Protein 4CVH (pdb70)

Radius of gyration: 26.11 Å; Cα contacts (8 Å, |Δi|>4): 757; chains: 1; bounding box: 47×79×54 Å

Foldseek 3Di:
DPDDAQEAEEAEAEVVDQQQPDQLHAGLLLLQLVQVVVQPRHQAYEYEYAPVCPVVVVVNCVLLVRPRYDYDHADPFDLRRRLRSLVQQVPPDPPHDHDHGQKYKYAYSQQNPDHPVVVRVQRVQQVVFFKAFEWAQDPDWDFDADPVGHTPDTDDRVVDIHTFDTMMGRSVLLNQLSVPDDVVCSHPPDDSQVSSCPRPVGNYHYDYDDPSRDGQDDPVSSVVVSLVVLVVLLQEEEEEFEPPPVGVVVSVVLQVLLPVLPDNHHYYYDYPPSHQHYEYEDEPDLACPRVVVVLVVPLPDSSLSPHQGEYEYEYAEADDPDDDPVSVVRNLCQQVVQVVCVVSRYAYEYEYEHPDDPPVNNSVQSSVVSVVSSVCSSVVDNPHGSYYHYD

Structure (mmCIF, N/CA/C/O backbone):
data_4CVH
#
_entry.id   4CVH
#
_cell.length_a   79.360
_cell.length_b   116.800
_cell.length_c   111.800
_cell.angle_alpha   90.00
_cell.angle_beta   90.00
_cell.angle_gamma   90.00
#
_symmetry.space_group_name_H-M   'C 2 2 21'
#
loop_
_entity.id
_entity.type
_entity.pdbx_description
1 polymer 'ISOPRENOID SYNTHASE DOMAIN-CONTAINING PROTEIN'
2 non-polymer 'MAGNESIUM ION'
3 non-polymer 1,2-ETHANEDIOL
4 non-polymer 'CHLORIDE ION'
5 water water
#
loop_
_atom_site.group_PDB
_atom_site.id
_atom_site.type_symbol
_atom_site.label_atom_id
_atom_site.label_alt_id
_atom_site.label_comp_id
_atom_site.label_asym_id
_atom_site.label_entity_id
_atom_site.label_seq_id
_atom_site.pdbx_PDB_ins_code
_atom_site.Cartn_x
_atom_site.Cartn_y
_atom_site.Cartn_z
_atom_site.occupancy
_atom_site.B_iso_or_equiv
_atom_site.auth_seq_id
_atom_site.auth_comp_id
_atom_site.auth_asym_id
_atom_site.auth_atom_id
_atom_site.pdbx_PDB_model_num
ATOM 1 N N . SER A 1 1 ? 53.745 34.020 -4.540 1.00 73.99 41 SER A N 1
ATOM 2 C CA . SER A 1 1 ? 53.048 33.538 -5.779 1.00 76.79 41 SER A CA 1
ATOM 3 C C . SER A 1 1 ? 52.922 32.007 -5.833 1.00 70.11 41 SER A C 1
ATOM 4 O O . SER A 1 1 ? 52.875 31.409 -6.908 1.00 63.62 41 SER A O 1
ATOM 7 N N . MET A 1 2 ? 52.836 31.380 -4.665 1.00 81.57 42 MET A N 1
ATOM 8 C CA . MET A 1 2 ? 52.822 29.929 -4.570 1.00 79.99 42 MET A CA 1
ATOM 9 C C . MET A 1 2 ? 51.637 29.498 -3.728 1.00 78.85 42 MET A C 1
ATOM 10 O O . MET A 1 2 ? 51.681 28.474 -3.029 1.00 62.71 42 MET A O 1
ATOM 15 N N . HIS A 1 3 ? 50.571 30.288 -3.819 1.00 65.95 43 HIS A N 1
ATOM 16 C CA . HIS A 1 3 ? 49.417 30.128 -2.952 1.00 61.01 43 HIS A CA 1
ATOM 17 C C . HIS A 1 3 ? 48.708 28.808 -3.248 1.00 59.54 43 HIS A C 1
ATOM 18 O O . HIS A 1 3 ? 48.663 28.363 -4.402 1.00 49.10 43 HIS A O 1
ATOM 25 N N . PRO A 1 4 ? 48.162 28.160 -2.207 1.00 55.77 44 PRO A N 1
ATOM 26 C CA . PRO A 1 4 ? 47.315 27.009 -2.477 1.00 52.03 44 PRO A CA 1
ATOM 27 C C . PRO A 1 4 ? 46.234 27.324 -3.519 1.00 48.58 44 PRO A C 1
ATOM 28 O O . PRO A 1 4 ? 45.708 28.446 -3.566 1.00 48.42 44 PRO A O 1
ATOM 32 N N . GLN A 1 5 ? 45.944 26.338 -4.362 1.00 55.01 45 GLN A N 1
ATOM 33 C CA . GLN A 1 5 ? 44.950 26.461 -5.424 1.00 57.94 45 GLN A CA 1
ATOM 34 C C . GLN A 1 5 ? 43.691 25.719 -4.980 1.00 51.17 45 GLN A C 1
ATOM 35 O O . GLN A 1 5 ? 43.765 24.772 -4.188 1.00 55.63 45 GLN A O 1
ATOM 41 N N . ALA A 1 6 ? 42.547 26.155 -5.498 1.00 45.52 46 ALA A N 1
ATOM 42 C CA . ALA A 1 6 ? 41.267 25.482 -5.286 1.00 44.88 46 ALA A CA 1
ATOM 43 C C . ALA A 1 6 ? 40.961 25.286 -3.792 1.00 43.99 46 ALA A C 1
ATOM 44 O O . ALA A 1 6 ? 40.773 24.153 -3.309 1.00 40.66 46 ALA A O 1
ATOM 46 N N . VAL A 1 7 ? 40.941 26.403 -3.066 1.00 40.98 47 VAL A N 1
ATOM 47 C CA . VAL A 1 7 ? 40.574 26.404 -1.658 1.00 37.57 47 VAL A CA 1
ATOM 48 C C . VAL A 1 7 ? 39.322 27.241 -1.446 1.00 37.84 47 VAL A C 1
ATOM 49 O O . VAL A 1 7 ? 39.170 28.318 -2.036 1.00 35.95 47 VAL A O 1
ATOM 53 N N . ALA A 1 8 ? 38.431 26.715 -0.606 1.00 34.25 48 ALA A N 1
ATOM 54 C CA . ALA A 1 8 ? 37.260 27.430 -0.118 1.00 34.62 48 ALA A CA 1
ATOM 55 C C . ALA A 1 8 ? 37.119 27.215 1.399 1.00 37.55 48 ALA A C 1
ATOM 56 O O . ALA A 1 8 ? 37.818 26.377 1.978 1.00 34.75 48 ALA A O 1
ATOM 58 N N . ALA A 1 9 ? 36.231 27.979 2.038 1.00 32.98 49 ALA A N 1
ATOM 59 C CA . ALA A 1 9 ? 36.006 27.856 3.487 1.00 30.91 49 ALA A CA 1
ATOM 60 C C . ALA A 1 9 ? 34.532 27.672 3.823 1.00 31.61 49 ALA A C 1
ATOM 61 O O . ALA A 1 9 ? 33.655 28.166 3.111 1.00 33.44 49 ALA A O 1
ATOM 63 N N . VAL A 1 10 ? 34.272 26.956 4.916 1.00 31.36 50 VAL A N 1
ATOM 64 C CA . VAL A 1 10 ? 32.914 26.795 5.427 1.00 31.55 50 VAL A CA 1
ATOM 65 C C . VAL A 1 10 ? 32.868 27.209 6.898 1.00 31.99 50 VAL A C 1
ATOM 66 O O . VAL A 1 10 ? 33.651 26.710 7.708 1.00 28.97 50 VAL A O 1
ATOM 70 N N . LEU A 1 11 ? 31.959 28.134 7.220 1.00 32.97 51 LEU A N 1
ATOM 71 C CA . LEU A 1 11 ? 31.709 28.570 8.596 1.00 40.31 51 LEU A CA 1
ATOM 72 C C . LEU A 1 11 ? 30.288 28.231 9.040 1.00 39.98 51 LEU A C 1
ATOM 73 O O . LEU A 1 11 ? 29.349 28.829 8.545 1.00 40.93 51 LEU A O 1
ATOM 78 N N . PRO A 1 12 ? 30.125 27.306 9.991 1.00 35.45 52 PRO A N 1
ATOM 79 C CA . PRO A 1 12 ? 28.819 27.178 10.626 1.00 39.57 52 PRO A CA 1
ATOM 80 C C . PRO A 1 12 ? 28.596 28.334 11.602 1.00 43.39 52 PRO A C 1
ATOM 81 O O . PRO A 1 12 ? 29.349 28.478 12.572 1.00 45.19 52 PRO A O 1
ATOM 85 N N . ALA A 1 13 ? 27.609 29.175 11.315 1.00 45.52 53 ALA A N 1
ATOM 86 C CA . ALA A 1 13 ? 27.268 30.310 12.175 1.00 53.66 53 ALA A CA 1
ATOM 87 C C . ALA A 1 13 ? 25.825 30.202 12.706 1.00 60.52 53 ALA A C 1
ATOM 88 O O . ALA A 1 13 ? 25.082 31.188 12.694 1.00 57.35 53 ALA A O 1
ATOM 90 N N . GLY A 1 14 ? 25.447 29.013 13.183 1.00 68.19 54 GLY A N 1
ATOM 91 C CA . GLY A 1 14 ? 24.067 28.733 13.627 1.00 72.96 54 GLY A CA 1
ATOM 92 C C . GLY A 1 14 ? 23.875 28.692 15.135 1.00 68.87 54 GLY A C 1
ATOM 93 O O . GLY A 1 14 ? 24.355 29.567 15.862 1.00 62.11 54 GLY A O 1
ATOM 94 N N . PRO A 1 23 ? 26.508 29.807 27.416 1.00 45.66 63 PRO A N 1
ATOM 95 C CA . PRO A 1 23 ? 25.555 30.849 27.008 1.00 53.96 63 PRO A CA 1
ATOM 96 C C . PRO A 1 23 ? 25.284 30.850 25.514 1.00 55.89 63 PRO A C 1
ATOM 97 O O . PRO A 1 23 ? 25.845 30.032 24.788 1.00 51.81 63 PRO A O 1
ATOM 101 N N . THR A 1 24 ? 24.425 31.760 25.061 1.00 64.80 64 THR A N 1
ATOM 102 C CA . THR A 1 24 ? 24.045 31.797 23.641 1.00 68.95 64 THR A CA 1
ATOM 103 C C . THR A 1 24 ? 25.221 32.207 22.737 1.00 63.24 64 THR A C 1
ATOM 104 O O . THR A 1 24 ? 26.009 33.075 23.099 1.00 53.82 64 THR A O 1
ATOM 108 N N . PRO A 1 25 ? 25.344 31.576 21.559 1.00 72.25 65 PRO A N 1
ATOM 109 C CA . PRO A 1 25 ? 26.434 31.950 20.662 1.00 65.54 65 PRO A CA 1
ATOM 110 C C . PRO A 1 25 ? 26.566 33.467 20.448 1.00 55.93 65 PRO A C 1
ATOM 111 O O . PRO A 1 25 ? 25.568 34.207 20.427 1.00 42.08 65 PRO A O 1
ATOM 115 N N . LYS A 1 26 ? 27.804 33.915 20.281 1.00 37.79 66 LYS A N 1
ATOM 116 C CA . LYS A 1 26 ? 28.094 35.336 20.291 1.00 39.07 66 LYS A CA 1
ATOM 117 C C . LYS A 1 26 ? 28.410 35.916 18.914 1.00 32.44 66 LYS A C 1
ATOM 118 O O . LYS A 1 26 ? 28.940 37.010 18.825 1.00 37.70 66 LYS A O 1
ATOM 124 N N . GLN A 1 27 ? 28.052 35.222 17.839 1.00 33.69 67 GLN A N 1
ATOM 125 C CA . GLN A 1 27 ? 28.499 35.658 16.526 1.00 36.41 67 GLN A CA 1
ATOM 126 C C . GLN A 1 27 ? 27.898 36.991 16.100 1.00 30.36 67 GLN A C 1
ATOM 127 O O . GLN A 1 27 ? 28.445 37.654 15.231 1.00 31.54 67 GLN A O 1
ATOM 133 N N . PHE A 1 28 ? 26.775 37.380 16.691 1.00 35.03 68 PHE A N 1
ATOM 134 C CA . PHE A 1 28 ? 26.148 38.663 16.355 1.00 34.99 68 PHE A CA 1
ATOM 135 C C . PHE A 1 28 ? 26.305 39.686 17.471 1.00 33.17 68 PHE A C 1
ATOM 136 O O . PHE A 1 28 ? 25.749 40.773 17.387 1.00 39.93 68 PHE A O 1
ATOM 144 N N . CYS A 1 29 ? 27.081 39.362 18.500 1.00 33.95 69 CYS A N 1
ATOM 145 C CA . CYS A 1 29 ? 27.329 40.316 19.563 1.00 39.19 69 CYS A CA 1
ATOM 146 C C . CYS A 1 29 ? 28.262 41.392 19.039 1.00 39.28 69 CYS A C 1
ATOM 147 O O . CYS A 1 29 ? 29.244 41.090 18.363 1.00 36.83 69 CYS A O 1
ATOM 150 N N . PRO A 1 30 ? 27.958 42.651 19.354 1.00 36.37 70 PRO A N 1
ATOM 151 C CA . PRO A 1 30 ? 28.740 43.743 18.843 1.00 33.41 70 PRO A CA 1
ATOM 152 C C . PRO A 1 30 ? 30.020 43.952 19.638 1.00 33.41 70 PRO A C 1
ATOM 153 O O . PRO A 1 30 ? 30.044 43.742 20.842 1.00 32.71 70 PRO A O 1
ATOM 157 N N . ILE A 1 31 ? 31.074 44.324 18.927 1.00 28.58 71 ILE A N 1
ATOM 158 C CA . ILE A 1 31 ? 32.282 44.877 19.502 1.00 32.25 71 ILE A CA 1
ATOM 159 C C . ILE A 1 31 ? 32.518 46.150 18.697 1.00 32.23 71 ILE A C 1
ATOM 160 O O . ILE A 1 31 ? 32.631 46.089 17.458 1.00 29.48 71 ILE A O 1
ATOM 165 N N . LEU A 1 32 ? 32.545 47.291 19.385 1.00 31.25 72 LEU A N 1
ATOM 166 C CA . LEU A 1 32 ? 32.589 48.603 18.738 1.00 32.24 72 LEU A CA 1
ATOM 167 C C . LEU A 1 32 ? 31.425 48.721 17.768 1.00 31.06 72 LEU A C 1
ATOM 168 O O . LEU A 1 32 ? 31.578 49.162 16.639 1.00 33.59 72 LEU A O 1
ATOM 173 N N . GLU A 1 33 ? 30.267 48.254 18.224 1.00 36.27 73 GLU A N 1
ATOM 174 C CA . GLU A 1 33 ? 29.024 48.247 17.450 1.00 43.16 73 GLU A CA 1
ATOM 175 C C . GLU A 1 33 ? 29.057 47.392 16.175 1.00 41.05 73 GLU A C 1
ATOM 176 O O . GLU A 1 33 ? 28.144 47.461 15.377 1.00 46.10 73 GLU A O 1
ATOM 182 N N . ARG A 1 34 ? 30.083 46.569 16.000 1.00 39.13 74 ARG A N 1
ATOM 183 C CA . ARG A 1 34 ? 30.188 45.734 14.816 1.00 34.98 74 ARG A CA 1
ATOM 184 C C . ARG A 1 34 ? 30.117 44.288 15.268 1.00 31.73 74 ARG A C 1
ATOM 185 O O . ARG A 1 34 ? 30.778 43.911 16.229 1.00 36.03 74 ARG A O 1
ATOM 193 N N . PRO A 1 35 ? 29.291 43.480 14.595 1.00 32.57 75 PRO A N 1
ATOM 194 C CA . PRO A 1 35 ? 29.115 42.118 15.041 1.00 27.85 75 PRO A CA 1
ATOM 195 C C . PRO A 1 35 ? 30.364 41.300 14.838 1.00 30.15 75 PRO A C 1
ATOM 196 O O . PRO A 1 35 ? 31.107 41.506 13.885 1.00 29.94 75 PRO A O 1
ATOM 200 N N . LEU A 1 36 ? 30.568 40.369 15.754 1.00 27.07 76 LEU A N 1
ATOM 201 C CA . LEU A 1 36 ? 31.774 39.576 15.830 1.00 29.50 76 LEU A CA 1
ATOM 202 C C . LEU A 1 36 ? 32.029 38.805 14.537 1.00 33.31 76 LEU A C 1
ATOM 203 O O . LEU A 1 36 ? 33.169 38.698 14.093 1.00 31.60 76 LEU A O 1
ATOM 208 N N . ILE A 1 37 ? 30.970 38.258 13.941 1.00 31.49 77 ILE A N 1
ATOM 209 C CA . ILE A 1 37 ? 31.127 37.480 12.720 1.00 31.13 77 ILE A CA 1
ATOM 210 C C . ILE A 1 37 ? 31.773 38.283 11.593 1.00 28.74 77 ILE A C 1
ATOM 211 O O . ILE A 1 37 ? 32.497 37.730 10.774 1.00 31.24 77 ILE A O 1
ATOM 216 N N . SER A 1 38 ? 31.520 39.586 11.557 1.00 26.72 78 SER A N 1
ATOM 217 C CA . SER A 1 38 ? 32.081 40.428 10.528 1.00 25.12 78 SER A CA 1
ATOM 218 C C . SER A 1 38 ? 33.591 40.498 10.629 1.00 26.03 78 SER A C 1
ATOM 219 O O . SER A 1 38 ? 34.259 40.615 9.619 1.00 29.30 78 SER A O 1
ATOM 222 N N . TYR A 1 39 ? 34.133 40.441 11.840 1.00 25.50 79 TYR A N 1
ATOM 223 C CA . TYR A 1 39 ? 35.580 40.493 12.009 1.00 28.78 79 TYR A CA 1
ATOM 224 C C . TYR A 1 39 ? 36.208 39.204 11.525 1.00 28.91 79 TYR A C 1
ATOM 225 O O . TYR A 1 39 ? 37.308 39.208 10.984 1.00 36.54 79 TYR A O 1
ATOM 234 N N . THR A 1 40 ? 35.518 38.094 11.736 1.00 30.06 80 THR A N 1
ATOM 235 C CA . THR A 1 40 ? 36.015 36.810 11.267 1.00 31.93 80 THR A CA 1
ATOM 236 C C . THR A 1 40 ? 36.012 36.751 9.743 1.00 32.28 80 THR A C 1
ATOM 237 O O . THR A 1 40 ? 36.973 36.292 9.133 1.00 31.45 80 THR A O 1
ATOM 241 N N . LEU A 1 41 ? 34.932 37.219 9.132 1.00 30.66 81 LEU A N 1
ATOM 242 C CA . LEU A 1 41 ? 34.842 37.227 7.688 1.00 30.87 81 LEU A CA 1
ATOM 243 C C . LEU A 1 41 ? 35.930 38.095 7.095 1.00 31.02 81 LEU A C 1
ATOM 244 O O . LEU A 1 41 ? 36.576 37.690 6.135 1.00 30.42 81 LEU A O 1
ATOM 249 N N . GLN A 1 42 ? 36.146 39.274 7.669 1.00 30.36 82 GLN A N 1
ATOM 250 C CA . GLN A 1 42 ? 37.257 40.123 7.243 1.00 32.66 82 GLN A CA 1
ATOM 251 C C . GLN A 1 42 ? 38.582 39.362 7.284 1.00 29.25 82 GLN A C 1
ATOM 252 O O . GLN A 1 42 ? 39.328 39.357 6.315 1.00 33.33 82 GLN A O 1
ATOM 258 N N . ALA A 1 43 ? 38.876 38.707 8.399 1.00 28.55 83 ALA A N 1
ATOM 259 C CA . ALA A 1 43 ? 40.145 37.988 8.516 1.00 27.47 83 ALA A CA 1
ATOM 260 C C . ALA A 1 43 ? 40.271 36.911 7.443 1.00 32.80 83 ALA A C 1
ATOM 261 O O . ALA A 1 43 ? 41.351 36.710 6.909 1.00 38.78 83 ALA A O 1
ATOM 263 N N . LEU A 1 44 ? 39.174 36.236 7.101 1.00 35.11 84 LEU A N 1
ATOM 264 C CA . LEU A 1 44 ? 39.236 35.211 6.050 1.00 33.76 84 LEU A CA 1
ATOM 265 C C . LEU A 1 44 ? 39.335 35.804 4.638 1.00 31.66 84 LEU A C 1
ATOM 266 O O . LEU A 1 44 ? 40.071 35.289 3.820 1.00 37.55 84 LEU A O 1
ATOM 271 N N . GLU A 1 45 ? 38.610 36.880 4.364 1.00 29.77 85 GLU A N 1
ATOM 272 C CA . GLU A 1 45 ? 38.675 37.553 3.069 1.00 38.50 85 GLU A CA 1
ATOM 273 C C . GLU A 1 45 ? 40.044 38.126 2.718 1.00 41.26 85 GLU A C 1
ATOM 274 O O . GLU A 1 45 ? 40.382 38.212 1.538 1.00 49.03 85 GLU A O 1
ATOM 280 N N . ARG A 1 46 ? 40.805 38.543 3.728 1.00 38.49 86 ARG A N 1
ATOM 281 C CA . ARG A 1 46 ? 42.181 39.009 3.532 1.00 43.00 86 ARG A CA 1
ATOM 282 C C . ARG A 1 46 ? 43.109 37.931 2.978 1.00 39.58 86 ARG A C 1
ATOM 283 O O . ARG A 1 46 ? 44.181 38.239 2.453 1.00 34.00 86 ARG A O 1
ATOM 291 N N . VAL A 1 47 ? 42.740 36.667 3.137 1.00 36.78 87 VAL A N 1
ATOM 292 C CA . VAL A 1 47 ? 43.555 35.590 2.592 1.00 36.51 87 VAL A CA 1
ATOM 293 C C . VAL A 1 47 ? 43.081 35.417 1.164 1.00 41.85 87 VAL A C 1
ATOM 294 O O . VAL A 1 47 ? 41.980 34.915 0.939 1.00 41.21 87 VAL A O 1
ATOM 298 N N . CYS A 1 48 ? 43.897 35.877 0.209 1.00 39.49 88 CYS A N 1
ATOM 299 C CA . CYS A 1 48 ? 43.465 35.994 -1.191 1.00 43.58 88 CYS A CA 1
ATOM 300 C C . CYS A 1 48 ? 43.102 34.643 -1.815 1.00 38.75 88 CYS A C 1
ATOM 301 O O . CYS A 1 48 ? 42.153 34.537 -2.585 1.00 44.65 88 CYS A O 1
ATOM 304 N N . TRP A 1 49 ? 43.846 33.608 -1.448 1.00 37.36 89 TRP A N 1
ATOM 305 C CA . TRP A 1 49 ? 43.645 32.281 -2.026 1.00 39.52 89 TRP A CA 1
ATOM 306 C C . TRP A 1 49 ? 42.427 31.506 -1.507 1.00 41.39 89 TRP A C 1
ATOM 307 O O . TRP A 1 49 ? 42.171 30.405 -1.969 1.00 46.28 89 TRP A O 1
ATOM 318 N N . ILE A 1 50 ? 41.664 32.049 -0.568 1.00 39.19 90 ILE A N 1
ATOM 319 C CA . ILE A 1 50 ? 40.408 31.390 -0.201 1.00 36.81 90 ILE A CA 1
ATOM 320 C C . ILE A 1 50 ? 39.347 31.925 -1.141 1.00 34.82 90 ILE A C 1
ATOM 321 O O . ILE A 1 50 ? 38.901 33.072 -1.008 1.00 36.80 90 ILE A O 1
ATOM 326 N N . LYS A 1 51 ? 38.979 31.100 -2.116 1.00 38.47 91 LYS A N 1
ATOM 327 C CA . LYS A 1 51 ? 38.201 31.563 -3.267 1.00 40.50 91 LYS A CA 1
ATOM 328 C C . LYS A 1 51 ? 36.766 31.898 -2.885 1.00 42.25 91 LYS A C 1
ATOM 329 O O . LYS A 1 51 ? 36.235 32.920 -3.307 1.00 46.07 91 LYS A O 1
ATOM 335 N N . ASP A 1 52 ? 36.156 31.024 -2.085 1.00 41.98 92 ASP A N 1
ATOM 336 C CA . ASP A 1 52 ? 34.774 31.166 -1.624 1.00 42.50 92 ASP A CA 1
ATOM 337 C C . ASP A 1 52 ? 34.676 30.893 -0.124 1.00 36.47 92 ASP A C 1
ATOM 338 O O . ASP A 1 52 ? 35.365 30.027 0.429 1.00 33.49 92 ASP A O 1
ATOM 343 N N . ILE A 1 53 ? 33.813 31.648 0.526 1.00 32.64 93 ILE A N 1
ATOM 344 C CA . ILE A 1 53 ? 33.586 31.513 1.947 1.00 43.01 93 ILE A CA 1
ATOM 345 C C . ILE A 1 53 ? 32.094 31.249 2.105 1.00 37.30 93 ILE A C 1
ATOM 346 O O . ILE A 1 53 ? 31.287 32.122 1.820 1.00 33.32 93 ILE A O 1
ATOM 351 N N . VAL A 1 54 ? 31.744 30.034 2.518 1.00 30.72 94 VAL A N 1
ATOM 352 C CA . VAL A 1 54 ? 30.356 29.640 2.636 1.00 35.76 94 VAL A CA 1
ATOM 353 C C . VAL A 1 54 ? 29.962 29.710 4.107 1.00 34.92 94 VAL A C 1
ATOM 354 O O . VAL A 1 54 ? 30.572 29.034 4.949 1.00 31.27 94 VAL A O 1
ATOM 358 N N . VAL A 1 55 ? 28.948 30.520 4.408 1.00 33.10 95 VAL A N 1
ATOM 359 C CA . VAL A 1 55 ? 28.489 30.741 5.783 1.00 31.90 95 VAL A CA 1
ATOM 360 C C . VAL A 1 55 ? 27.071 30.211 6.007 1.00 37.95 95 VAL A C 1
ATOM 361 O O . VAL A 1 55 ? 26.123 30.642 5.333 1.00 36.42 95 VAL A O 1
ATOM 365 N N . ALA A 1 56 ? 26.931 29.316 6.978 1.00 36.38 96 ALA A N 1
ATOM 366 C CA . ALA A 1 56 ? 25.632 28.755 7.347 1.00 43.17 96 ALA A CA 1
ATOM 367 C C . ALA A 1 56 ? 24.962 29.567 8.442 1.00 40.78 96 ALA A C 1
ATOM 368 O O . ALA A 1 56 ? 25.484 29.669 9.538 1.00 43.81 96 ALA A O 1
ATOM 370 N N . VAL A 1 57 ? 23.800 30.134 8.151 1.00 42.71 97 VAL A N 1
ATOM 371 C CA . VAL A 1 57 ? 23.012 30.806 9.181 1.00 43.41 97 VAL A CA 1
ATOM 372 C C . VAL A 1 57 ? 21.603 30.250 9.200 1.00 44.04 97 VAL A C 1
ATOM 373 O O . VAL A 1 57 ? 21.138 29.686 8.208 1.00 40.02 97 VAL A O 1
ATOM 377 N N . THR A 1 58 ? 20.941 30.400 10.343 1.00 41.22 98 THR A N 1
ATOM 378 C CA . THR A 1 58 ? 19.547 29.985 10.495 1.00 44.17 98 THR A CA 1
ATOM 379 C C . THR A 1 58 ? 18.634 30.976 9.805 1.00 50.12 98 THR A C 1
ATOM 380 O O . THR A 1 58 ? 19.015 32.145 9.557 1.00 37.17 98 THR A O 1
ATOM 384 N N . GLY A 1 59 ? 17.418 30.499 9.524 1.00 50.15 99 GLY A N 1
ATOM 385 C CA . GLY A 1 59 ? 16.420 31.270 8.801 1.00 36.67 99 GLY A CA 1
ATOM 386 C C . GLY A 1 59 ? 16.039 32.544 9.478 1.00 37.84 99 GLY A C 1
ATOM 387 O O . GLY A 1 59 ? 15.979 33.591 8.839 1.00 43.76 99 GLY A O 1
ATOM 388 N N . GLU A 1 60 ? 15.805 32.465 10.780 1.00 41.18 100 GLU A N 1
ATOM 389 C CA . GLU A 1 60 ? 15.533 33.655 11.572 1.00 49.84 100 GLU A CA 1
ATOM 390 C C . GLU A 1 60 ? 16.615 34.734 11.401 1.00 52.31 100 GLU A C 1
ATOM 391 O O . GLU A 1 60 ? 16.304 35.919 11.466 1.00 61.15 100 GLU A O 1
ATOM 393 N N . ASN A 1 61 ? 17.875 34.326 11.200 1.00 54.08 101 ASN A N 1
ATOM 394 C CA . ASN A 1 61 ? 19.009 35.267 11.073 1.00 44.37 101 ASN A CA 1
ATOM 395 C C . ASN A 1 61 ? 19.460 35.578 9.651 1.00 41.67 101 ASN A C 1
ATOM 396 O O . ASN A 1 61 ? 20.361 36.386 9.461 1.00 49.75 101 ASN A O 1
ATOM 401 N N . MET A 1 62 ? 18.867 34.941 8.653 1.00 41.89 102 MET A N 1
ATOM 402 C CA . MET A 1 62 ? 19.347 35.084 7.276 1.00 47.81 102 MET A CA 1
ATOM 403 C C . MET A 1 62 ? 19.365 36.546 6.854 1.00 50.21 102 MET A C 1
ATOM 404 O O . MET A 1 62 ? 20.274 36.976 6.150 1.00 53.03 102 MET A O 1
ATOM 409 N N . GLU A 1 63 ? 18.374 37.308 7.308 1.00 50.69 103 GLU A N 1
ATOM 410 C CA . GLU A 1 63 ? 18.254 38.716 6.948 1.00 52.18 103 GLU A CA 1
ATOM 411 C C . GLU A 1 63 ? 19.280 39.579 7.673 1.00 44.68 103 GLU A C 1
ATOM 412 O O . GLU A 1 63 ? 19.836 40.496 7.079 1.00 39.99 103 GLU A O 1
ATOM 418 N N . VAL A 1 64 ? 19.523 39.305 8.952 1.00 44.60 104 VAL A N 1
ATOM 419 C CA . VAL A 1 64 ? 20.594 39.994 9.660 1.00 45.86 104 VAL A CA 1
ATOM 420 C C . VAL A 1 64 ? 21.928 39.774 8.916 1.00 45.60 104 VAL A C 1
ATOM 421 O O . VAL A 1 64 ? 22.645 40.727 8.625 1.00 34.27 104 VAL A O 1
ATOM 425 N N . MET A 1 65 ? 22.224 38.530 8.555 1.00 41.85 105 MET A N 1
ATOM 426 C CA . MET A 1 65 ? 23.478 38.220 7.886 1.00 43.07 105 MET A CA 1
ATOM 427 C C . MET A 1 65 ? 23.627 38.977 6.570 1.00 47.71 105 MET A C 1
ATOM 428 O O . MET A 1 65 ? 24.675 39.596 6.310 1.00 40.24 105 MET A O 1
ATOM 433 N N . LYS A 1 66 ? 22.580 38.944 5.750 1.00 44.04 106 LYS A N 1
ATOM 434 C CA . LYS A 1 66 ? 22.604 39.641 4.463 1.00 45.16 106 LYS A CA 1
ATOM 435 C C . LYS A 1 66 ? 22.862 41.127 4.665 1.00 40.49 106 LYS A C 1
ATOM 436 O O . LYS A 1 66 ? 23.598 41.752 3.900 1.00 41.87 106 LYS A O 1
ATOM 442 N N . SER A 1 67 ? 22.234 41.690 5.688 1.00 39.95 107 SER A N 1
ATOM 443 C CA . SER A 1 67 ? 22.406 43.100 6.017 1.00 45.59 107 SER A CA 1
ATOM 444 C C . SER A 1 67 ? 23.852 43.380 6.436 1.00 40.17 107 SER A C 1
ATOM 445 O O . SER A 1 67 ? 24.433 44.409 6.080 1.00 39.57 107 SER A O 1
ATOM 448 N N . ILE A 1 68 ? 24.418 42.449 7.197 1.00 40.76 108 ILE A N 1
ATOM 449 C CA . ILE A 1 68 ? 25.807 42.522 7.620 1.00 37.26 108 ILE A CA 1
ATOM 450 C C . ILE A 1 68 ? 26.744 42.458 6.424 1.00 31.70 108 ILE A C 1
ATOM 451 O O . ILE A 1 68 ? 27.713 43.206 6.382 1.00 36.17 108 ILE A O 1
ATOM 456 N N . ILE A 1 69 ? 26.462 41.576 5.464 1.00 37.16 109 ILE A N 1
ATOM 457 C CA . ILE A 1 69 ? 27.284 41.463 4.247 1.00 37.03 109 ILE A CA 1
ATOM 458 C C . ILE A 1 69 ? 27.281 42.779 3.492 1.00 37.57 109 ILE A C 1
ATOM 459 O O . ILE A 1 69 ? 28.325 43.245 3.046 1.00 35.45 109 ILE A O 1
ATOM 464 N N . GLN A 1 70 ? 26.100 43.363 3.334 1.00 41.85 110 GLN A N 1
ATOM 465 C CA . GLN A 1 70 ? 25.969 44.646 2.658 1.00 47.77 110 GLN A CA 1
ATOM 466 C C . GLN A 1 70 ? 26.675 45.740 3.448 1.00 43.49 110 GLN A C 1
ATOM 467 O O . GLN A 1 70 ? 27.483 46.461 2.896 1.00 44.27 110 GLN A O 1
ATOM 473 N N . LYS A 1 71 ? 26.368 45.860 4.736 1.00 40.18 111 LYS A N 1
ATOM 474 C CA . LYS A 1 71 ? 26.833 47.004 5.511 1.00 42.70 111 LYS A CA 1
ATOM 475 C C . LYS A 1 71 ? 28.350 47.123 5.471 1.00 43.48 111 LYS A C 1
ATOM 476 O O . LYS A 1 71 ? 28.888 48.193 5.187 1.00 44.21 111 LYS A O 1
ATOM 482 N N . TYR A 1 72 ? 29.026 46.005 5.711 1.00 41.95 112 TYR A N 1
ATOM 483 C CA . TYR A 1 72 ? 30.483 45.975 5.820 1.00 43.83 112 TYR A CA 1
ATOM 484 C C . TYR A 1 72 ? 31.192 45.572 4.520 1.00 43.68 112 TYR A C 1
ATOM 485 O O . TYR A 1 72 ? 32.416 45.462 4.494 1.00 52.33 112 TYR A O 1
ATOM 494 N N . GLN A 1 73 ? 30.423 45.370 3.450 1.00 41.47 113 GLN A N 1
ATOM 495 C CA . GLN A 1 73 ? 30.964 45.161 2.093 1.00 48.35 113 GLN A CA 1
ATOM 496 C C . GLN A 1 73 ? 31.789 43.879 1.960 1.00 39.69 113 GLN A C 1
ATOM 497 O O . GLN A 1 73 ? 32.833 43.868 1.319 1.00 43.56 113 GLN A O 1
ATOM 503 N N . HIS A 1 74 ? 31.305 42.797 2.559 1.00 37.97 114 HIS A N 1
ATOM 504 C CA . HIS A 1 74 ? 32.014 41.518 2.536 1.00 35.93 114 HIS A CA 1
ATOM 505 C C . HIS A 1 74 ? 31.920 40.854 1.166 1.00 37.26 114 HIS A C 1
ATOM 506 O O . HIS A 1 74 ? 30.840 40.784 0.569 1.00 41.26 114 HIS A O 1
ATOM 513 N N . LYS A 1 75 ? 33.055 40.344 0.697 1.00 38.22 115 LYS A N 1
ATOM 514 C CA . LYS A 1 75 ? 33.167 39.727 -0.615 1.00 39.97 115 LYS A CA 1
ATOM 515 C C . LYS A 1 75 ? 33.368 38.224 -0.514 1.00 43.18 115 LYS A C 1
ATOM 516 O O . LYS A 1 75 ? 33.914 37.713 0.475 1.00 42.63 115 LYS A O 1
ATOM 522 N N . ARG A 1 76 ? 32.963 37.531 -1.575 1.00 39.37 116 ARG A N 1
ATOM 523 C CA . ARG A 1 76 ? 33.218 36.100 -1.749 1.00 37.79 116 ARG A CA 1
ATOM 524 C C . ARG A 1 76 ? 32.396 35.240 -0.781 1.00 37.05 116 ARG A C 1
ATOM 525 O O . ARG A 1 76 ? 32.756 34.087 -0.503 1.00 36.64 116 ARG A O 1
ATOM 533 N N . ILE A 1 77 ? 31.296 35.801 -0.279 1.00 31.95 117 ILE A N 1
ATOM 534 C CA . ILE A 1 77 ? 30.473 35.128 0.697 1.00 35.92 117 ILE A CA 1
ATOM 535 C C . ILE A 1 77 ? 29.244 34.576 0.001 1.00 40.34 117 ILE A C 1
ATOM 536 O O . ILE A 1 77 ? 28.552 35.300 -0.711 1.00 42.54 117 ILE A O 1
ATOM 541 N N . SER A 1 78 ? 29.006 33.284 0.202 1.00 38.96 118 SER A N 1
ATOM 542 C CA . SER A 1 78 ? 27.779 32.613 -0.218 1.00 40.19 118 SER A CA 1
ATOM 543 C C . SER A 1 78 ? 27.126 32.088 1.045 1.00 34.94 118 SER A C 1
ATOM 544 O O . SER A 1 78 ? 27.795 31.469 1.857 1.00 35.59 118 SER A O 1
ATOM 547 N N . LEU A 1 79 ? 25.832 32.351 1.210 1.00 34.21 119 LEU A N 1
ATOM 548 C CA . LEU A 1 79 ? 25.094 31.926 2.389 1.00 40.05 119 LEU A CA 1
ATOM 549 C C . LEU A 1 79 ? 24.318 30.652 2.112 1.00 39.98 119 LEU A C 1
ATOM 550 O O . LEU A 1 79 ? 23.827 30.446 1.013 1.00 44.76 119 LEU A O 1
ATOM 555 N N . VAL A 1 80 ? 24.209 29.804 3.122 1.00 37.11 120 VAL A N 1
ATOM 556 C CA . VAL A 1 80 ? 23.351 28.644 3.056 1.00 39.05 120 VAL A CA 1
ATOM 557 C C . VAL A 1 80 ? 22.627 28.491 4.374 1.00 34.41 120 VAL A C 1
ATOM 558 O O . VAL A 1 80 ? 23.019 29.056 5.378 1.00 37.79 120 VAL A O 1
ATOM 562 N N . GLU A 1 81 ? 21.567 27.703 4.369 1.00 41.49 121 GLU A N 1
ATOM 563 C CA . GLU A 1 81 ? 20.802 27.496 5.571 1.00 45.32 121 GLU A CA 1
ATOM 564 C C . GLU A 1 81 ? 21.510 26.524 6.502 1.00 42.82 121 GLU A C 1
ATOM 565 O O . GLU A 1 81 ? 21.936 25.443 6.086 1.00 40.06 121 GLU A O 1
ATOM 571 N N . ALA A 1 82 ? 21.609 26.926 7.764 1.00 38.68 122 ALA A N 1
ATOM 572 C CA . ALA A 1 82 ? 22.175 26.092 8.812 1.00 51.70 122 ALA A CA 1
ATOM 573 C C . ALA A 1 82 ? 21.171 25.016 9.168 1.00 59.43 122 ALA A C 1
ATOM 574 O O . ALA A 1 82 ? 19.968 25.231 9.049 1.00 60.73 122 ALA A O 1
ATOM 576 N N . GLY A 1 83 ? 21.668 23.857 9.590 1.00 71.49 123 GLY A N 1
ATOM 577 C CA . GLY A 1 83 ? 20.824 22.828 10.189 1.00 69.33 123 GLY A CA 1
ATOM 578 C C . GLY A 1 83 ? 20.593 23.177 11.646 1.00 67.77 123 GLY A C 1
ATOM 579 O O . GLY A 1 83 ? 20.944 24.269 12.097 1.00 60.89 123 GLY A O 1
ATOM 580 N N . VAL A 1 84 ? 20.005 22.254 12.394 1.00 79.87 124 VAL A N 1
ATOM 581 C CA . VAL A 1 84 ? 19.810 22.465 13.836 1.00 79.14 124 VAL A CA 1
ATOM 582 C C . VAL A 1 84 ? 21.099 22.135 14.604 1.00 74.97 124 VAL A C 1
ATOM 583 O O . VAL A 1 84 ? 21.357 22.709 15.666 1.00 70.27 124 VAL A O 1
ATOM 587 N N . THR A 1 85 ? 21.914 21.232 14.056 1.00 64.92 125 THR A N 1
ATOM 588 C CA . THR A 1 85 ? 23.226 20.937 14.625 1.00 49.92 125 THR A CA 1
ATOM 589 C C . THR A 1 85 ? 24.378 21.423 13.747 1.00 44.42 125 THR A C 1
ATOM 590 O O . THR A 1 85 ? 24.201 21.733 12.566 1.00 34.13 125 THR A O 1
ATOM 594 N N . ARG A 1 86 ? 25.566 21.453 14.345 1.00 39.08 126 ARG A N 1
ATOM 595 C CA . ARG A 1 86 ? 26.770 21.945 13.701 1.00 37.32 126 ARG A CA 1
ATOM 596 C C . ARG A 1 86 ? 27.212 21.069 12.514 1.00 38.32 126 ARG A C 1
ATOM 597 O O . ARG A 1 86 ? 27.593 21.578 11.457 1.00 36.46 126 ARG A O 1
ATOM 605 N N . HIS A 1 87 ? 27.146 19.756 12.658 1.00 36.28 127 HIS A N 1
ATOM 606 C CA . HIS A 1 87 ? 27.506 18.885 11.538 1.00 34.11 127 HIS A CA 1
ATOM 607 C C . HIS A 1 87 ? 26.562 19.060 10.355 1.00 33.93 127 HIS A C 1
ATOM 608 O O . HIS A 1 87 ? 26.983 18.970 9.214 1.00 33.56 127 HIS A O 1
ATOM 615 N N . ARG A 1 88 ? 25.295 19.347 10.625 1.00 41.57 128 ARG A N 1
ATOM 616 C CA . ARG A 1 88 ? 24.333 19.531 9.554 1.00 46.82 128 ARG A CA 1
ATOM 617 C C . ARG A 1 88 ? 24.612 20.830 8.789 1.00 41.29 128 ARG A C 1
ATOM 618 O O . ARG A 1 88 ? 24.541 20.877 7.557 1.00 40.46 128 ARG A O 1
ATOM 626 N N . SER A 1 89 ? 24.940 21.878 9.526 1.00 38.88 129 SER A N 1
ATOM 627 C CA . SER A 1 89 ? 25.349 23.147 8.926 1.00 37.69 129 SER A CA 1
ATOM 628 C C . SER A 1 89 ? 26.588 23.007 8.048 1.00 30.50 129 SER A C 1
ATOM 629 O O . SER A 1 89 ? 26.658 23.575 6.969 1.00 32.25 129 SER A O 1
A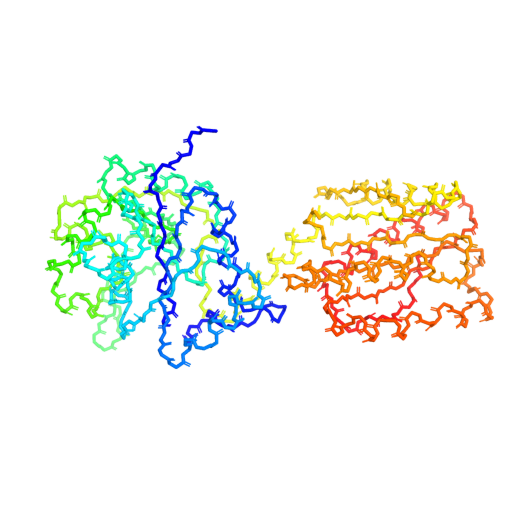TOM 632 N N . ILE A 1 90 ? 27.560 22.235 8.499 1.00 29.70 130 ILE A N 1
ATOM 633 C CA . ILE A 1 90 ? 28.788 22.075 7.737 1.00 33.97 130 ILE A CA 1
ATOM 634 C C . ILE A 1 90 ? 28.507 21.265 6.465 1.00 39.57 130 ILE A C 1
ATOM 635 O O . ILE A 1 90 ? 29.003 21.611 5.392 1.00 39.92 130 ILE A O 1
ATOM 640 N N . PHE A 1 91 ? 27.692 20.211 6.581 1.00 44.13 131 PHE A N 1
ATOM 641 C CA . PHE A 1 91 ? 27.308 19.383 5.424 1.00 41.16 131 PHE A CA 1
ATOM 642 C C . PHE A 1 91 ? 26.672 20.265 4.344 1.00 38.06 131 PHE A C 1
ATOM 643 O O . PHE A 1 91 ? 27.048 20.192 3.172 1.00 37.33 131 PHE A O 1
ATOM 651 N N . ASN A 1 92 ? 25.737 21.124 4.740 1.00 33.63 132 ASN A N 1
ATOM 652 C CA . ASN A 1 92 ? 25.075 22.014 3.772 1.00 40.23 132 ASN A CA 1
ATOM 653 C C . ASN A 1 92 ? 26.079 22.917 3.059 1.00 41.14 132 ASN A C 1
ATOM 654 O O . ASN A 1 92 ? 25.938 23.188 1.874 1.00 51.66 132 ASN A O 1
ATOM 659 N N . GLY A 1 93 ? 27.078 23.393 3.800 1.00 41.22 133 GLY A N 1
ATOM 660 C CA . GLY A 1 93 ? 28.150 24.187 3.231 1.00 36.68 133 GLY A CA 1
ATOM 661 C C . GLY A 1 93 ? 28.937 23.409 2.206 1.00 34.55 133 GLY A C 1
ATOM 662 O O . GLY A 1 93 ? 29.232 23.923 1.132 1.00 37.91 133 GLY A O 1
ATOM 663 N N . LEU A 1 94 ? 29.270 22.162 2.530 1.00 39.85 134 LEU A N 1
ATOM 664 C CA . LEU A 1 94 ? 29.984 21.290 1.596 1.00 41.74 134 LEU A CA 1
ATOM 665 C C . LEU A 1 94 ? 29.123 20.958 0.362 1.00 46.37 134 LEU A C 1
ATOM 666 O O . LEU A 1 94 ? 29.635 20.962 -0.759 1.00 54.36 134 LEU A O 1
ATOM 671 N N . LYS A 1 95 ? 27.831 20.683 0.570 1.00 52.31 135 LYS A N 1
ATOM 672 C CA . LYS A 1 95 ? 26.863 20.495 -0.538 1.00 49.87 135 LYS A CA 1
ATOM 673 C C . LYS A 1 95 ? 26.924 21.640 -1.529 1.00 47.13 135 LYS A C 1
ATOM 674 O O . LYS A 1 95 ? 27.011 21.426 -2.737 1.00 50.66 135 LYS A O 1
ATOM 680 N N . ALA A 1 96 ? 26.886 22.863 -1.011 1.00 42.54 136 ALA A N 1
ATOM 681 C CA . ALA A 1 96 ? 26.903 24.046 -1.853 1.00 39.53 136 ALA A CA 1
ATOM 682 C C . ALA A 1 96 ? 28.188 24.164 -2.677 1.00 40.86 136 ALA A C 1
ATOM 683 O O . ALA A 1 96 ? 28.204 24.869 -3.680 1.00 41.10 136 ALA A O 1
ATOM 685 N N . LEU A 1 97 ? 29.257 23.499 -2.232 1.00 40.27 137 LEU A N 1
ATOM 686 C CA . LEU A 1 97 ? 30.575 23.547 -2.884 1.00 45.22 137 LEU A CA 1
ATOM 687 C C . LEU A 1 97 ? 30.859 22.319 -3.765 1.00 49.52 137 LEU A C 1
ATOM 688 O O . LEU A 1 97 ? 31.857 22.290 -4.482 1.00 51.36 137 LEU A O 1
ATOM 693 N N . ALA A 1 98 ? 29.999 21.310 -3.692 1.00 47.19 138 ALA A N 1
ATOM 694 C CA . ALA A 1 98 ? 30.265 20.006 -4.304 1.00 50.40 138 ALA A CA 1
ATOM 695 C C . ALA A 1 98 ? 30.280 20.009 -5.847 1.00 52.20 138 ALA A C 1
ATOM 696 O O . ALA A 1 98 ? 30.940 19.165 -6.466 1.00 55.56 138 ALA A O 1
ATOM 698 N N . GLU A 1 99 ? 29.569 20.957 -6.450 1.00 49.65 139 GLU A N 1
ATOM 699 C CA . GLU A 1 99 ? 29.476 21.077 -7.909 1.00 67.17 139 GLU A CA 1
ATOM 700 C C . GLU A 1 99 ? 29.084 19.739 -8.540 1.00 71.81 139 GLU A C 1
ATOM 701 O O . GLU A 1 99 ? 29.716 19.275 -9.492 1.00 62.09 139 GLU A O 1
ATOM 707 N N . ASP A 1 100 ? 28.042 19.126 -7.982 1.00 71.65 140 ASP A N 1
ATOM 708 C CA . ASP A 1 100 ? 27.562 17.821 -8.428 1.00 74.67 140 ASP A CA 1
ATOM 709 C C . ASP A 1 100 ? 26.058 17.899 -8.695 1.00 73.99 140 ASP A C 1
ATOM 710 O O . ASP A 1 100 ? 25.329 16.931 -8.482 1.00 65.98 140 ASP A O 1
ATOM 715 N N . GLN A 1 101 ? 25.605 19.062 -9.163 1.00 73.97 141 GLN A N 1
ATOM 716 C CA . GLN A 1 101 ? 24.188 19.298 -9.419 1.00 81.63 141 GLN A CA 1
ATOM 717 C C . GLN A 1 101 ? 23.957 20.399 -10.453 1.00 86.72 141 GLN A C 1
ATOM 718 O O . GLN A 1 101 ? 24.803 21.272 -10.655 1.00 83.64 141 GLN A O 1
ATOM 724 N N . ILE A 1 102 ? 22.792 20.343 -11.097 1.00 107.36 142 ILE A N 1
ATOM 725 C CA . ILE A 1 102 ? 22.301 21.422 -11.975 1.00 114.96 142 ILE A CA 1
ATOM 726 C C . ILE A 1 102 ? 22.251 22.778 -11.258 1.00 104.58 142 ILE A C 1
ATOM 727 O O . ILE A 1 102 ? 22.405 23.833 -11.878 1.00 89.68 142 ILE A O 1
ATOM 732 N N . ASN A 1 103 ? 22.041 22.723 -9.946 1.00 99.22 143 ASN A N 1
ATOM 733 C CA . ASN A 1 103 ? 21.865 23.896 -9.103 1.00 92.01 143 ASN A CA 1
ATOM 734 C C . ASN A 1 103 ? 23.174 24.548 -8.615 1.00 84.57 143 ASN A C 1
ATOM 735 O O . ASN A 1 103 ? 23.161 25.679 -8.122 1.00 71.94 143 ASN A O 1
ATOM 740 N N . SER A 1 104 ? 24.296 23.843 -8.757 1.00 71.53 144 SER A N 1
ATOM 741 C CA . SER A 1 104 ? 25.581 24.291 -8.205 1.00 60.43 144 SER A CA 1
ATOM 742 C C . SER A 1 104 ? 26.124 25.590 -8.817 1.00 68.79 144 SER A C 1
ATOM 743 O O . SER A 1 104 ? 26.192 25.727 -10.041 1.00 70.42 144 SER A O 1
ATOM 746 N N . LYS A 1 105 ? 26.525 26.525 -7.951 1.00 59.22 145 LYS A N 1
ATOM 747 C CA . LYS A 1 105 ? 26.932 27.863 -8.373 1.00 60.27 145 LYS A CA 1
ATOM 748 C C . LYS A 1 105 ? 28.411 28.173 -8.108 1.00 58.58 145 LYS A C 1
ATOM 749 O O . LYS A 1 105 ? 28.823 29.319 -8.266 1.00 57.68 145 LYS A O 1
ATOM 751 N N . LEU A 1 106 ? 29.201 27.161 -7.735 1.00 54.62 146 LEU A N 1
ATOM 752 C CA . LEU A 1 106 ? 30.552 27.368 -7.175 1.00 50.76 146 LEU A CA 1
ATOM 753 C C . LEU A 1 106 ? 31.526 26.266 -7.591 1.00 48.01 146 LEU A C 1
ATOM 754 O O . LEU A 1 106 ? 31.178 25.077 -7.571 1.00 44.89 146 LEU A O 1
ATOM 759 N N . SER A 1 107 ? 32.758 26.656 -7.916 1.00 46.37 147 SER A N 1
ATOM 760 C CA . SER A 1 107 ? 33.820 25.695 -8.260 1.00 45.03 147 SER A CA 1
ATOM 761 C C . SER A 1 107 ? 34.098 24.755 -7.096 1.00 47.90 147 SER A C 1
ATOM 762 O O . SER A 1 107 ? 34.086 25.172 -5.948 1.00 50.08 147 SER A O 1
ATOM 765 N N . LYS A 1 108 ? 34.350 23.488 -7.401 1.00 50.17 148 LYS A N 1
ATOM 766 C CA . LYS A 1 108 ? 34.621 22.502 -6.377 1.00 52.77 148 LYS A CA 1
ATOM 767 C C . LYS A 1 108 ? 36.060 22.671 -5.913 1.00 53.66 148 LYS A C 1
ATOM 768 O O . LYS A 1 108 ? 36.975 22.633 -6.725 1.00 50.70 148 LYS A O 1
ATOM 774 N N . PRO A 1 109 ? 36.265 22.876 -4.605 1.00 48.87 149 PRO A N 1
ATOM 775 C CA . PRO A 1 109 ? 37.626 22.969 -4.123 1.00 48.15 149 PRO A CA 1
ATOM 776 C C . PRO A 1 109 ? 38.312 21.617 -4.047 1.00 45.19 149 PRO A C 1
ATOM 777 O O . PRO A 1 109 ? 37.660 20.575 -4.021 1.00 50.09 149 PRO A O 1
ATOM 781 N N . GLU A 1 110 ? 39.633 21.664 -4.022 1.00 41.18 150 GLU A N 1
ATOM 782 C CA . GLU A 1 110 ? 40.459 20.519 -3.707 1.00 48.13 150 GLU A CA 1
ATOM 783 C C . GLU A 1 110 ? 40.542 20.407 -2.192 1.00 45.23 150 GLU A C 1
ATOM 784 O O . GLU A 1 110 ? 40.456 19.318 -1.632 1.00 46.55 150 GLU A O 1
ATOM 790 N N . VAL A 1 111 ? 40.757 21.545 -1.539 1.00 44.41 151 VAL A N 1
ATOM 791 C CA . VAL A 1 111 ? 40.854 21.599 -0.086 1.00 46.83 151 VAL A CA 1
ATOM 792 C C . VAL A 1 111 ? 39.823 22.559 0.475 1.00 36.90 151 VAL A C 1
ATOM 793 O O . VAL A 1 111 ? 39.694 23.682 0.000 1.00 37.86 151 VAL A O 1
ATOM 797 N N . VAL A 1 112 ? 39.107 22.123 1.504 1.00 35.95 152 VAL A N 1
ATOM 798 C CA . VAL A 1 112 ? 38.165 22.999 2.184 1.00 32.12 152 VAL A CA 1
ATOM 799 C C . VAL A 1 112 ? 38.607 23.231 3.621 1.00 27.75 152 VAL A C 1
ATOM 800 O O . VAL A 1 112 ? 39.089 22.312 4.293 1.00 28.44 152 VAL A O 1
ATOM 804 N N . ILE A 1 113 ? 38.436 24.476 4.068 1.00 29.69 153 ILE A N 1
ATOM 805 C CA . ILE A 1 113 ? 38.693 24.890 5.440 1.00 30.24 153 ILE A CA 1
ATOM 806 C C . ILE A 1 113 ? 37.366 24.972 6.193 1.00 29.52 153 ILE A C 1
ATOM 807 O O . ILE A 1 113 ? 36.364 25.480 5.669 1.00 28.49 153 ILE A O 1
ATOM 812 N N . ILE A 1 114 ? 37.363 24.445 7.410 1.00 31.47 154 ILE A N 1
ATOM 813 C CA . ILE A 1 114 ? 36.291 24.665 8.351 1.00 32.06 154 ILE A CA 1
ATOM 814 C C . ILE A 1 114 ? 36.814 25.645 9.421 1.00 34.56 154 ILE A C 1
ATOM 815 O O . ILE A 1 114 ? 37.903 25.449 9.978 1.00 27.72 154 ILE A O 1
ATOM 820 N N . HIS A 1 115 ? 36.042 26.695 9.686 1.00 29.23 155 HIS A N 1
ATOM 821 C CA . HIS A 1 115 ? 36.351 27.654 10.749 1.00 37.43 155 HIS A CA 1
ATOM 822 C C . HIS A 1 115 ? 35.060 27.964 11.517 1.00 34.89 155 HIS A C 1
ATOM 823 O O . HIS A 1 115 ? 34.013 27.522 11.113 1.00 52.79 155 HIS A O 1
ATOM 830 N N . ASP A 1 116 ? 35.148 28.660 12.647 1.00 38.55 156 ASP A N 1
ATOM 831 C CA . ASP A 1 116 ? 33.979 29.054 13.433 1.00 40.22 156 ASP A CA 1
ATOM 832 C C . ASP A 1 116 ? 33.862 30.563 13.339 1.00 36.23 156 ASP A C 1
ATOM 833 O O . ASP A 1 116 ? 34.860 31.271 13.342 1.00 37.10 156 ASP A O 1
ATOM 838 N N . ALA A 1 117 ? 32.627 31.043 13.306 1.00 36.17 157 ALA A N 1
ATOM 839 C CA . ALA A 1 117 ? 32.324 32.458 13.241 1.00 29.79 157 ALA A CA 1
ATOM 840 C C . ALA A 1 117 ? 32.788 33.224 14.461 1.00 32.63 157 ALA A C 1
ATOM 841 O O . ALA A 1 117 ? 33.035 34.421 14.367 1.00 31.02 157 ALA A O 1
ATOM 843 N N . VAL A 1 118 ? 32.928 32.542 15.599 1.00 34.90 158 VAL A N 1
ATOM 844 C CA . VAL A 1 118 ? 33.356 33.206 16.837 1.00 37.77 158 VAL A CA 1
ATOM 845 C C . VAL A 1 118 ? 34.859 33.073 17.128 1.00 35.03 158 VAL A C 1
ATOM 846 O O . VAL A 1 118 ? 35.279 33.130 18.287 1.00 38.14 158 VAL A O 1
ATOM 850 N N . ARG A 1 119 ? 35.657 32.909 16.074 1.00 35.30 159 ARG A N 1
ATOM 851 C CA . ARG A 1 119 ? 37.118 32.857 16.180 1.00 32.59 159 ARG A CA 1
ATOM 852 C C . ARG A 1 119 ? 37.714 33.851 15.201 1.00 30.87 159 ARG A C 1
ATOM 853 O O . ARG A 1 119 ? 38.168 33.476 14.123 1.00 31.15 159 ARG A O 1
ATOM 861 N N . PRO A 1 120 ? 37.716 35.130 15.574 1.00 31.23 160 PRO A N 1
ATOM 862 C CA . PRO A 1 120 ? 38.032 36.199 14.629 1.00 35.02 160 PRO A CA 1
ATOM 863 C C . PRO A 1 120 ? 39.507 36.432 14.365 1.00 37.41 160 PRO A C 1
ATOM 864 O O . PRO A 1 120 ? 39.828 37.154 13.413 1.00 38.92 160 PRO A O 1
ATOM 868 N N . PHE A 1 121 ? 40.387 35.865 15.191 1.00 33.78 161 PHE A N 1
ATOM 869 C CA . PHE A 1 121 ? 41.827 36.106 15.048 1.00 40.26 161 PHE A CA 1
ATOM 870 C C . PHE A 1 121 ? 42.473 34.869 14.465 1.00 42.72 161 PHE A C 1
ATOM 871 O O . PHE A 1 121 ? 43.220 34.139 15.124 1.00 68.56 161 PHE A O 1
ATOM 879 N N . VAL A 1 122 ? 42.147 34.643 13.211 1.00 39.04 162 VAL A N 1
ATOM 880 C CA . VAL A 1 122 ? 42.797 33.632 12.419 1.00 41.06 162 VAL A CA 1
ATOM 881 C C . VAL A 1 122 ? 43.581 34.392 11.359 1.00 36.08 162 VAL A C 1
ATOM 882 O O . VAL A 1 122 ? 43.134 35.427 10.873 1.00 33.61 162 VAL A O 1
ATOM 886 N N . GLU A 1 123 ? 44.748 33.874 11.013 1.00 43.42 163 GLU A N 1
ATOM 887 C CA . GLU A 1 123 ? 45.642 34.556 10.081 1.00 51.65 163 GLU A CA 1
ATOM 888 C C . GLU A 1 123 ? 46.246 33.572 9.061 1.00 42.46 163 GLU A C 1
ATOM 889 O O . GLU A 1 123 ? 46.179 32.353 9.235 1.00 38.57 163 GLU A O 1
ATOM 895 N N . GLU A 1 124 ? 46.834 34.123 8.005 1.00 43.67 164 GLU A N 1
ATOM 896 C CA . GLU A 1 124 ? 47.270 33.351 6.848 1.00 42.55 164 GLU A CA 1
ATOM 897 C C . GLU A 1 124 ? 48.243 32.233 7.229 1.00 42.01 164 GLU A C 1
ATOM 898 O O . GLU A 1 124 ? 48.241 31.158 6.622 1.00 38.98 164 GLU A O 1
ATOM 904 N N . GLY A 1 125 ? 49.058 32.480 8.243 1.00 34.59 165 GLY A N 1
ATOM 905 C CA . GLY A 1 125 ? 50.021 31.500 8.701 1.00 34.63 165 GLY A CA 1
ATOM 906 C C . GLY A 1 125 ? 49.402 30.173 9.073 1.00 35.10 165 GLY A C 1
ATOM 907 O O . GLY A 1 125 ? 49.672 29.176 8.431 1.00 43.27 165 GLY A O 1
ATOM 908 N N . VAL A 1 126 ? 48.578 30.148 10.119 1.00 40.49 166 VAL A N 1
ATOM 909 C CA . VAL A 1 126 ? 47.990 28.885 10.584 1.00 34.94 166 VAL A CA 1
ATOM 910 C C . VAL A 1 126 ? 47.128 28.254 9.491 1.00 32.75 166 VAL A C 1
ATOM 911 O O . VAL A 1 126 ? 47.097 27.034 9.356 1.00 35.67 166 VAL A O 1
ATOM 915 N N . LEU A 1 127 ? 46.447 29.082 8.707 1.00 29.93 167 LEU A N 1
ATOM 916 C CA . LEU A 1 127 ? 45.661 28.575 7.591 1.00 35.55 167 LEU A CA 1
ATOM 917 C C . LEU A 1 127 ? 46.516 27.833 6.567 1.00 39.35 167 LEU A C 1
ATOM 918 O O . LEU A 1 127 ? 46.140 26.754 6.109 1.00 40.52 167 LEU A O 1
ATOM 923 N N . LEU A 1 128 ? 47.653 28.416 6.199 1.00 41.24 168 LEU A N 1
ATOM 924 C CA . LEU A 1 128 ? 48.546 27.790 5.237 1.00 39.98 168 LEU A CA 1
ATOM 925 C C . LEU A 1 128 ? 49.018 26.436 5.767 1.00 37.01 168 LEU A C 1
ATOM 926 O O . LEU A 1 128 ? 48.992 25.440 5.047 1.00 39.78 168 LEU A O 1
ATOM 931 N N . LYS A 1 129 ? 49.401 26.404 7.037 1.00 36.51 169 LYS A N 1
ATOM 932 C CA . LYS A 1 129 ? 49.857 25.177 7.686 1.00 41.12 169 LYS A CA 1
ATOM 933 C C . LYS A 1 129 ? 48.828 24.060 7.676 1.00 45.18 169 LYS A C 1
ATOM 934 O O . LYS A 1 129 ? 49.203 22.905 7.468 1.00 47.69 169 LYS A O 1
ATOM 940 N N . VAL A 1 130 ? 47.552 24.375 7.948 1.00 40.32 170 VAL A N 1
ATOM 941 C CA . VAL A 1 130 ? 46.531 23.319 7.978 1.00 40.59 170 VAL A CA 1
ATOM 942 C C . VAL A 1 130 ? 46.100 22.897 6.574 1.00 34.27 170 VAL A C 1
ATOM 943 O O . VAL A 1 130 ? 45.780 21.733 6.354 1.00 33.97 170 VAL A O 1
ATOM 947 N N . VAL A 1 131 ? 46.077 23.836 5.639 1.00 33.59 171 VAL A N 1
ATOM 948 C CA . VAL A 1 131 ? 45.811 23.503 4.237 1.00 39.56 171 VAL A CA 1
ATOM 949 C C . VAL A 1 131 ? 46.912 22.571 3.696 1.00 40.54 171 VAL A C 1
ATOM 950 O O . VAL A 1 131 ? 46.628 21.548 3.080 1.00 40.71 171 VAL A O 1
ATOM 954 N N . THR A 1 132 ? 48.161 22.915 3.977 1.00 43.04 172 THR A N 1
ATOM 955 C CA . THR A 1 132 ? 49.303 22.121 3.548 1.00 46.78 172 THR A CA 1
ATOM 956 C C . THR A 1 132 ? 49.319 20.732 4.180 1.00 45.58 172 THR A C 1
ATOM 957 O O . THR A 1 132 ? 49.552 19.739 3.493 1.00 42.06 172 THR A O 1
ATOM 961 N N . ALA A 1 133 ? 49.085 20.650 5.484 1.00 43.78 173 ALA A N 1
ATOM 962 C CA . ALA A 1 133 ? 49.029 19.339 6.148 1.00 42.59 173 ALA A CA 1
ATOM 963 C C . ALA A 1 133 ? 47.866 18.463 5.632 1.00 41.43 173 ALA A C 1
ATOM 964 O O . ALA A 1 133 ? 47.972 17.240 5.626 1.00 38.88 173 ALA A O 1
ATOM 966 N N . ALA A 1 134 ? 46.781 19.099 5.193 1.00 36.36 174 ALA A N 1
ATOM 967 C CA . ALA A 1 134 ? 45.592 18.394 4.735 1.00 38.80 174 ALA A CA 1
ATOM 968 C C . ALA A 1 134 ? 45.778 17.799 3.340 1.00 46.42 174 ALA A C 1
ATOM 969 O O . ALA A 1 134 ? 45.221 16.737 3.055 1.00 36.40 174 ALA A O 1
ATOM 971 N N . LYS A 1 135 ? 46.524 18.486 2.471 1.00 50.02 175 LYS A N 1
ATOM 972 C CA . LYS A 1 135 ? 46.902 17.923 1.168 1.00 52.31 175 LYS A CA 1
ATOM 973 C C . LYS A 1 135 ? 47.669 16.624 1.358 1.00 49.82 175 LYS A C 1
ATOM 974 O O . LYS A 1 135 ? 47.351 15.609 0.753 1.00 58.50 175 LYS A O 1
ATOM 978 N N . GLU A 1 136 ? 48.665 16.666 2.228 1.00 51.21 176 GLU A N 1
ATOM 979 C CA . GLU A 1 136 ? 49.533 15.526 2.469 1.00 51.1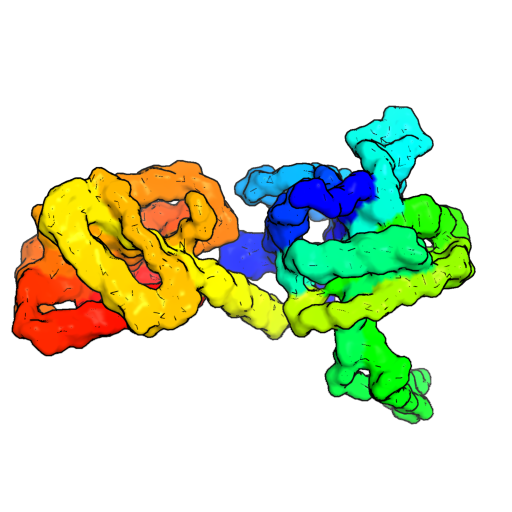4 176 GLU A CA 1
ATOM 980 C C . GLU A 1 136 ? 48.826 14.387 3.219 1.00 58.60 176 GLU A C 1
ATOM 981 O O . GLU A 1 136 ? 49.150 13.222 2.992 1.00 58.32 176 GLU A O 1
ATOM 984 N N . HIS A 1 137 ? 47.869 14.709 4.099 1.00 54.96 177 HIS A N 1
ATOM 985 C CA . HIS A 1 137 ? 47.243 13.695 4.972 1.00 50.90 177 HIS A CA 1
ATOM 986 C C . HIS A 1 137 ? 45.740 13.459 4.764 1.00 46.44 177 HIS A C 1
ATOM 987 O O . HIS A 1 137 ? 45.188 12.503 5.305 1.00 48.07 177 HIS A O 1
ATOM 994 N N . GLY A 1 138 ? 45.066 14.333 4.031 1.00 45.15 178 GLY A N 1
ATOM 995 C CA . GLY A 1 138 ? 43.604 14.251 3.888 1.00 42.17 178 GLY A CA 1
ATOM 996 C C . GLY A 1 138 ? 42.828 15.142 4.851 1.00 38.94 178 GLY A C 1
ATOM 997 O O . GLY A 1 138 ? 41.769 15.663 4.503 1.00 39.66 178 GLY A O 1
ATOM 998 N N . ALA A 1 139 ? 43.348 15.305 6.063 1.00 31.97 179 ALA A N 1
ATOM 999 C CA . ALA A 1 139 ? 42.702 16.095 7.094 1.00 33.62 179 ALA A CA 1
ATOM 1000 C C . ALA A 1 139 ? 43.757 16.695 7.997 1.00 37.45 179 ALA A C 1
ATOM 1001 O O . ALA A 1 139 ? 44.850 16.129 8.151 1.00 37.77 179 ALA A O 1
ATOM 1003 N N . ALA A 1 140 ? 43.430 17.838 8.596 1.00 37.52 180 ALA A N 1
ATOM 1004 C CA . ALA A 1 140 ? 44.345 18.504 9.521 1.00 40.75 180 ALA A CA 1
ATOM 1005 C C . ALA A 1 140 ? 43.590 19.474 10.417 1.00 37.24 180 ALA A C 1
ATOM 1006 O O . ALA A 1 140 ? 42.578 20.053 10.002 1.00 37.10 180 ALA A O 1
ATOM 1008 N N . GLY A 1 141 ? 44.096 19.653 11.636 1.00 34.17 181 GLY A N 1
ATOM 1009 C CA . GLY A 1 141 ? 43.473 20.548 12.611 1.00 36.97 181 GLY A CA 1
ATOM 1010 C C . GLY A 1 141 ? 44.457 21.235 13.534 1.00 35.72 181 GLY A C 1
ATOM 1011 O O . GLY A 1 141 ? 45.472 20.653 13.919 1.00 36.11 181 GLY A O 1
ATOM 1012 N N . ALA A 1 142 ? 44.143 22.475 13.899 1.00 34.11 182 ALA A N 1
ATOM 1013 C CA . ALA A 1 142 ? 44.916 23.201 14.893 1.00 33.19 182 ALA A CA 1
ATOM 1014 C C . ALA A 1 142 ? 44.638 22.666 16.314 1.00 38.75 182 ALA A C 1
ATOM 1015 O O . ALA A 1 142 ? 43.486 22.392 16.663 1.00 38.94 182 ALA A O 1
ATOM 1017 N N . ILE A 1 143 ? 45.695 22.490 17.111 1.00 34.14 183 ILE A N 1
ATOM 1018 C CA . ILE A 1 143 ? 45.564 22.063 18.518 1.00 33.70 183 ILE A CA 1
ATOM 1019 C C . ILE A 1 143 ? 46.272 23.012 19.483 1.00 33.07 183 ILE A C 1
ATOM 1020 O O . ILE A 1 143 ? 47.156 23.775 19.094 1.00 34.97 183 ILE A O 1
ATOM 1025 N N . ARG A 1 144 ? 45.869 22.934 20.748 1.00 33.87 184 ARG A N 1
ATOM 1026 C CA . ARG A 1 144 ? 46.444 23.717 21.833 1.00 35.05 184 ARG A CA 1
ATOM 1027 C C . ARG A 1 144 ? 46.646 22.780 23.017 1.00 35.97 184 ARG A C 1
ATOM 1028 O O . ARG A 1 144 ? 45.986 21.744 23.107 1.00 38.13 184 ARG A O 1
ATOM 1036 N N . PRO A 1 145 ? 47.560 23.134 23.931 1.00 35.32 185 PRO A N 1
ATOM 1037 C CA . PRO A 1 145 ? 47.646 22.359 25.149 1.00 38.98 185 PRO A CA 1
ATOM 1038 C C . PRO A 1 145 ? 46.434 22.628 26.041 1.00 42.35 185 PRO A C 1
ATOM 1039 O O . PRO A 1 145 ? 45.781 23.669 25.915 1.00 41.63 185 PRO A O 1
ATOM 1043 N N . LEU A 1 146 ? 46.143 21.682 26.924 1.00 39.65 186 LEU A N 1
ATOM 1044 C CA . LEU A 1 146 ? 45.112 21.851 27.932 1.00 40.94 186 LEU A CA 1
ATOM 1045 C C . LEU A 1 146 ? 45.657 22.661 29.103 1.00 47.66 186 LEU A C 1
ATOM 1046 O O . LEU A 1 146 ? 46.776 22.406 29.568 1.00 48.46 186 LEU A O 1
ATOM 1051 N N . VAL A 1 147 ? 44.862 23.620 29.575 1.00 41.77 187 VAL A N 1
ATOM 1052 C CA . VAL A 1 147 ? 45.186 24.376 30.776 1.00 49.31 187 VAL A CA 1
ATOM 1053 C C . VAL A 1 147 ? 44.587 23.700 32.014 1.00 45.20 187 VAL A C 1
ATOM 1054 O O . VAL A 1 147 ? 45.221 23.655 33.055 1.00 55.98 187 VAL A O 1
ATOM 1058 N N . SER A 1 148 ? 43.383 23.156 31.881 1.00 42.77 188 SER A N 1
ATOM 1059 C CA . SER A 1 148 ? 42.684 22.497 32.981 1.00 42.09 188 SER A CA 1
ATOM 1060 C C . SER A 1 148 ? 42.722 20.982 32.822 1.00 37.79 188 SER A C 1
ATOM 1061 O O . SER A 1 148 ? 42.744 20.457 31.703 1.00 37.13 188 SER A O 1
ATOM 1064 N N . THR A 1 149 ? 42.705 20.275 33.942 1.00 35.52 189 THR A N 1
ATOM 1065 C CA . THR A 1 149 ? 42.575 18.818 33.908 1.00 38.36 189 THR A CA 1
ATOM 1066 C C . THR A 1 149 ? 41.145 18.467 33.505 1.00 39.07 189 THR A C 1
ATOM 1067 O O . THR A 1 149 ? 40.193 19.166 33.873 1.00 40.75 189 THR A O 1
ATOM 1071 N N . VAL A 1 150 ? 41.011 17.402 32.726 1.00 35.75 190 VAL A N 1
ATOM 1072 C CA . VAL A 1 150 ? 39.711 16.918 32.288 1.00 40.11 190 VAL A CA 1
ATOM 1073 C C . VAL A 1 150 ? 39.303 15.736 33.141 1.00 42.98 190 VAL A C 1
ATOM 1074 O O . VAL A 1 150 ? 40.122 14.864 33.405 1.00 48.18 190 VAL A O 1
ATOM 1078 N N . VAL A 1 151 ? 38.034 15.717 33.550 1.00 41.80 191 VAL A N 1
ATOM 1079 C CA . VAL A 1 151 ? 37.501 14.681 34.427 1.00 39.21 191 VAL A CA 1
ATOM 1080 C C . VAL A 1 151 ? 36.177 14.153 33.910 1.00 38.73 191 VAL A C 1
ATOM 1081 O O . VAL A 1 151 ? 35.505 14.807 33.124 1.00 36.39 191 VAL A O 1
ATOM 1085 N N . SER A 1 152 ? 35.826 12.954 34.363 1.00 46.76 192 SER A N 1
ATOM 1086 C CA . SER A 1 152 ? 34.566 12.307 33.998 1.00 51.29 192 SER A CA 1
ATOM 1087 C C . SER A 1 152 ? 33.729 12.160 35.251 1.00 46.29 192 SER A C 1
ATOM 1088 O O . SER A 1 152 ? 34.185 11.537 36.204 1.00 49.04 192 SER A O 1
ATOM 1091 N N . PRO A 1 153 ? 32.522 12.752 35.272 1.00 48.66 193 PRO A N 1
ATOM 1092 C CA . PRO A 1 153 ? 31.624 12.598 36.419 1.00 50.77 193 PRO A CA 1
ATOM 1093 C C . PRO A 1 153 ? 30.811 11.312 36.368 1.00 51.38 193 PRO A C 1
ATOM 1094 O O . PRO A 1 153 ? 30.583 10.763 35.297 1.00 52.78 193 PRO A O 1
ATOM 1098 N N . SER A 1 154 ? 30.402 10.832 37.534 1.00 57.03 194 SER A N 1
ATOM 1099 C CA . SER A 1 154 ? 29.472 9.718 37.634 1.00 58.72 194 SER A CA 1
ATOM 1100 C C . SER A 1 154 ? 28.059 10.296 37.600 1.00 67.79 194 SER A C 1
ATOM 1101 O O . SER A 1 154 ? 27.888 11.524 37.678 1.00 56.27 194 SER A O 1
ATOM 1104 N N . ALA A 1 155 ? 27.055 9.421 37.506 1.00 61.00 195 ALA A N 1
ATOM 1105 C CA . ALA A 1 155 ? 25.646 9.850 37.453 1.00 61.24 195 ALA A CA 1
ATOM 1106 C C . ALA A 1 155 ? 25.267 10.751 38.629 1.00 55.59 195 ALA A C 1
ATOM 1107 O O . ALA A 1 155 ? 24.560 11.743 38.447 1.00 50.78 195 ALA A O 1
ATOM 1109 N N . ASP A 1 156 ? 25.761 10.422 39.825 1.00 55.92 196 ASP A N 1
ATOM 1110 C CA . ASP A 1 156 ? 25.496 11.239 41.021 1.00 63.09 196 ASP A CA 1
ATOM 1111 C C . ASP A 1 156 ? 26.429 12.464 41.161 1.00 63.98 196 ASP A C 1
ATOM 1112 O O . ASP A 1 156 ? 26.478 13.096 42.222 1.00 61.54 196 ASP A O 1
ATOM 1117 N N . GLY A 1 157 ? 27.148 12.809 40.089 1.00 59.54 197 GLY A N 1
ATOM 1118 C CA . GLY A 1 157 ? 27.986 14.010 40.060 1.00 54.06 197 GLY A CA 1
ATOM 1119 C C . GLY A 1 157 ? 29.231 13.938 40.925 1.00 46.78 197 GLY A C 1
ATOM 1120 O O . GLY A 1 157 ? 29.600 14.920 41.564 1.00 51.72 197 GLY A O 1
ATOM 1121 N N . CYS A 1 158 ? 29.872 12.772 40.950 1.00 45.28 198 CYS A N 1
ATOM 1122 C CA . CYS A 1 158 ? 31.126 12.588 41.666 1.00 46.18 198 CYS A CA 1
ATOM 1123 C C . CYS A 1 158 ? 32.240 12.163 40.718 1.00 46.34 198 CYS A C 1
ATOM 1124 O O . CYS A 1 158 ? 31.988 11.686 39.606 1.00 44.98 198 CYS A O 1
ATOM 1127 N N . LEU A 1 159 ? 33.477 12.365 41.156 1.00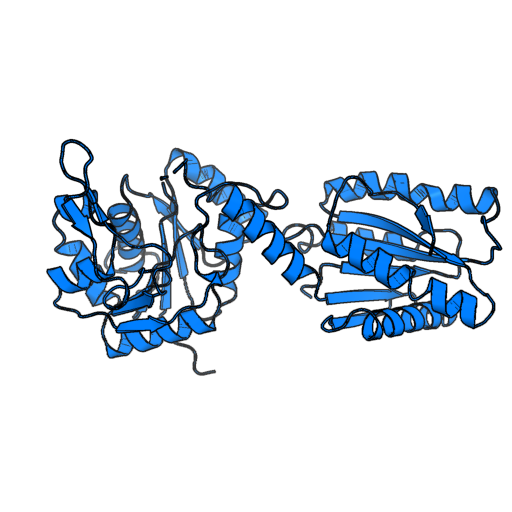 37.45 199 LEU A N 1
ATOM 1128 C CA . LEU A 1 159 ? 34.628 12.086 40.322 1.00 37.18 199 LEU A CA 1
ATOM 1129 C C . LEU A 1 159 ? 34.718 10.609 40.004 1.00 44.16 199 LEU A C 1
ATOM 1130 O O . LEU A 1 159 ? 34.818 9.782 40.906 1.00 47.52 199 LEU A O 1
ATOM 1135 N N . ASP A 1 160 ? 34.719 10.290 38.717 1.00 48.16 200 ASP A N 1
ATOM 1136 C CA . ASP A 1 160 ? 34.825 8.915 38.261 1.00 49.53 200 ASP A CA 1
ATOM 1137 C C . ASP A 1 160 ? 36.285 8.637 37.938 1.00 50.91 200 ASP A C 1
ATOM 1138 O O . ASP A 1 160 ? 36.885 7.710 38.486 1.00 53.54 200 ASP A O 1
ATOM 1143 N N . TYR A 1 161 ? 36.856 9.449 37.049 1.00 50.52 201 TYR A N 1
ATOM 1144 C CA . TYR A 1 161 ? 38.295 9.401 36.762 1.00 50.46 201 TYR A CA 1
ATOM 1145 C C . TYR A 1 161 ? 38.785 10.752 36.215 1.00 51.54 201 TYR A C 1
ATOM 1146 O O . TYR A 1 161 ? 37.973 11.616 35.859 1.00 48.17 201 TYR A O 1
ATOM 1155 N N . SER A 1 162 ? 40.110 10.922 36.202 1.00 47.34 202 SER A N 1
ATOM 1156 C CA . SER A 1 162 ? 40.793 12.077 35.613 1.00 48.71 202 SER A CA 1
ATOM 1157 C C . SER A 1 162 ? 41.644 11.637 34.440 1.00 46.62 202 SER A C 1
ATOM 1158 O O . SER A 1 162 ? 42.194 10.546 34.444 1.00 50.24 202 SER A O 1
ATOM 1161 N N . LEU A 1 163 ? 41.795 12.506 33.454 1.00 46.49 203 LEU A N 1
ATOM 1162 C CA . LEU A 1 163 ? 42.602 12.174 32.297 1.00 53.37 203 LEU A CA 1
ATOM 1163 C C . LEU A 1 163 ? 43.978 12.781 32.431 1.00 47.57 203 LEU A C 1
ATOM 1164 O O . LEU A 1 163 ? 44.145 13.851 33.013 1.00 54.58 203 LEU A O 1
ATOM 1169 N N . GLU A 1 164 ? 44.961 12.077 31.888 1.00 49.86 204 GLU A N 1
ATOM 1170 C CA . GLU A 1 164 ? 46.328 12.534 31.915 1.00 55.13 204 GLU A CA 1
ATOM 1171 C C . GLU A 1 164 ? 46.436 13.733 30.975 1.00 51.07 204 GLU A C 1
ATOM 1172 O O . GLU A 1 164 ? 46.204 13.621 29.772 1.00 46.02 204 GLU A O 1
ATOM 1178 N N . ARG A 1 165 ? 46.759 14.882 31.552 1.00 44.31 205 ARG A N 1
ATOM 1179 C CA . ARG A 1 165 ? 46.811 16.140 30.821 1.00 52.20 205 ARG A CA 1
ATOM 1180 C C . ARG A 1 165 ? 47.830 16.096 29.671 1.00 56.05 205 ARG A C 1
ATOM 1181 O O . ARG A 1 165 ? 47.547 16.567 28.568 1.00 57.67 205 ARG A O 1
ATOM 1189 N N . ALA A 1 166 ? 48.994 15.501 29.918 1.00 50.58 206 ALA A N 1
ATOM 1190 C CA . ALA A 1 166 ? 50.081 15.485 28.928 1.00 50.42 206 ALA A CA 1
ATOM 1191 C C . ALA A 1 166 ? 49.816 14.606 27.692 1.00 49.58 206 ALA A C 1
ATOM 1192 O O . ALA A 1 166 ? 50.491 14.758 26.667 1.00 42.61 206 ALA A O 1
ATOM 1194 N N . ARG A 1 167 ? 48.849 13.693 27.774 1.00 51.85 207 ARG A N 1
ATOM 1195 C CA . ARG A 1 167 ? 48.531 12.828 26.631 1.00 46.97 207 ARG A CA 1
ATOM 1196 C C . ARG A 1 167 ? 47.345 13.364 25.811 1.00 47.88 207 ARG A C 1
ATOM 1197 O O . ARG A 1 167 ? 46.907 12.720 24.861 1.00 47.53 207 ARG A O 1
ATOM 1199 N N . HIS A 1 168 ? 46.827 14.540 26.162 1.00 44.76 208 HIS A N 1
ATOM 1200 C CA . HIS A 1 168 ? 45.683 15.099 25.447 1.00 40.79 208 HIS A CA 1
ATOM 1201 C C . HIS A 1 168 ? 45.900 16.556 25.047 1.00 37.56 208 HIS A C 1
ATOM 1202 O O . HIS A 1 168 ? 46.768 17.246 25.578 1.00 42.26 208 HIS A O 1
ATOM 1209 N N . ARG A 1 169 ? 45.115 16.997 24.074 1.00 37.89 209 ARG A N 1
ATOM 1210 C CA . ARG A 1 169 ? 45.171 18.349 23.561 1.00 36.40 209 ARG A CA 1
ATOM 1211 C C . ARG A 1 169 ? 43.765 18.851 23.342 1.00 38.18 209 ARG A C 1
ATOM 1212 O O . ARG A 1 169 ? 42.827 18.063 23.224 1.00 40.97 209 ARG A O 1
ATOM 1220 N N . ALA A 1 170 ? 43.613 20.164 23.270 1.00 35.84 210 ALA A N 1
ATOM 1221 C CA . ALA A 1 170 ? 42.336 20.733 22.883 1.00 33.65 210 ALA A CA 1
ATOM 1222 C C . ALA A 1 170 ? 42.365 20.959 21.383 1.00 32.34 210 ALA A C 1
ATOM 1223 O O . ALA A 1 170 ? 43.277 21.581 20.868 1.00 31.59 210 ALA A O 1
ATOM 1225 N N . SER A 1 171 ? 41.360 20.427 20.697 1.00 35.79 211 SER A N 1
ATOM 1226 C CA . SER A 1 171 ? 41.168 20.644 19.271 1.00 36.53 211 SER A CA 1
ATOM 1227 C C . SER A 1 171 ? 40.570 22.016 19.073 1.00 34.50 211 SER A C 1
ATOM 1228 O O . SER A 1 171 ? 39.604 22.367 19.754 1.00 34.13 211 SER A O 1
ATOM 1231 N N . GLU A 1 172 ? 41.148 22.774 18.146 1.00 33.47 212 GLU A N 1
ATOM 1232 C CA . GLU A 1 172 ? 40.704 24.140 17.821 1.00 35.59 212 GLU A CA 1
ATOM 1233 C C . GLU A 1 172 ? 40.571 24.293 16.313 1.00 34.34 212 GLU A C 1
ATOM 1234 O O . GLU A 1 172 ? 40.866 23.370 15.560 1.00 40.22 212 GLU A O 1
ATOM 1240 N N . MET A 1 173 ? 40.089 25.445 15.874 1.00 37.12 213 MET A N 1
ATOM 1241 C CA . MET A 1 173 ? 39.980 25.732 14.455 1.00 37.79 213 MET A CA 1
ATOM 1242 C C . MET A 1 173 ? 41.157 26.650 14.138 1.00 34.80 213 MET A C 1
ATOM 1243 O O . MET A 1 173 ? 41.707 27.274 15.043 1.00 39.89 213 MET A O 1
ATOM 1248 N N . PRO A 1 174 ? 41.550 26.747 12.861 1.00 34.03 214 PRO A N 1
ATOM 1249 C CA . PRO A 1 174 ? 40.949 26.159 11.685 1.00 28.93 214 PRO A CA 1
ATOM 1250 C C . PRO A 1 174 ? 41.328 24.703 11.468 1.00 35.03 214 PRO A C 1
ATOM 1251 O O . PRO A 1 174 ? 42.328 24.203 12.004 1.00 36.79 214 PRO A O 1
ATOM 1255 N N . GLN A 1 175 ? 40.476 24.029 10.710 1.00 31.14 215 GLN A N 1
ATOM 1256 C CA . GLN A 1 175 ? 40.723 22.689 10.244 1.00 30.96 215 GLN A CA 1
ATOM 1257 C C . GLN A 1 175 ? 40.643 22.751 8.742 1.00 29.18 215 GLN A C 1
ATOM 1258 O O . GLN A 1 175 ? 40.067 23.685 8.180 1.00 28.50 215 GLN A O 1
ATOM 1264 N N . ALA A 1 176 ? 41.216 21.758 8.085 1.00 28.98 216 ALA A N 1
ATOM 1265 C CA . ALA A 1 176 ? 41.169 21.714 6.634 1.00 30.71 216 ALA A CA 1
ATOM 1266 C C . ALA A 1 176 ? 41.136 20.285 6.173 1.00 29.13 216 ALA A C 1
ATOM 1267 O O . ALA A 1 176 ? 41.688 19.399 6.825 1.00 27.27 216 ALA A O 1
ATOM 1269 N N . PHE A 1 177 ? 40.457 20.063 5.058 1.00 30.13 217 PHE A N 1
ATOM 1270 C CA . PHE A 1 177 ? 40.302 18.719 4.529 1.00 35.56 217 PHE A CA 1
ATOM 1271 C C . PHE A 1 177 ? 40.423 18.727 3.035 1.00 36.43 217 PHE A C 1
ATOM 1272 O O . PHE A 1 177 ? 39.987 19.681 2.383 1.00 37.52 217 PHE A O 1
ATOM 1280 N N . LEU A 1 178 ? 41.002 17.657 2.493 1.00 39.93 218 LEU A N 1
ATOM 1281 C CA . LEU A 1 178 ? 40.762 17.313 1.097 1.00 41.97 218 LEU A CA 1
ATOM 1282 C C . LEU A 1 178 ? 39.254 17.177 0.956 1.00 41.78 218 LEU A C 1
ATOM 1283 O O . LEU A 1 178 ? 38.620 16.436 1.714 1.00 44.64 218 LEU A O 1
ATOM 1288 N N . PHE A 1 179 ? 38.678 17.917 0.014 1.00 38.02 219 PHE A N 1
ATOM 1289 C CA . PHE A 1 179 ? 37.231 18.007 -0.087 1.00 45.17 219 PHE A CA 1
ATOM 1290 C C . PHE A 1 179 ? 36.530 16.647 -0.210 1.00 52.13 219 PHE A C 1
ATOM 1291 O O . PHE A 1 179 ? 35.530 16.403 0.465 1.00 51.25 219 PHE A O 1
ATOM 1299 N N . ASP A 1 180 ? 37.048 15.777 -1.076 1.00 47.30 220 ASP A N 1
ATOM 1300 C CA . ASP A 1 180 ? 36.394 14.494 -1.360 1.00 48.87 220 ASP A CA 1
ATOM 1301 C C . ASP A 1 180 ? 36.343 13.617 -0.123 1.00 42.89 220 ASP A C 1
ATOM 1302 O O . ASP A 1 180 ? 35.359 12.934 0.121 1.00 44.10 220 ASP A O 1
ATOM 1307 N N . VAL A 1 181 ? 37.422 13.627 0.646 1.00 40.47 221 VAL A N 1
ATOM 1308 C CA . VAL A 1 181 ? 37.464 12.904 1.904 1.00 44.11 221 VAL A CA 1
ATOM 1309 C C . VAL A 1 181 ? 36.331 13.353 2.838 1.00 43.67 221 VAL A C 1
ATOM 1310 O O . VAL A 1 181 ? 35.506 12.546 3.240 1.00 52.27 221 VAL A O 1
ATOM 1314 N N . ILE A 1 182 ? 36.283 14.638 3.164 1.00 39.61 222 ILE A N 1
ATOM 1315 C CA . ILE A 1 182 ? 35.344 15.120 4.174 1.00 42.41 222 ILE A CA 1
ATOM 1316 C C . ILE A 1 182 ? 33.905 15.052 3.657 1.00 39.48 222 ILE A C 1
ATOM 1317 O O . ILE A 1 182 ? 32.975 14.777 4.415 1.00 39.52 222 ILE A O 1
ATOM 1322 N N . TYR A 1 183 ? 33.722 15.279 2.366 1.00 39.52 223 TYR A N 1
ATOM 1323 C CA . TYR A 1 183 ? 32.389 15.215 1.781 1.00 42.74 223 TYR A CA 1
ATOM 1324 C C . TYR A 1 183 ? 31.868 13.784 1.844 1.00 49.68 223 TYR A C 1
ATOM 1325 O O . TYR A 1 183 ? 30.699 13.558 2.157 1.00 45.00 223 TYR A O 1
ATOM 1334 N N . GLU A 1 184 ? 32.762 12.834 1.563 1.00 45.27 224 GLU A N 1
ATOM 1335 C CA . GLU A 1 184 ? 32.447 11.424 1.608 1.00 52.60 224 GLU A CA 1
ATOM 1336 C C . GLU A 1 184 ? 32.156 11.007 3.036 1.00 51.27 224 GLU A C 1
ATOM 1337 O O . GLU A 1 184 ? 31.285 10.172 3.273 1.00 40.77 224 GLU A O 1
ATOM 1343 N N . ALA A 1 185 ? 32.891 11.582 3.984 1.00 46.93 225 ALA A N 1
ATOM 1344 C CA . ALA A 1 185 ? 32.659 11.290 5.392 1.00 39.18 225 ALA A CA 1
ATOM 1345 C C . ALA A 1 185 ? 31.248 11.714 5.799 1.00 39.73 225 ALA A C 1
ATOM 1346 O O . ALA A 1 185 ? 30.538 10.948 6.442 1.00 43.27 225 ALA A O 1
ATOM 1348 N N . TYR A 1 186 ? 30.848 12.924 5.415 1.00 37.85 226 TYR A N 1
ATOM 1349 C CA . TYR A 1 186 ? 29.512 13.422 5.729 1.00 48.37 226 TYR A CA 1
ATOM 1350 C C . TYR A 1 186 ? 28.432 12.592 5.047 1.00 48.87 226 TYR A C 1
ATOM 1351 O O . TYR A 1 186 ? 27.344 12.431 5.585 1.00 46.86 226 TYR A O 1
ATOM 1360 N N . GLN A 1 187 ? 28.730 12.053 3.874 1.00 52.48 227 GLN A N 1
ATOM 1361 C CA . GLN A 1 187 ? 27.744 11.242 3.168 1.00 55.29 227 GLN A CA 1
ATOM 1362 C C . GLN A 1 187 ? 27.532 9.869 3.800 1.00 47.51 227 GLN A C 1
ATOM 1363 O O . GLN A 1 187 ? 26.441 9.333 3.722 1.00 45.59 227 GLN A O 1
ATOM 1369 N N . GLN A 1 188 ? 28.564 9.324 4.436 1.00 48.08 228 GLN A N 1
ATOM 1370 C CA . GLN A 1 188 ? 28.458 8.071 5.179 1.00 47.30 228 GLN A CA 1
ATOM 1371 C C . GLN A 1 188 ? 28.038 8.243 6.645 1.00 48.53 228 GLN A C 1
ATOM 1372 O O . GLN A 1 188 ? 27.748 7.251 7.322 1.00 47.97 228 GLN A O 1
ATOM 1378 N N . CYS A 1 189 ? 28.025 9.482 7.142 1.00 43.25 229 CYS A N 1
ATOM 1379 C CA . CYS A 1 189 ? 27.855 9.736 8.583 1.00 42.45 229 CYS A CA 1
ATOM 1380 C C . CYS A 1 189 ? 26.463 9.354 9.091 1.00 41.53 229 CYS A C 1
ATOM 1381 O O . CYS A 1 189 ? 25.447 9.746 8.499 1.00 37.82 229 CYS A O 1
ATOM 1384 N N . SER A 1 190 ? 26.417 8.612 10.194 1.00 37.49 230 SER A N 1
ATOM 1385 C CA . SER A 1 190 ? 25.142 8.257 10.816 1.00 40.75 230 SER A CA 1
ATOM 1386 C C . SER A 1 190 ? 24.465 9.520 11.307 1.00 45.90 230 SER A C 1
ATOM 1387 O O . SER A 1 190 ? 25.133 10.510 11.604 1.00 45.10 230 SER A O 1
ATOM 1390 N N . ASP A 1 191 ? 23.140 9.491 11.378 1.00 48.17 231 ASP A N 1
ATOM 1391 C CA . ASP A 1 191 ? 22.388 10.640 11.868 1.00 47.29 231 ASP A CA 1
ATOM 1392 C C . ASP A 1 191 ? 22.612 10.886 13.359 1.00 46.71 231 ASP A C 1
ATOM 1393 O O . ASP A 1 191 ? 22.460 12.007 13.829 1.00 49.30 231 ASP A O 1
ATOM 1398 N N . TYR A 1 192 ? 22.996 9.847 14.087 1.00 39.73 232 TYR A N 1
ATOM 1399 C CA . TYR A 1 192 ? 23.362 9.989 15.479 1.00 42.27 232 TYR A CA 1
ATOM 1400 C C . TYR A 1 192 ? 24.609 10.867 15.595 1.00 42.90 232 TYR A C 1
ATOM 1401 O O . TYR A 1 192 ? 24.624 11.837 16.343 1.00 41.87 232 TYR A O 1
ATOM 1410 N N . ASP A 1 193 ? 25.643 10.532 14.833 1.00 45.82 233 ASP A N 1
ATOM 1411 C CA . ASP A 1 193 ? 26.861 11.340 14.782 1.00 45.94 233 ASP A CA 1
ATOM 1412 C C . ASP A 1 193 ? 26.639 12.760 14.244 1.00 43.27 233 ASP A C 1
ATOM 1413 O O . ASP A 1 193 ? 27.248 13.698 14.751 1.00 44.57 233 ASP A O 1
ATOM 1418 N N . LEU A 1 194 ? 25.753 12.929 13.267 1.00 33.81 234 LEU A N 1
ATOM 1419 C CA . LEU A 1 194 ? 25.381 14.271 12.813 1.00 36.91 234 LEU A CA 1
ATOM 1420 C C . LEU A 1 194 ? 24.729 15.086 13.916 1.00 41.28 234 LEU A C 1
ATOM 1421 O O . LEU A 1 194 ? 24.858 16.318 13.956 1.00 41.20 234 LEU A O 1
ATOM 1426 N N . GLU A 1 195 ? 24.010 14.404 14.802 1.00 42.69 235 GLU A N 1
ATOM 1427 C CA . GLU A 1 195 ? 23.341 15.081 15.895 1.00 42.31 235 GLU A CA 1
ATOM 1428 C C . GLU A 1 195 ? 24.343 15.388 17.019 1.00 38.93 235 GLU A C 1
ATOM 1429 O O . GLU A 1 195 ? 24.402 16.501 17.484 1.00 33.75 235 GLU A O 1
ATOM 1435 N N . PHE A 1 196 ? 25.138 14.408 17.425 1.00 37.57 236 PHE A N 1
ATOM 1436 C CA . PHE A 1 196 ? 25.923 14.517 18.657 1.00 40.91 236 PHE A CA 1
ATOM 1437 C C . PHE A 1 196 ? 27.425 14.720 18.482 1.00 43.55 236 PHE A C 1
ATOM 1438 O O . PHE A 1 196 ? 28.124 14.976 19.466 1.00 45.85 236 PHE A O 1
ATOM 1446 N N . GLY A 1 197 ? 27.935 14.590 17.260 1.00 43.94 237 GLY A N 1
ATOM 1447 C CA . GLY A 1 197 ? 29.357 14.831 17.008 1.00 44.55 237 GLY A CA 1
ATOM 1448 C C . GLY A 1 197 ? 29.756 16.299 17.156 1.00 42.11 237 GLY A C 1
ATOM 1449 O O . GLY A 1 197 ? 28.975 17.202 16.842 1.00 38.47 237 GLY A O 1
ATOM 1450 N N . THR A 1 198 ? 30.972 16.527 17.647 1.00 43.38 238 THR A N 1
ATOM 1451 C CA . THR A 1 198 ? 31.520 17.883 17.831 1.00 45.66 238 THR A CA 1
ATOM 1452 C C . THR A 1 198 ? 32.773 18.154 16.990 1.00 45.02 238 THR A C 1
ATOM 1453 O O . THR A 1 198 ? 33.239 19.291 16.926 1.00 56.01 238 THR A O 1
ATOM 1457 N N . GLU A 1 199 ? 33.274 17.128 16.304 1.00 41.62 239 GLU A N 1
ATOM 1458 C CA . GLU A 1 199 ? 34.638 17.112 15.788 1.00 36.77 239 GLU A CA 1
ATOM 1459 C C . GLU A 1 199 ? 34.740 16.543 14.375 1.00 34.88 239 GLU A C 1
ATOM 1460 O O . GLU A 1 199 ? 34.739 15.328 14.194 1.00 39.48 239 GLU A O 1
ATOM 1466 N N . CYS A 1 200 ? 34.869 17.409 13.374 1.00 36.57 240 CYS A N 1
ATOM 1467 C CA . CYS A 1 200 ? 34.999 16.955 11.984 1.00 40.41 240 CYS A CA 1
ATOM 1468 C C . CYS A 1 200 ? 36.130 15.959 11.754 1.00 40.08 240 CYS A C 1
ATOM 1469 O O . CYS A 1 200 ? 35.993 15.032 10.963 1.00 41.59 240 CYS A O 1
ATOM 1472 N N . LEU A 1 201 ? 37.244 16.147 12.447 1.00 38.24 241 LEU A N 1
ATOM 1473 C CA . LEU A 1 201 ? 38.391 15.255 12.283 1.00 42.77 241 LEU A CA 1
ATOM 1474 C C . LEU A 1 201 ? 38.059 13.821 12.738 1.00 40.07 241 LEU A C 1
ATOM 1475 O O . LEU A 1 201 ? 38.694 12.870 12.288 1.00 39.54 241 LEU A O 1
ATOM 1480 N N . GLN A 1 202 ? 37.089 13.675 13.643 1.00 41.93 242 GLN A N 1
ATOM 1481 C CA . GLN A 1 202 ? 36.663 12.353 14.106 1.00 40.56 242 GLN A CA 1
ATOM 1482 C C . GLN A 1 202 ? 35.792 11.714 13.045 1.00 38.44 242 GLN A C 1
ATOM 1483 O O . GLN A 1 202 ? 35.831 10.509 12.895 1.00 38.58 242 GLN A O 1
ATOM 1489 N N . LEU A 1 203 ? 35.025 12.523 12.309 1.00 38.62 243 LEU A N 1
ATOM 1490 C CA . LEU A 1 203 ? 34.267 12.019 11.176 1.00 40.79 243 LEU A CA 1
ATOM 1491 C C . LEU A 1 203 ? 35.186 11.413 10.143 1.00 46.34 243 LEU A C 1
ATOM 1492 O O . LEU A 1 203 ? 34.953 10.290 9.684 1.00 51.38 243 LEU A O 1
ATOM 1497 N N . ALA A 1 204 ? 36.227 12.152 9.778 1.00 44.62 244 ALA A N 1
ATOM 1498 C CA . ALA A 1 204 ? 37.157 11.691 8.765 1.00 43.12 244 ALA A CA 1
ATOM 1499 C C . ALA A 1 204 ? 37.835 10.401 9.223 1.00 42.09 244 ALA A C 1
ATOM 1500 O O . ALA A 1 204 ? 37.979 9.459 8.444 1.00 39.37 244 ALA A O 1
ATOM 1502 N N . LEU A 1 205 ? 38.211 10.337 10.493 1.00 40.82 245 LEU A N 1
ATOM 1503 C CA . LEU A 1 205 ? 38.810 9.119 11.033 1.00 43.52 245 LEU A CA 1
ATOM 1504 C C . LEU A 1 205 ? 37.850 7.899 11.023 1.00 45.18 245 LEU A C 1
ATOM 1505 O O . LEU A 1 205 ? 38.235 6.816 10.628 1.00 45.32 245 LEU A O 1
ATOM 1510 N N . LYS A 1 206 ? 36.599 8.086 11.421 1.00 44.84 246 LYS A N 1
ATOM 1511 C CA . LYS A 1 206 ? 35.661 6.967 11.547 1.00 46.80 246 LYS A CA 1
ATOM 1512 C C . LYS A 1 206 ? 35.109 6.458 10.203 1.00 51.55 246 LYS A C 1
ATOM 1513 O O . LYS A 1 206 ? 34.980 5.250 10.007 1.00 54.05 246 LYS A O 1
ATOM 1519 N N . TYR A 1 207 ? 34.777 7.376 9.299 1.00 47.47 247 TYR A N 1
ATOM 1520 C CA . TYR A 1 207 ? 34.110 7.045 8.039 1.00 45.22 247 TYR A CA 1
ATOM 1521 C C . TYR A 1 207 ? 35.018 7.050 6.800 1.00 49.29 247 TYR A C 1
ATOM 1522 O O . TYR A 1 207 ? 34.550 6.738 5.711 1.00 61.59 247 TYR A O 1
ATOM 1531 N N . CYS A 1 208 ? 36.286 7.431 6.943 1.00 49.19 248 CYS A N 1
ATOM 1532 C CA . CYS A 1 208 ? 37.238 7.367 5.823 1.00 51.06 248 CYS A CA 1
ATOM 1533 C C . CYS A 1 208 ? 38.634 6.882 6.203 1.00 49.88 248 CYS A C 1
ATOM 1534 O O . CYS A 1 208 ? 39.546 6.944 5.380 1.00 55.64 248 CYS A O 1
ATOM 1537 N N . CYS A 1 209 ? 38.804 6.393 7.427 1.00 60.84 249 CYS A N 1
ATOM 1538 C CA . CYS A 1 209 ? 40.124 6.005 7.928 1.00 77.68 249 CYS A CA 1
ATOM 1539 C C . CYS A 1 209 ? 41.189 7.022 7.524 1.00 63.97 249 CYS A C 1
ATOM 1540 O O . CYS A 1 209 ? 42.208 6.673 6.932 1.00 69.22 249 CYS A O 1
ATOM 1543 N N . THR A 1 210 ? 40.911 8.285 7.826 1.00 64.83 250 THR A N 1
ATOM 1544 C CA . THR A 1 210 ? 41.842 9.380 7.609 1.00 57.24 250 THR A CA 1
ATOM 1545 C C . THR A 1 210 ? 42.309 9.892 8.963 1.00 52.69 250 THR A C 1
ATOM 1546 O O . THR A 1 210 ? 41.521 10.450 9.715 1.00 68.61 250 THR A O 1
ATOM 1550 N N . LYS A 1 211 ? 43.586 9.690 9.269 1.00 50.01 251 LYS A N 1
ATOM 1551 C CA . LYS A 1 211 ? 44.168 10.168 10.520 1.00 58.60 251 LYS A CA 1
ATOM 1552 C C . LYS A 1 211 ? 44.677 11.598 10.338 1.00 53.71 251 LYS A C 1
ATOM 1553 O O . LYS A 1 211 ? 45.698 11.817 9.683 1.00 57.19 251 LYS A O 1
ATOM 1559 N N . ALA A 1 212 ? 43.971 12.567 10.919 1.00 43.94 252 ALA A N 1
ATOM 1560 C CA . ALA A 1 212 ? 44.298 13.977 10.702 1.00 45.09 252 ALA A CA 1
ATOM 1561 C C . ALA A 1 212 ? 45.650 14.350 11.298 1.00 38.79 252 ALA A C 1
ATOM 1562 O O . ALA A 1 212 ? 46.042 13.826 12.346 1.00 37.03 252 ALA A O 1
ATOM 1564 N N . LYS A 1 213 ? 46.354 15.256 10.625 1.00 33.11 253 LYS A N 1
ATOM 1565 C CA . LYS A 1 213 ? 47.584 15.835 11.171 1.00 37.49 253 LYS A CA 1
ATOM 1566 C C . LYS A 1 213 ? 47.239 16.968 12.144 1.00 41.40 253 LYS A C 1
ATOM 1567 O O . LYS A 1 213 ? 46.489 17.886 11.802 1.00 38.47 253 LYS A O 1
ATOM 1573 N N . LEU A 1 214 ? 47.802 16.901 13.349 1.00 42.63 254 LEU A N 1
ATOM 1574 C CA . LEU A 1 214 ? 47.596 17.923 14.365 1.00 41.16 254 LEU A CA 1
ATOM 1575 C C . LEU A 1 214 ? 48.696 18.982 14.344 1.00 45.43 254 LEU A C 1
ATOM 1576 O O . LEU A 1 214 ? 49.860 18.703 14.620 1.00 50.64 254 LEU A O 1
ATOM 1581 N N . VAL A 1 215 ? 48.308 20.203 14.010 1.00 44.21 255 VAL A N 1
ATOM 1582 C CA . VAL A 1 215 ? 49.232 21.315 13.902 1.00 45.01 255 VAL A CA 1
ATOM 1583 C C . VAL A 1 215 ? 49.139 22.194 15.156 1.00 44.95 255 VAL A C 1
ATOM 1584 O O . VAL A 1 215 ? 48.052 22.426 15.670 1.00 48.41 255 VAL A O 1
ATOM 1588 N N . GLU A 1 216 ? 50.273 22.678 15.649 1.00 43.72 256 GLU A N 1
ATOM 1589 C CA . GLU A 1 216 ? 50.283 23.516 16.853 1.00 46.52 256 GLU A CA 1
ATOM 1590 C C . GLU A 1 216 ? 49.789 24.909 16.500 1.00 48.22 256 GLU A C 1
ATOM 1591 O O . GLU A 1 216 ? 50.241 25.491 15.515 1.00 42.89 256 GLU A O 1
ATOM 1597 N N . GLY A 1 217 ? 48.851 25.431 17.293 1.00 41.29 257 GLY A N 1
ATOM 1598 C CA . GLY A 1 217 ? 48.282 26.758 17.047 1.00 42.29 257 GLY A CA 1
ATOM 1599 C C . GLY A 1 217 ? 48.653 27.791 18.095 1.00 41.98 257 GLY A C 1
ATOM 1600 O O . GLY A 1 217 ? 49.194 27.466 19.153 1.00 41.43 257 GLY A O 1
ATOM 1601 N N . SER A 1 218 ? 48.356 29.048 17.807 1.00 46.83 258 SER A N 1
ATOM 1602 C CA . SER A 1 218 ? 48.670 30.127 18.746 1.00 52.87 258 SER A CA 1
ATOM 1603 C C . SER A 1 218 ? 47.547 30.309 19.785 1.00 47.41 258 SER A C 1
ATOM 1604 O O . SER A 1 218 ? 46.431 29.817 19.603 1.00 47.39 258 SER A O 1
ATOM 1607 N N . PRO A 1 219 ? 47.831 31.035 20.874 1.00 54.84 259 PRO A N 1
ATOM 1608 C CA . PRO A 1 219 ? 46.781 31.339 21.852 1.00 46.76 259 PRO A CA 1
ATOM 1609 C C . PRO A 1 219 ? 45.618 32.174 21.282 1.00 47.58 259 PRO A C 1
ATOM 1610 O O . PRO A 1 219 ? 44.520 32.142 21.841 1.00 50.09 259 PRO A O 1
ATOM 1614 N N . ASP A 1 220 ? 45.863 32.888 20.177 1.00 42.78 260 ASP A N 1
ATOM 1615 C CA . ASP A 1 220 ? 44.839 33.686 19.467 1.00 52.52 260 ASP A CA 1
ATOM 1616 C C . ASP A 1 220 ? 43.657 32.892 18.873 1.00 47.45 260 ASP A C 1
ATOM 1617 O O . ASP A 1 220 ? 42.624 33.479 18.558 1.00 44.02 260 ASP A O 1
ATOM 1622 N N . LEU A 1 221 ? 43.801 31.581 18.706 1.00 41.03 261 LEU A N 1
ATOM 1623 C CA . LEU A 1 221 ? 42.761 30.782 18.041 1.00 53.31 261 LEU A CA 1
ATOM 1624 C C . LEU A 1 221 ? 41.482 30.470 18.861 1.00 51.59 261 LEU A C 1
ATOM 1625 O O . LEU A 1 221 ? 40.523 29.913 18.319 1.00 69.79 261 LEU A O 1
ATOM 1630 N N . TRP A 1 222 ? 41.451 30.851 20.132 1.00 41.15 262 TRP A N 1
ATOM 1631 C CA . TRP A 1 222 ? 40.359 30.476 21.020 1.00 35.45 262 TRP A CA 1
ATOM 1632 C C . TRP A 1 222 ? 38.979 30.982 20.584 1.00 38.12 262 TRP A C 1
ATOM 1633 O O . TRP A 1 222 ? 38.838 31.971 19.843 1.00 37.49 262 TRP A O 1
ATOM 1644 N N . LYS A 1 223 ? 37.949 30.287 21.040 1.00 35.77 263 LYS A N 1
ATOM 1645 C CA . LYS A 1 223 ? 36.623 30.695 20.678 1.00 38.52 263 LYS A CA 1
ATOM 1646 C C . LYS A 1 223 ? 35.975 31.639 21.697 1.00 33.55 263 LYS A C 1
ATOM 1647 O O . LYS A 1 223 ? 36.060 31.450 22.910 1.00 34.02 263 LYS A O 1
ATOM 1653 N N . VAL A 1 224 ? 35.351 32.681 21.168 1.00 26.33 264 VAL A N 1
ATOM 1654 C CA . VAL A 1 224 ? 34.641 33.637 21.989 1.00 29.73 264 VAL A CA 1
ATOM 1655 C C . VAL A 1 224 ? 33.323 33.011 22.438 1.00 27.44 264 VAL A C 1
ATOM 1656 O O . VAL A 1 224 ? 32.403 32.857 21.647 1.00 31.45 264 VAL A O 1
ATOM 1660 N N . THR A 1 225 ? 33.258 32.628 23.704 1.00 31.96 265 THR A N 1
ATOM 1661 C CA . THR A 1 225 ? 32.081 31.959 24.284 1.00 31.69 265 THR A CA 1
ATOM 1662 C C . THR A 1 225 ? 31.393 32.787 25.384 1.00 30.48 265 THR A C 1
ATOM 1663 O O . THR A 1 225 ? 30.179 32.749 25.522 1.00 36.30 265 THR A O 1
ATOM 1667 N N . TYR A 1 226 ? 32.176 33.494 26.193 1.00 31.86 266 TYR A N 1
ATOM 1668 C CA . TYR A 1 226 ? 31.658 34.184 27.368 1.00 30.40 266 TYR A CA 1
ATOM 1669 C C . TYR A 1 226 ? 31.853 35.674 27.248 1.00 32.12 266 TYR A C 1
ATOM 1670 O O . TYR A 1 226 ? 32.565 36.144 26.365 1.00 31.55 266 TYR A O 1
ATOM 1679 N N . LYS A 1 227 ? 31.250 36.408 28.175 1.00 32.84 267 LYS A N 1
ATOM 1680 C CA . LYS A 1 227 ? 31.413 37.853 28.250 1.00 37.09 267 LYS A CA 1
ATOM 1681 C C . LYS A 1 227 ? 32.906 38.203 28.371 1.00 29.83 267 LYS A C 1
ATOM 1682 O O . LYS A 1 227 ? 33.411 39.046 27.659 1.00 33.76 267 LYS A O 1
ATOM 1686 N N . ARG A 1 228 ? 33.621 37.523 29.241 1.00 31.20 268 ARG A N 1
ATOM 1687 C CA . ARG A 1 228 ? 35.036 37.797 29.397 1.00 31.18 268 ARG A CA 1
ATOM 1688 C C . ARG A 1 228 ? 35.860 37.609 28.116 1.00 32.95 268 ARG A C 1
ATOM 1689 O O . ARG A 1 228 ? 36.883 38.279 27.957 1.00 30.24 268 ARG A O 1
ATOM 1697 N N . ASP A 1 229 ? 35.431 36.703 27.226 1.00 27.77 269 ASP A N 1
ATOM 1698 C CA . ASP A 1 229 ? 36.075 36.551 25.910 1.00 29.32 269 ASP A CA 1
ATOM 1699 C C . ASP A 1 229 ? 35.782 37.753 25.010 1.00 30.32 269 ASP A C 1
ATOM 1700 O O . ASP A 1 229 ? 36.654 38.192 24.258 1.00 34.71 269 ASP A O 1
ATOM 1705 N N . LEU A 1 230 ? 34.557 38.275 25.072 1.00 28.34 270 LEU A N 1
ATOM 1706 C CA . LEU A 1 230 ? 34.239 39.519 24.370 1.00 31.50 270 LEU A CA 1
ATOM 1707 C C . LEU A 1 230 ? 35.121 40.666 24.827 1.00 28.72 270 LEU A C 1
ATOM 1708 O O . LEU A 1 230 ? 35.592 41.412 23.990 1.00 31.30 270 LEU A O 1
ATOM 1713 N N . TYR A 1 231 ? 35.359 40.799 26.136 1.00 27.61 271 TYR A N 1
ATOM 1714 C CA . TYR A 1 231 ? 36.287 41.826 26.650 1.00 27.43 271 TYR A CA 1
ATOM 1715 C C . TYR A 1 231 ? 37.674 41.662 26.071 1.00 28.59 271 TYR A C 1
ATOM 1716 O O . TYR A 1 231 ? 38.259 42.613 25.553 1.00 34.01 271 TYR A O 1
ATOM 1725 N N . ALA A 1 232 ? 38.206 40.445 26.161 1.00 28.67 272 ALA A N 1
ATOM 1726 C CA . ALA A 1 232 ? 39.531 40.170 25.636 1.00 26.08 272 ALA A CA 1
ATOM 1727 C C . ALA A 1 232 ? 39.621 40.516 24.148 1.00 26.64 272 ALA A C 1
ATOM 1728 O O . ALA A 1 232 ? 40.538 41.190 23.729 1.00 27.10 272 ALA A O 1
ATOM 1730 N N . ALA A 1 233 ? 38.641 40.084 23.368 1.00 26.59 273 ALA A N 1
ATOM 1731 C CA . ALA A 1 233 ? 38.632 40.321 21.929 1.00 25.69 273 ALA A CA 1
ATOM 1732 C C . ALA A 1 233 ? 38.555 41.809 21.562 1.00 25.78 273 ALA A C 1
ATOM 1733 O O . ALA A 1 233 ? 39.222 42.261 20.634 1.00 23.40 273 ALA A O 1
ATOM 1735 N N . GLU A 1 234 ? 37.717 42.554 22.269 1.00 25.12 274 GLU A N 1
ATOM 1736 C CA . GLU A 1 234 ? 37.668 43.995 22.117 1.00 26.43 274 GLU A CA 1
ATOM 1737 C C . GLU A 1 234 ? 39.057 44.612 22.303 1.00 27.24 274 GLU A C 1
ATOM 1738 O O . GLU A 1 234 ? 39.471 45.449 21.511 1.00 27.01 274 GLU A O 1
ATOM 1744 N N . SER A 1 235 ? 39.758 44.204 23.359 1.00 24.98 275 SER A N 1
ATOM 1745 C CA . SER A 1 235 ? 41.075 44.748 23.665 1.00 24.97 275 SER A CA 1
ATOM 1746 C C . SER A 1 235 ? 42.083 44.445 22.577 1.00 25.85 275 SER A C 1
ATOM 1747 O O . SER A 1 235 ? 42.879 45.305 22.204 1.00 34.62 275 SER A O 1
ATOM 1750 N N . ILE A 1 236 ? 42.053 43.221 22.071 1.00 27.35 276 ILE A N 1
ATOM 1751 C CA . ILE A 1 236 ? 42.988 42.825 21.032 1.00 28.22 276 ILE A CA 1
ATOM 1752 C C . ILE A 1 236 ? 42.699 43.616 19.763 1.00 26.77 276 ILE A C 1
ATOM 1753 O O . ILE A 1 236 ? 43.617 44.077 19.093 1.00 25.47 276 ILE A O 1
ATOM 1758 N N . ILE A 1 237 ? 41.421 43.789 19.452 1.00 27.46 277 ILE A N 1
ATOM 1759 C CA . ILE A 1 237 ? 41.028 44.576 18.294 1.00 30.86 277 ILE A CA 1
ATOM 1760 C C . ILE A 1 237 ? 41.540 46.008 18.414 1.00 31.99 277 ILE A C 1
ATOM 1761 O O . ILE A 1 237 ? 42.176 46.498 17.501 1.00 30.11 277 ILE A O 1
ATOM 1766 N N . LYS A 1 238 ? 41.306 46.642 19.560 1.00 36.00 278 LYS A N 1
ATOM 1767 C CA . LYS A 1 238 ? 41.722 48.026 19.783 1.00 30.61 278 LYS A CA 1
ATOM 1768 C C . LYS A 1 238 ? 43.226 48.191 19.778 1.00 29.36 278 LYS A C 1
ATOM 1769 O O . LYS A 1 238 ? 43.732 49.191 19.318 1.00 33.78 278 LYS A O 1
ATOM 1775 N N . GLU A 1 239 ? 43.940 47.206 20.291 1.00 33.26 279 GLU A N 1
ATOM 1776 C CA . GLU A 1 239 ? 45.376 47.231 20.219 1.00 36.48 279 GLU A CA 1
ATOM 1777 C C . GLU A 1 239 ? 45.869 47.179 18.780 1.00 36.74 279 GLU A C 1
ATOM 1778 O O . GLU A 1 239 ? 46.734 47.960 18.399 1.00 44.19 279 GLU A O 1
ATOM 1784 N N . ARG A 1 240 ? 45.333 46.267 17.982 1.00 38.16 280 ARG A N 1
ATOM 1785 C CA . ARG A 1 240 ? 45.790 46.127 16.598 1.00 36.55 280 ARG A CA 1
ATOM 1786 C C . ARG A 1 240 ? 45.512 47.352 15.749 1.00 36.36 280 ARG A C 1
ATOM 1787 O O . ARG A 1 240 ? 46.320 47.686 14.903 1.00 33.82 280 ARG A O 1
ATOM 1795 N N . ILE A 1 241 ? 44.388 48.035 15.960 1.00 31.20 281 ILE A N 1
ATOM 1796 C CA . ILE A 1 241 ? 44.159 49.269 15.202 1.00 32.48 281 ILE A CA 1
ATOM 1797 C C . ILE A 1 241 ? 44.842 50.513 15.825 1.00 33.85 281 ILE A C 1
ATOM 1798 O O . ILE A 1 241 ? 44.587 51.614 15.399 1.00 30.58 281 ILE A O 1
ATOM 1803 N N . SER A 1 242 ? 45.695 50.325 16.825 1.00 31.85 282 SER A N 1
ATOM 1804 C CA . SER A 1 242 ? 46.418 51.414 17.472 1.00 43.44 282 SER A CA 1
ATOM 1805 C C . SER A 1 242 ? 47.845 51.528 16.955 1.00 43.64 282 SER A C 1
ATOM 1806 O O . SER A 1 242 ? 48.597 52.374 17.408 1.00 47.47 282 SER A O 1
ATOM 1809 N N . GLN A 1 243 ? 48.230 50.675 16.019 1.00 45.01 283 GLN A N 1
ATOM 1810 C CA . GLN A 1 243 ? 49.633 50.571 15.649 1.00 50.16 283 GLN A CA 1
ATOM 1811 C C . GLN A 1 243 ? 50.010 51.444 14.458 1.00 47.69 283 GLN A C 1
ATOM 1812 O O . GLN A 1 243 ? 51.153 51.409 14.015 1.00 50.94 283 GLN A O 1
ATOM 1818 N N . GLU A 1 244 ? 49.070 52.240 13.957 1.00 35.04 284 GLU A N 1
ATOM 1819 C CA . GLU A 1 244 ? 49.353 53.099 12.836 1.00 43.79 284 GLU A CA 1
ATOM 1820 C C . GLU A 1 244 ? 48.647 54.448 12.961 1.00 40.69 284 GLU A C 1
ATOM 1821 O O . GLU A 1 244 ? 47.455 54.515 13.265 1.00 38.51 284 GLU A O 1
ATOM 1827 N N . ILE A 1 245 ? 49.406 55.515 12.720 1.00 34.92 285 ILE A N 1
ATOM 1828 C CA . ILE A 1 245 ? 48.894 56.873 12.791 1.00 37.03 285 ILE A CA 1
ATOM 1829 C C . ILE A 1 245 ? 49.290 57.663 11.542 1.00 29.65 285 ILE A C 1
ATOM 1830 O O . ILE A 1 245 ? 50.430 57.650 11.134 1.00 32.36 285 ILE A O 1
ATOM 1835 N N . CYS A 1 246 ? 48.357 58.387 10.965 1.00 31.55 286 CYS A N 1
ATOM 1836 C CA . CYS A 1 246 ? 48.678 59.288 9.873 1.00 35.92 286 CYS A CA 1
ATOM 1837 C C . CYS A 1 246 ? 48.565 60.748 10.329 1.00 37.92 286 CYS A C 1
ATOM 1838 O O . CYS A 1 246 ? 47.467 61.203 10.681 1.00 34.94 286 CYS A O 1
ATOM 1841 N N . VAL A 1 247 ? 49.696 61.465 10.339 1.00 33.08 287 VAL A N 1
ATOM 1842 C CA . VAL A 1 247 ? 49.694 62.923 10.556 1.00 38.51 287 VAL A CA 1
ATOM 1843 C C . VAL A 1 247 ? 49.429 63.659 9.235 1.00 36.40 287 VAL A C 1
ATOM 1844 O O . VAL A 1 247 ? 50.118 63.448 8.244 1.00 48.52 287 VAL A O 1
ATOM 1848 N N . VAL A 1 248 ? 48.425 64.516 9.235 1.00 35.19 288 VAL A N 1
ATOM 1849 C CA . VAL A 1 248 ? 47.942 65.193 8.026 1.00 40.40 288 VAL A CA 1
ATOM 1850 C C . VAL A 1 248 ? 48.125 66.705 8.127 1.00 35.66 288 VAL A C 1
ATOM 1851 O O . VAL A 1 248 ? 47.789 67.283 9.144 1.00 37.48 288 VAL A O 1
ATOM 1855 N N . MET A 1 249 ? 48.645 67.340 7.076 1.00 46.27 289 MET A N 1
ATOM 1856 C CA . MET A 1 249 ? 48.949 68.789 7.104 1.00 43.65 289 MET A CA 1
ATOM 1857 C C . MET A 1 249 ? 48.806 69.487 5.747 1.00 49.12 289 MET A C 1
ATOM 1858 O O . MET A 1 249 ? 48.811 68.840 4.700 1.00 57.69 289 MET A O 1
ATOM 1863 N N . ASP A 1 250 ? 48.666 70.815 5.802 1.00 57.00 290 ASP A N 1
ATOM 1864 C CA . ASP A 1 250 ? 48.646 71.703 4.625 1.00 59.72 290 ASP A CA 1
ATOM 1865 C C . ASP A 1 250 ? 49.971 71.660 3.889 1.00 58.90 290 ASP A C 1
ATOM 1866 O O . ASP A 1 250 ? 50.929 71.050 4.360 1.00 54.31 290 ASP A O 1
ATOM 1871 N N . THR A 1 251 ? 50.024 72.333 2.741 1.00 63.20 291 THR A N 1
ATOM 1872 C CA . THR A 1 251 ? 51.277 72.506 2.010 1.00 64.26 291 THR A CA 1
ATOM 1873 C C . THR A 1 251 ? 52.062 73.680 2.577 1.00 56.10 291 THR A C 1
ATOM 1874 O O . THR A 1 251 ? 53.277 73.747 2.409 1.00 63.49 291 THR A O 1
ATOM 1878 N N . GLU A 1 252 ? 51.360 74.598 3.241 1.00 50.18 292 GLU A N 1
ATOM 1879 C CA . GLU A 1 252 ? 51.986 75.705 3.967 1.00 46.24 292 GLU A CA 1
ATOM 1880 C C . GLU A 1 252 ? 53.193 75.215 4.751 1.00 55.42 292 GLU A C 1
ATOM 1881 O O . GLU A 1 252 ? 53.088 74.252 5.509 1.00 59.80 292 GLU A O 1
ATOM 1887 N N . GLU A 1 253 ? 54.335 75.879 4.578 1.00 60.09 293 GLU A N 1
ATOM 1888 C CA . GLU A 1 253 ? 55.581 75.465 5.239 1.00 62.73 293 GLU A CA 1
ATOM 1889 C C . GLU A 1 253 ? 55.497 75.479 6.772 1.00 56.66 293 GLU A C 1
ATOM 1890 O O . GLU A 1 253 ? 56.192 74.714 7.433 1.00 57.35 293 GLU A O 1
ATOM 1896 N N . ASP A 1 254 ? 54.667 76.355 7.337 1.00 56.23 294 ASP A N 1
ATOM 1897 C CA . ASP A 1 254 ? 54.516 76.425 8.790 1.00 55.65 294 ASP A CA 1
ATOM 1898 C C . ASP A 1 254 ? 53.861 75.146 9.293 1.00 55.06 294 ASP A C 1
ATOM 1899 O O . ASP A 1 254 ? 54.368 74.495 10.213 1.00 42.24 294 ASP A O 1
ATOM 1904 N N . ASN A 1 255 ? 52.729 74.804 8.676 1.00 50.37 295 ASN A N 1
ATOM 1905 C CA . ASN A 1 255 ? 51.991 73.601 9.021 1.00 50.19 295 ASN A CA 1
ATOM 1906 C C . ASN A 1 255 ? 52.802 72.320 8.800 1.00 50.29 295 ASN A C 1
ATOM 1907 O O . ASN A 1 255 ? 52.739 71.414 9.629 1.00 50.53 295 ASN A O 1
ATOM 1912 N N . LYS A 1 256 ? 53.579 72.252 7.720 1.00 44.81 296 LYS A N 1
ATOM 1913 C CA . LYS A 1 256 ? 54.392 71.062 7.442 1.00 45.27 296 LYS A CA 1
ATOM 1914 C C . LYS A 1 256 ? 55.424 70.834 8.531 1.00 46.10 296 LYS A C 1
ATOM 1915 O O . LYS A 1 256 ? 55.701 69.700 8.912 1.00 51.18 296 LYS A O 1
ATOM 1921 N N . HIS A 1 257 ? 55.999 71.918 9.033 1.00 40.24 297 HIS A N 1
ATOM 1922 C CA . HIS A 1 257 ? 57.032 71.808 10.040 1.00 35.96 297 HIS A CA 1
ATOM 1923 C C . HIS A 1 257 ? 56.508 71.329 11.408 1.00 36.73 297 HIS A C 1
ATOM 1924 O O . HIS A 1 257 ? 57.142 70.483 12.036 1.00 39.86 297 HIS A O 1
ATOM 1931 N N . VAL A 1 258 ? 55.385 71.886 11.875 1.00 33.07 298 VAL A N 1
ATOM 1932 C CA . VAL A 1 258 ? 54.790 71.458 13.150 1.00 36.60 298 VAL A CA 1
ATOM 1933 C C . VAL A 1 258 ? 54.194 70.061 13.021 1.00 35.42 298 VAL A C 1
ATOM 1934 O O . VAL A 1 258 ? 54.295 69.249 13.934 1.00 34.98 298 VAL A O 1
ATOM 1938 N N . GLY A 1 259 ? 53.612 69.778 11.863 1.00 38.79 299 GLY A N 1
ATOM 1939 C CA . GLY A 1 259 ? 53.114 68.444 11.559 1.00 36.88 299 GLY A CA 1
ATOM 1940 C C . GLY A 1 259 ? 54.229 67.423 11.588 1.00 34.90 299 GLY A C 1
ATOM 1941 O O . GLY A 1 259 ? 54.118 66.396 12.264 1.00 46.17 299 GLY A O 1
ATOM 1942 N N . HIS A 1 260 ? 55.313 67.699 10.867 1.00 36.83 300 HIS A N 1
ATOM 1943 C CA . HIS A 1 260 ? 56.464 66.803 10.875 1.00 34.77 300 HIS A CA 1
ATOM 1944 C C . HIS A 1 260 ? 57.093 66.762 12.263 1.00 32.52 300 HIS A C 1
ATOM 1945 O O . HIS A 1 260 ? 57.563 65.722 12.706 1.00 41.62 300 HIS A O 1
ATOM 1952 N N . LEU A 1 261 ? 57.093 67.882 12.9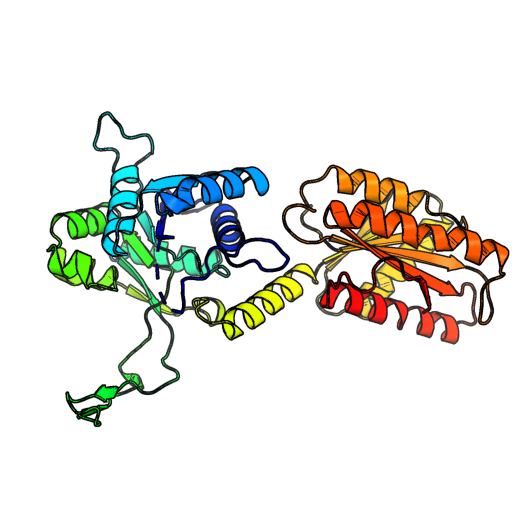68 1.00 35.34 301 LEU A N 1
ATOM 1953 C CA . LEU A 1 261 ? 57.664 67.908 14.320 1.00 38.05 301 LEU A CA 1
ATOM 1954 C C . LEU A 1 261 ? 56.933 66.913 15.216 1.00 38.03 301 LEU A C 1
ATOM 1955 O O . LEU A 1 261 ? 57.549 66.110 15.915 1.00 39.92 301 LEU A O 1
ATOM 1960 N N . LEU A 1 262 ? 55.607 66.969 15.169 1.00 38.65 302 LEU A N 1
ATOM 1961 C CA . LEU A 1 262 ? 54.766 66.070 15.942 1.00 38.92 302 LEU A CA 1
ATOM 1962 C C . LEU A 1 262 ? 54.929 64.618 15.488 1.00 35.64 302 LEU A C 1
ATOM 1963 O O . LEU A 1 262 ? 55.052 63.723 16.310 1.00 36.12 302 LEU A O 1
ATOM 1968 N N . GLU A 1 263 ? 54.951 64.391 14.180 1.00 40.27 303 GLU A N 1
ATOM 1969 C CA . GLU A 1 263 ? 55.229 63.053 13.641 1.00 40.93 303 GLU A CA 1
ATOM 1970 C C . GLU A 1 263 ? 56.448 62.442 14.319 1.00 38.15 303 GLU A C 1
ATOM 1971 O O . GLU A 1 263 ? 56.385 61.316 14.815 1.00 41.92 303 GLU A O 1
ATOM 1977 N N . GLU A 1 264 ? 57.544 63.196 14.356 1.00 37.12 304 GLU A N 1
ATOM 1978 C CA . GLU A 1 264 ? 58.807 62.690 14.893 1.00 44.60 304 GLU A CA 1
ATOM 1979 C C . GLU A 1 264 ? 58.720 62.318 16.370 1.00 40.09 304 GLU A C 1
ATOM 1980 O O . GLU A 1 264 ? 59.327 61.347 16.801 1.00 42.12 304 GLU A O 1
ATOM 1986 N N . VAL A 1 265 ? 57.961 63.085 17.140 1.00 39.35 305 VAL A N 1
ATOM 1987 C CA . VAL A 1 265 ? 57.861 62.842 18.567 1.00 41.58 305 VAL A CA 1
ATOM 1988 C C . VAL A 1 265 ? 56.936 61.664 18.816 1.00 38.16 305 VAL A C 1
ATOM 1989 O O . VAL A 1 265 ? 57.204 60.844 19.692 1.00 37.35 305 VAL A O 1
ATOM 1993 N N . LEU A 1 266 ? 55.867 61.553 18.037 1.00 36.46 306 LEU A N 1
ATOM 1994 C CA . LEU A 1 266 ? 55.040 60.338 18.082 1.00 38.29 306 LEU A CA 1
ATOM 1995 C C . LEU A 1 266 ? 55.860 59.063 17.783 1.00 40.59 306 LEU A C 1
ATOM 1996 O O . LEU A 1 266 ? 55.748 58.074 18.507 1.00 43.72 306 LEU A O 1
ATOM 2001 N N . LYS A 1 267 ? 56.708 59.097 16.757 1.00 41.94 307 LYS A N 1
ATOM 2002 C CA . LYS A 1 267 ? 57.585 57.948 16.444 1.00 45.94 307 LYS A CA 1
ATOM 2003 C C . LYS A 1 267 ? 58.449 57.544 17.621 1.00 47.85 307 LYS A C 1
ATOM 2004 O O . LYS A 1 267 ? 58.484 56.374 17.988 1.00 65.19 307 LYS A O 1
ATOM 2010 N N . SER A 1 268 ? 59.150 58.509 18.208 1.00 41.45 308 SER A N 1
ATOM 2011 C CA . SER A 1 268 ? 60.083 58.206 19.292 1.00 48.98 308 SER A CA 1
ATOM 2012 C C . SER A 1 268 ? 59.386 57.833 20.611 1.00 47.67 308 SER A C 1
ATOM 2013 O O . SER A 1 268 ? 59.867 56.955 21.315 1.00 52.61 308 SER A O 1
ATOM 2016 N N . GLU A 1 269 ? 58.270 58.485 20.948 1.00 41.80 309 GLU A N 1
ATOM 2017 C CA . GLU A 1 269 ? 57.555 58.167 22.196 1.00 44.97 309 GLU A CA 1
ATOM 2018 C C . GLU A 1 269 ? 56.723 56.878 22.119 1.00 48.48 309 GLU A C 1
ATOM 2019 O O . GLU A 1 269 ? 56.618 56.146 23.105 1.00 50.98 309 GLU A O 1
ATOM 2025 N N . LEU A 1 270 ? 56.136 56.604 20.958 1.00 43.16 310 LEU A N 1
ATOM 2026 C CA . LEU A 1 270 ? 55.301 55.417 20.776 1.00 53.40 310 LEU A CA 1
ATOM 2027 C C . LEU A 1 270 ? 56.085 54.371 19.999 1.00 57.42 310 LEU A C 1
ATOM 2028 O O . LEU A 1 270 ? 56.017 54.280 18.768 1.00 51.25 310 LEU A O 1
ATOM 2033 N N . ASN A 1 271 ? 56.846 53.588 20.747 1.00 66.47 311 ASN A N 1
ATOM 2034 C CA . ASN A 1 271 ? 57.626 52.510 20.170 1.00 84.10 311 ASN A CA 1
ATOM 2035 C C . ASN A 1 271 ? 56.670 51.475 19.580 1.00 88.52 311 ASN A C 1
ATOM 2036 O O . ASN A 1 271 ? 55.571 51.251 20.111 1.00 71.45 311 ASN A O 1
ATOM 2041 N N . HIS A 1 272 ? 57.082 50.866 18.472 1.00 87.55 312 HIS A N 1
ATOM 2042 C CA . HIS A 1 272 ? 56.293 49.830 17.802 1.00 100.05 312 HIS A CA 1
ATOM 2043 C C . HIS A 1 272 ? 55.006 50.390 17.171 1.00 82.68 312 HIS A C 1
ATOM 2044 O O . HIS A 1 272 ? 54.046 49.647 16.972 1.00 99.52 312 HIS A O 1
ATOM 2051 N N . VAL A 1 273 ? 54.988 51.690 16.868 1.00 64.23 313 VAL A N 1
ATOM 2052 C CA . VAL A 1 273 ? 53.886 52.307 16.121 1.00 52.37 313 VAL A CA 1
ATOM 2053 C C . VAL A 1 273 ? 54.409 52.852 14.795 1.00 47.70 313 VAL A C 1
ATOM 2054 O O . VAL A 1 273 ? 55.415 53.560 14.755 1.00 56.40 313 VAL A O 1
ATOM 2058 N N . LYS A 1 274 ? 53.718 52.511 13.716 1.00 48.39 314 LYS A N 1
ATOM 2059 C CA . LYS A 1 274 ? 54.053 53.005 12.388 1.00 57.80 314 LYS A CA 1
ATOM 2060 C C . LYS A 1 274 ? 53.400 54.374 12.189 1.00 50.74 314 LYS A C 1
ATOM 2061 O O . LYS A 1 274 ? 52.174 54.491 12.147 1.00 54.00 314 LYS A O 1
ATOM 2067 N N . VAL A 1 275 ? 54.226 55.408 12.084 1.00 49.93 315 VAL A N 1
ATOM 2068 C CA . VAL A 1 275 ? 53.737 56.780 11.920 1.00 51.77 315 VAL A CA 1
ATOM 2069 C C . VAL A 1 275 ? 54.139 57.329 10.554 1.00 55.73 315 VAL A C 1
ATOM 2070 O O . VAL A 1 275 ? 55.295 57.222 10.146 1.00 55.18 315 VAL A O 1
ATOM 2074 N N . THR A 1 276 ? 53.176 57.919 9.853 1.00 71.73 316 THR A N 1
ATOM 2075 C CA . THR A 1 276 ? 53.419 58.533 8.544 1.00 72.25 316 THR A CA 1
ATOM 2076 C C . THR A 1 276 ? 52.757 59.903 8.494 1.00 60.29 316 THR A C 1
ATOM 2077 O O . THR A 1 276 ? 51.897 60.211 9.313 1.00 54.06 316 THR A O 1
ATOM 2081 N N . SER A 1 277 ? 53.166 60.716 7.527 1.00 59.54 317 SER A N 1
ATOM 2082 C CA . SER A 1 277 ? 52.609 62.045 7.344 1.00 64.27 317 SER A CA 1
ATOM 2083 C C . SER A 1 277 ? 52.217 62.260 5.893 1.00 59.73 317 SER A C 1
ATOM 2084 O O . SER A 1 277 ? 52.990 61.968 4.991 1.00 51.96 317 SER A O 1
ATOM 2087 N N . GLU A 1 278 ? 51.016 62.780 5.675 1.00 65.16 318 GLU A N 1
ATOM 2088 C CA . GLU A 1 278 ? 50.524 63.054 4.329 1.00 68.83 318 GLU A CA 1
ATOM 2089 C C . GLU A 1 278 ? 50.131 64.525 4.197 1.00 66.41 318 GLU A C 1
ATOM 2090 O O . GLU A 1 278 ? 49.711 65.148 5.171 1.00 58.58 318 GLU A O 1
ATOM 2092 N N . ALA A 1 279 ? 50.276 65.070 2.988 1.00 73.52 319 ALA A N 1
ATOM 2093 C CA . ALA A 1 279 ? 49.934 66.466 2.704 1.00 76.02 319 ALA A CA 1
ATOM 2094 C C . ALA A 1 279 ? 48.457 66.613 2.320 1.00 83.83 319 ALA A C 1
ATOM 2095 O O . ALA A 1 279 ? 47.788 65.626 1.992 1.00 67.46 319 ALA A O 1
ATOM 2097 N N . LEU A 1 280 ? 47.957 67.850 2.348 1.00 94.14 320 LEU A N 1
ATOM 2098 C CA . LEU A 1 280 ? 46.545 68.118 2.048 1.00 94.92 320 LEU A CA 1
ATOM 2099 C C . LEU A 1 280 ? 46.277 69.601 1.774 1.00 91.73 320 LEU A C 1
ATOM 2100 O O . LEU A 1 280 ? 46.928 70.221 0.932 1.00 89.32 320 LEU A O 1
ATOM 2105 N N . ASP A 1 293 ? 43.891 53.796 3.112 1.00 82.84 333 ASP A N 1
ATOM 2106 C CA . ASP A 1 293 ? 44.964 52.801 3.069 1.00 87.82 333 ASP A CA 1
ATOM 2107 C C . ASP A 1 293 ? 45.140 52.068 4.409 1.00 87.42 333 ASP A C 1
ATOM 2108 O O . ASP A 1 293 ? 46.263 51.903 4.887 1.00 88.91 333 ASP A O 1
ATOM 2110 N N . GLN A 1 294 ? 44.024 51.630 4.998 1.00 85.35 334 GLN A N 1
ATOM 2111 C CA . GLN A 1 294 ? 44.010 50.825 6.242 1.00 82.30 334 GLN A CA 1
ATOM 2112 C C . GLN A 1 294 ? 44.709 51.484 7.452 1.00 77.06 334 GLN A C 1
ATOM 2113 O O . GLN A 1 294 ? 45.481 50.852 8.188 1.00 70.90 334 GLN A O 1
ATOM 2119 N N . CYS A 1 295 ? 44.399 52.764 7.644 1.00 54.93 335 CYS A N 1
ATOM 2120 C CA . CYS A 1 295 ? 44.818 53.527 8.811 1.00 43.89 335 CYS A CA 1
ATOM 2121 C C . CYS A 1 295 ? 43.576 54.096 9.495 1.00 34.39 335 CYS A C 1
ATOM 2122 O O . CYS A 1 295 ? 42.713 54.714 8.850 1.00 34.34 335 CYS A O 1
ATOM 2125 N N . TYR A 1 296 ? 43.442 53.883 10.792 1.00 30.45 336 TYR A N 1
ATOM 2126 C CA . TYR A 1 296 ? 42.227 54.354 11.467 1.00 31.75 336 TYR A CA 1
ATOM 2127 C C . TYR A 1 296 ? 42.468 55.467 12.490 1.00 28.03 336 TYR A C 1
ATOM 2128 O O . TYR A 1 296 ? 41.542 55.862 13.192 1.00 36.86 336 TYR A O 1
ATOM 2137 N N . ASN A 1 297 ? 43.693 55.992 12.540 1.00 26.50 337 ASN A N 1
ATOM 2138 C CA . ASN A 1 297 ? 44.034 57.095 13.437 1.00 28.59 337 ASN A CA 1
ATOM 2139 C C . ASN A 1 297 ? 44.690 58.250 12.700 1.00 30.56 337 ASN A C 1
ATOM 2140 O O . ASN A 1 297 ? 45.748 58.091 12.090 1.00 32.19 337 ASN A O 1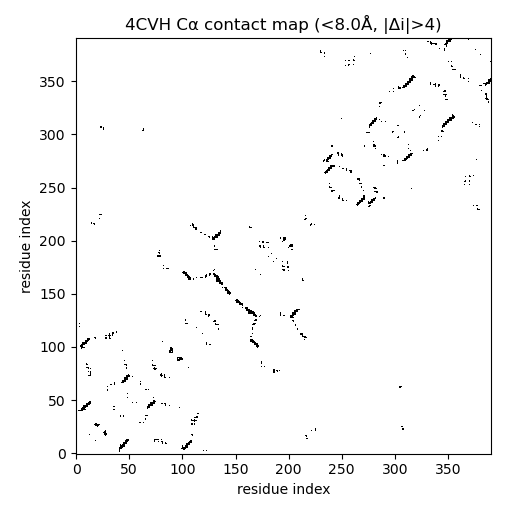
ATOM 2145 N N . PHE A 1 298 ? 44.061 59.416 12.778 1.00 30.20 338 PHE A N 1
ATOM 2146 C CA . PHE A 1 298 ? 44.529 60.597 12.081 1.00 30.08 338 PHE A CA 1
ATOM 2147 C C . PHE A 1 298 ? 44.800 61.731 13.054 1.00 31.62 338 PHE A C 1
ATOM 2148 O O . PHE A 1 298 ? 44.019 61.973 13.977 1.00 36.60 338 PHE A O 1
ATOM 2156 N N . VAL A 1 299 ? 45.933 62.397 12.851 1.00 33.82 339 VAL A N 1
ATOM 2157 C CA . VAL A 1 299 ? 46.305 63.580 13.614 1.00 39.56 339 VAL A CA 1
ATOM 2158 C C . VAL A 1 299 ? 46.402 64.754 12.635 1.00 38.32 339 VAL A C 1
ATOM 2159 O O . VAL A 1 299 ? 47.301 64.823 11.817 1.00 36.06 339 VAL A O 1
ATOM 2163 N N . CYS A 1 300 ? 45.440 65.652 12.704 1.00 38.80 340 CYS A N 1
ATOM 2164 C CA . CYS A 1 300 ? 45.381 66.767 11.787 1.00 44.60 340 CYS A CA 1
ATOM 2165 C C . CYS A 1 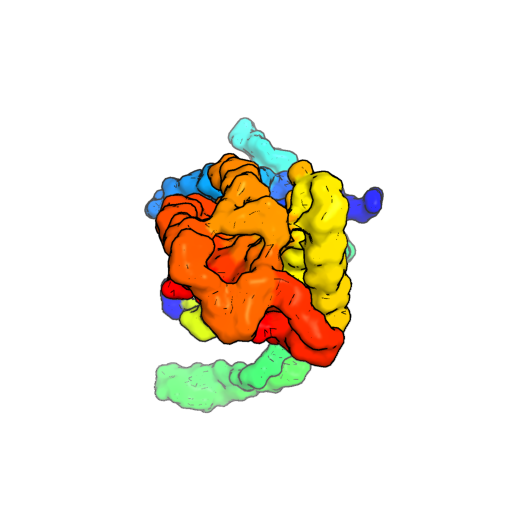300 ? 45.997 67.976 12.475 1.00 40.08 340 CYS A C 1
ATOM 2166 O O . CYS A 1 300 ? 45.562 68.348 13.564 1.00 49.23 340 CYS A O 1
ATOM 2169 N N . VAL A 1 301 ? 47.005 68.578 11.852 1.00 37.42 341 VAL A N 1
ATOM 2170 C CA . VAL A 1 301 ? 47.815 69.620 12.498 1.00 41.90 341 VAL A CA 1
ATOM 2171 C C . VAL A 1 301 ? 47.696 71.002 11.848 1.00 44.21 341 VAL A C 1
ATOM 2172 O O . VAL A 1 301 ? 47.837 71.144 10.636 1.00 53.79 341 VAL A O 1
ATOM 2176 N N . ASN A 1 302 ? 47.512 72.018 12.685 1.00 47.80 342 ASN A N 1
ATOM 2177 C CA . ASN A 1 302 ? 47.292 73.392 12.236 1.00 47.47 342 ASN A CA 1
ATOM 2178 C C . ASN A 1 302 ? 47.944 74.446 13.150 1.00 46.46 342 ASN A C 1
ATOM 2179 O O . ASN A 1 302 ? 47.790 74.396 14.367 1.00 49.24 342 ASN A O 1
ATOM 2184 N N . VAL A 1 303 ? 48.682 75.380 12.549 1.00 49.93 343 VAL A N 1
ATOM 2185 C CA . VAL A 1 303 ? 49.227 76.560 13.244 1.00 59.71 343 VAL A CA 1
ATOM 2186 C C . VAL A 1 303 ? 48.562 77.844 12.771 1.00 56.16 343 VAL A C 1
ATOM 2187 O O . VAL A 1 303 ? 48.271 78.739 13.564 1.00 72.47 343 VAL A O 1
ATOM 2191 N N . THR A 1 304 ? 48.338 77.916 11.465 1.00 56.08 344 THR A N 1
ATOM 2192 C CA . THR A 1 304 ? 48.114 79.173 10.763 1.00 70.48 344 THR A CA 1
ATOM 2193 C C . THR A 1 304 ? 46.681 79.738 10.844 1.00 67.42 344 THR A C 1
ATOM 2194 O O . THR A 1 304 ? 46.395 80.777 10.254 1.00 73.91 344 THR A O 1
ATOM 2198 N N . THR A 1 305 ? 45.786 79.062 11.559 1.00 74.10 345 THR A N 1
ATOM 2199 C CA . THR A 1 305 ? 44.430 79.570 11.788 1.00 79.36 345 THR A CA 1
ATOM 2200 C C . THR A 1 305 ? 43.935 79.172 13.174 1.00 86.36 345 THR A C 1
ATOM 2201 O O . THR A 1 305 ? 44.451 78.233 13.792 1.00 84.93 345 THR A O 1
ATOM 2205 N N . SER A 1 306 ? 42.925 79.897 13.651 1.00 103.14 346 SER A N 1
ATOM 2206 C CA . SER A 1 306 ? 42.218 79.553 14.884 1.00 98.28 346 SER A CA 1
ATOM 2207 C C . SER A 1 306 ? 40.983 78.707 14.532 1.00 102.47 346 SER A C 1
ATOM 2208 O O . SER A 1 306 ? 40.018 78.650 15.300 1.00 109.06 346 SER A O 1
ATOM 2211 N N . ASP A 1 307 ? 41.041 78.038 13.376 1.00 93.52 347 ASP A N 1
ATOM 2212 C CA . ASP A 1 307 ? 39.889 77.375 12.766 1.00 86.22 347 ASP A CA 1
ATOM 2213 C C . ASP A 1 307 ? 40.268 75.961 12.313 1.00 67.45 347 ASP A C 1
ATOM 2214 O O . ASP A 1 307 ? 41.418 75.528 12.487 1.00 46.94 347 ASP A O 1
ATOM 2219 N N . PHE A 1 308 ? 39.294 75.264 11.724 1.00 53.92 348 PHE A N 1
ATOM 2220 C CA . PHE A 1 308 ? 39.403 73.849 11.396 1.00 59.46 348 PHE A CA 1
ATOM 2221 C C . PHE A 1 308 ? 39.312 73.568 9.897 1.00 61.35 348 PHE A C 1
ATOM 2222 O O . PHE A 1 308 ? 38.701 72.573 9.502 1.00 64.12 348 PHE A O 1
ATOM 2230 N N . GLN A 1 309 ? 39.914 74.422 9.066 1.00 59.75 349 GLN A N 1
ATOM 2231 C CA . GLN A 1 309 ? 39.858 74.251 7.598 1.00 64.39 349 GLN A CA 1
ATOM 2232 C C . GLN A 1 309 ? 40.470 72.918 7.167 1.00 61.06 349 GLN A C 1
ATOM 2233 O O . GLN A 1 309 ? 39.888 72.187 6.371 1.00 54.54 349 GLN A O 1
ATOM 2239 N N . GLU A 1 310 ? 41.647 72.612 7.700 1.00 56.17 350 GLU A N 1
ATOM 2240 C CA . GLU A 1 310 ? 42.323 71.366 7.388 1.00 58.24 350 GLU A CA 1
ATOM 2241 C C . GLU A 1 310 ? 41.564 70.156 7.944 1.00 56.30 350 GLU A C 1
ATOM 2242 O O . GLU A 1 310 ? 41.425 69.139 7.257 1.00 41.02 350 GLU A O 1
ATOM 2248 N N . THR A 1 311 ? 41.089 70.274 9.185 1.00 46.88 351 THR A N 1
ATOM 2249 C CA . THR A 1 311 ? 40.339 69.197 9.835 1.00 43.90 351 THR A CA 1
ATOM 2250 C C . THR A 1 311 ? 39.004 68.946 9.097 1.00 45.72 351 THR A C 1
ATOM 2251 O O . THR A 1 311 ? 38.637 67.785 8.870 1.00 41.61 351 THR A O 1
ATOM 2255 N N . GLN A 1 312 ? 38.313 70.017 8.695 1.00 42.54 352 GLN A N 1
ATOM 2256 C CA . GLN A 1 312 ? 37.059 69.900 7.926 1.00 50.73 352 GLN A CA 1
ATOM 2257 C C . GLN A 1 312 ? 37.269 69.128 6.612 1.00 51.78 352 GLN A C 1
ATOM 2258 O O . GLN A 1 312 ? 36.474 68.238 6.266 1.00 47.75 352 GLN A O 1
ATOM 2264 N N . LYS A 1 313 ? 38.344 69.447 5.898 1.00 51.27 353 LYS A N 1
ATOM 2265 C CA . LYS A 1 313 ? 38.689 68.705 4.678 1.00 55.23 353 LYS A CA 1
ATOM 2266 C C . LYS A 1 313 ? 38.850 67.225 4.986 1.00 51.00 353 LYS A C 1
ATOM 2267 O O . LYS A 1 313 ? 38.283 66.374 4.306 1.00 48.08 353 LYS A O 1
ATOM 2273 N N . LEU A 1 314 ? 39.626 66.918 6.021 1.00 52.10 354 LEU A N 1
ATOM 2274 C CA . LEU A 1 314 ? 39.886 65.526 6.368 1.00 44.40 354 LEU A CA 1
ATOM 2275 C C . LEU A 1 314 ? 38.612 64.793 6.753 1.00 37.71 354 LEU A C 1
ATOM 2276 O O . LEU A 1 314 ? 38.425 63.648 6.373 1.00 37.23 354 LEU A O 1
ATOM 2281 N N . LEU A 1 315 ? 37.736 65.453 7.499 1.00 40.67 355 LEU A N 1
ATOM 2282 C CA . LEU A 1 315 ? 36.490 64.821 7.928 1.00 43.45 355 LEU A CA 1
ATOM 2283 C C . LEU A 1 315 ? 35.580 64.511 6.750 1.00 48.39 355 LEU A C 1
ATOM 2284 O O . LEU A 1 315 ? 35.044 63.408 6.652 1.00 51.42 355 LEU A O 1
ATOM 2289 N N . SER A 1 316 ? 35.408 65.478 5.859 1.00 49.97 356 SER A N 1
ATOM 2290 C CA . SER A 1 316 ? 34.559 65.282 4.691 1.00 54.65 356 SER A CA 1
ATOM 2291 C C . SER A 1 316 ? 35.099 64.124 3.858 1.00 44.60 356 SER A C 1
ATOM 2292 O O . SER A 1 316 ? 34.335 63.315 3.351 1.00 49.17 356 SER A O 1
ATOM 2295 N N . MET A 1 317 ? 36.421 64.028 3.767 1.00 41.79 357 MET A N 1
ATOM 2296 C CA . MET A 1 317 ? 37.078 62.923 3.079 1.00 46.06 357 MET A CA 1
ATOM 2297 C C . MET A 1 317 ? 36.819 61.567 3.753 1.00 57.34 357 MET A C 1
ATOM 2298 O O . MET A 1 317 ? 36.759 60.545 3.070 1.00 61.94 357 MET A O 1
ATOM 2303 N N . LEU A 1 318 ? 36.652 61.563 5.080 1.00 58.78 358 LEU A N 1
ATOM 2304 C CA . LEU A 1 318 ? 36.354 60.334 5.836 1.00 53.15 358 LEU A CA 1
ATOM 2305 C C . LEU A 1 318 ? 34.868 60.030 5.956 1.00 47.86 358 LEU A C 1
ATOM 2306 O O . LEU A 1 318 ? 34.505 58.876 6.104 1.00 53.07 358 LEU A O 1
ATOM 2311 N N . GLU A 1 319 ? 34.015 61.051 5.926 1.00 61.57 359 GLU A N 1
ATOM 2312 C CA . GLU A 1 319 ? 32.552 60.855 6.014 1.00 67.13 359 GLU A CA 1
ATOM 2313 C C . GLU A 1 319 ? 32.008 60.059 4.830 1.00 70.12 359 GLU A C 1
ATOM 2314 O O . GLU A 1 319 ? 30.983 59.380 4.935 1.00 75.66 359 GLU A O 1
ATOM 2320 N N . GLU A 1 320 ? 32.700 60.185 3.705 1.00 71.59 360 GLU A N 1
ATOM 2321 C CA . GLU A 1 320 ? 32.425 59.420 2.498 1.00 77.35 360 GLU A CA 1
ATOM 2322 C C . GLU A 1 320 ? 32.879 57.970 2.649 1.00 76.15 360 GLU A C 1
ATOM 2323 O O . GLU A 1 320 ? 32.137 57.040 2.331 1.00 77.18 360 GLU A O 1
ATOM 2329 N N . SER A 1 321 ? 34.106 57.809 3.146 1.00 74.99 361 SER A N 1
ATOM 2330 C CA . SER A 1 321 ? 34.857 56.544 3.125 1.00 67.07 361 SER A CA 1
ATOM 2331 C C . SER A 1 321 ? 34.274 55.358 3.916 1.00 64.45 361 SER A C 1
ATOM 2332 O O . SER A 1 321 ? 33.438 55.518 4.815 1.00 62.40 361 SER A O 1
ATOM 2335 N N . SER A 1 322 ? 34.760 54.170 3.563 1.00 64.59 362 SER A N 1
ATOM 2336 C CA . SER A 1 322 ? 34.402 52.915 4.232 1.00 71.88 362 SER A CA 1
ATOM 2337 C C . SER A 1 322 ? 35.377 52.547 5.355 1.00 62.62 362 SER A C 1
ATOM 2338 O O . SER A 1 322 ? 35.242 51.490 5.970 1.00 54.54 362 SER A O 1
ATOM 2341 N N . LEU A 1 323 ? 36.361 53.401 5.622 1.00 68.34 363 LEU A N 1
ATOM 2342 C CA . LEU A 1 323 ? 37.200 53.228 6.804 1.00 65.42 363 LEU A CA 1
ATOM 2343 C C . LEU A 1 323 ? 36.313 53.243 8.038 1.00 57.50 363 LEU A C 1
ATOM 2344 O O . LEU A 1 323 ? 36.450 52.400 8.917 1.00 64.31 363 LEU A O 1
ATOM 2349 N N . CYS A 1 324 ? 35.381 54.187 8.067 1.00 52.55 364 CYS A N 1
ATOM 2350 C CA . CYS A 1 324 ? 34.488 54.382 9.203 1.00 57.59 364 CYS A CA 1
ATOM 2351 C C . CYS A 1 324 ? 33.474 53.274 9.383 1.00 55.24 364 CYS A C 1
ATOM 2352 O O . CYS A 1 324 ? 32.840 53.177 10.430 1.00 61.47 364 CYS A O 1
ATOM 2355 N N . ILE A 1 325 ? 33.276 52.477 8.347 1.00 44.99 365 ILE A N 1
ATOM 2356 C CA . ILE A 1 325 ? 32.364 51.367 8.432 1.00 47.83 365 ILE A CA 1
ATOM 2357 C C . ILE A 1 325 ? 33.022 50.266 9.253 1.00 44.43 365 ILE A C 1
ATOM 2358 O O . ILE A 1 325 ? 32.387 49.704 10.137 1.00 44.89 365 ILE A O 1
ATOM 2363 N N . LEU A 1 326 ? 34.303 49.989 8.994 1.00 40.90 366 LEU A N 1
ATOM 2364 C CA . LEU A 1 326 ? 34.975 48.839 9.600 1.00 36.61 366 LEU A CA 1
ATOM 2365 C C . LEU A 1 326 ? 35.364 49.001 11.066 1.00 38.38 366 LEU A C 1
ATOM 2366 O O . LEU A 1 326 ? 35.215 48.070 11.846 1.00 35.54 366 LEU A O 1
ATOM 2371 N N . TYR A 1 327 ? 35.902 50.163 11.420 1.00 38.73 367 TYR A N 1
ATOM 2372 C CA . TYR A 1 327 ? 36.289 50.475 12.792 1.00 34.12 367 TYR A CA 1
ATOM 2373 C C . TYR A 1 327 ? 35.952 51.952 13.091 1.00 37.69 367 TYR A C 1
ATOM 2374 O O . TYR A 1 327 ? 35.858 52.766 12.168 1.00 39.97 367 TYR A O 1
ATOM 2383 N N . PRO A 1 328 ? 35.752 52.304 14.374 1.00 34.66 368 PRO A N 1
ATOM 2384 C CA . PRO A 1 328 ? 35.647 53.733 14.702 1.00 33.99 368 PRO A CA 1
ATOM 2385 C C . PRO A 1 328 ? 36.963 54.421 14.385 1.00 34.15 368 PRO A C 1
ATOM 2386 O O . PRO A 1 328 ? 38.013 53.940 14.785 1.00 34.35 368 PRO A O 1
ATOM 2390 N N . VAL A 1 329 ? 36.908 55.524 13.649 1.00 34.20 369 VAL A N 1
ATOM 2391 C CA . VAL A 1 329 ? 38.106 56.255 13.277 1.00 27.12 369 VAL A CA 1
ATOM 2392 C C . VAL A 1 329 ? 38.343 57.395 14.266 1.00 27.13 369 VAL A C 1
ATOM 2393 O O . VAL A 1 329 ? 37.451 58.197 14.503 1.00 25.65 369 VAL A O 1
ATOM 2397 N N . VAL A 1 330 ? 39.549 57.461 14.826 1.00 24.71 370 VAL A N 1
ATOM 2398 C CA . VAL A 1 330 ? 39.960 58.534 15.724 1.00 27.08 370 VAL A CA 1
ATOM 2399 C C . VAL A 1 330 ? 40.634 59.688 14.955 1.00 28.53 370 VAL A C 1
ATOM 2400 O O . VAL A 1 330 ? 41.567 59.481 14.175 1.00 27.24 370 VAL A O 1
ATOM 2404 N N . VAL A 1 331 ? 40.143 60.902 15.179 1.00 27.60 371 VAL A N 1
ATOM 2405 C CA . VAL A 1 331 ? 40.731 62.088 14.588 1.00 29.14 371 VAL A CA 1
ATOM 2406 C C . VAL A 1 331 ? 41.066 63.046 15.703 1.00 32.24 371 VAL A C 1
ATOM 2407 O O . VAL A 1 331 ? 40.175 63.489 16.424 1.00 27.88 371 VAL A O 1
ATOM 2411 N N . VAL A 1 332 ? 42.354 63.356 15.849 1.00 30.35 372 VAL A N 1
ATOM 2412 C CA . VAL A 1 332 ? 42.777 64.387 16.777 1.00 31.22 372 VAL A CA 1
ATOM 2413 C C . VAL A 1 332 ? 43.179 65.657 16.030 1.00 32.86 372 VAL A C 1
ATOM 2414 O O . VAL A 1 332 ? 44.231 65.695 15.367 1.00 29.13 372 VAL A O 1
ATOM 2418 N N . SER A 1 333 ? 42.356 66.693 16.170 1.00 29.84 373 SER A N 1
ATOM 2419 C CA . SER A 1 333 ? 42.644 68.007 15.596 1.00 30.47 373 SER A CA 1
ATOM 2420 C C . SER A 1 333 ? 43.541 68.783 16.525 1.00 31.08 373 SER A C 1
ATOM 2421 O O . SER A 1 333 ? 43.126 69.147 17.611 1.00 31.86 373 SER A O 1
ATOM 2424 N N . VAL A 1 334 ? 44.774 69.025 16.080 1.00 32.70 374 VAL A N 1
ATOM 2425 C CA . VAL A 1 334 ? 45.819 69.594 16.909 1.00 33.67 374 VAL A CA 1
ATOM 2426 C C . VAL A 1 334 ? 46.113 71.033 16.481 1.00 34.84 374 VAL A C 1
ATOM 2427 O O . VAL A 1 334 ? 46.392 71.293 15.312 1.00 33.80 374 VAL A O 1
ATOM 2431 N N . HIS A 1 335 ? 46.088 71.957 17.431 1.00 39.70 375 HIS A N 1
ATOM 2432 C CA . HIS A 1 335 ? 46.397 73.352 17.145 1.00 38.44 375 HIS A CA 1
ATOM 2433 C C . HIS A 1 335 ? 47.574 73.839 17.951 1.00 35.99 375 HIS A C 1
ATOM 2434 O O . HIS A 1 335 ? 47.534 73.821 19.157 1.00 37.90 375 HIS A O 1
ATOM 2441 N N . PHE A 1 336 ? 48.640 74.230 17.258 1.00 41.54 376 PHE A N 1
ATOM 2442 C CA . PHE A 1 336 ? 49.761 74.918 17.873 1.00 44.37 376 PHE A CA 1
ATOM 2443 C C . PHE A 1 336 ? 49.394 76.402 17.928 1.00 47.08 376 PHE A C 1
ATOM 2444 O O . PHE A 1 336 ? 49.105 76.999 16.894 1.00 47.22 376 PHE A O 1
ATOM 2452 N N . LEU A 1 337 ? 49.411 76.979 19.126 1.00 50.47 377 LEU A N 1
ATOM 2453 C CA . LEU A 1 337 ? 48.971 78.353 19.355 1.00 55.63 377 LEU A CA 1
ATOM 2454 C C . LEU A 1 337 ? 49.826 79.042 20.409 1.00 58.51 377 LEU A C 1
ATOM 2455 O O . LEU A 1 337 ? 50.261 78.402 21.366 1.00 46.68 377 LEU A O 1
ATOM 2460 N N . ASP A 1 338 ? 50.013 80.352 20.250 1.00 64.42 378 ASP A N 1
ATOM 2461 C CA . ASP A 1 338 ? 50.700 81.186 21.246 1.00 69.29 378 ASP A CA 1
ATOM 2462 C C . ASP A 1 338 ? 49.809 81.449 22.462 1.00 62.94 378 ASP A C 1
ATOM 2463 O O . ASP A 1 338 ? 48.743 82.054 22.339 1.00 67.27 378 ASP A O 1
ATOM 2468 N N . PHE A 1 339 ? 50.254 80.991 23.630 1.00 62.66 379 PHE A N 1
ATOM 2469 C CA . PHE A 1 339 ? 49.585 81.295 24.901 1.00 62.61 379 PHE A CA 1
ATOM 2470 C C . PHE A 1 339 ? 50.431 80.818 26.084 1.00 67.08 379 PHE A C 1
ATOM 2471 O O . PHE A 1 339 ? 51.190 79.856 25.951 1.00 57.68 379 PHE A O 1
ATOM 2479 N N . LYS A 1 340 ? 50.298 81.488 27.231 1.00 71.94 380 LYS A N 1
ATOM 2480 C CA . LYS A 1 340 ? 51.039 81.109 28.445 1.00 76.84 380 LYS A CA 1
ATOM 2481 C C . LYS A 1 340 ? 50.396 79.893 29.133 1.00 81.74 380 LYS A C 1
ATOM 2482 O O . LYS A 1 340 ? 50.948 78.793 29.082 1.00 80.49 380 LYS A O 1
ATOM 2485 N N . LEU A 1 341 ? 49.243 80.092 29.773 1.00 83.91 381 LEU A N 1
ATOM 2486 C CA . LEU A 1 341 ? 48.488 78.990 30.393 1.00 89.86 381 LEU A CA 1
ATOM 2487 C C . LEU A 1 341 ? 47.138 78.759 29.714 1.00 89.21 381 LEU A C 1
ATOM 2488 O O . LEU A 1 341 ? 46.751 77.612 29.465 1.00 75.74 381 LEU A O 1
ATOM 2493 N N . VAL A 1 342 ? 46.428 79.850 29.431 1.00 87.16 382 VAL A N 1
ATOM 2494 C CA . VAL A 1 342 ? 45.145 79.796 28.730 1.00 96.80 382 VAL A CA 1
ATOM 2495 C C . VAL A 1 342 ? 45.230 80.676 27.484 1.00 89.95 382 VAL A C 1
ATOM 2496 O O . VAL A 1 342 ? 45.789 81.772 27.539 1.00 92.61 382 VAL A O 1
ATOM 2500 N N . PRO A 1 343 ? 44.691 80.195 26.350 1.00 91.09 383 PRO A N 1
ATOM 2501 C CA . PRO A 1 343 ? 44.658 81.061 25.170 1.00 95.19 383 PRO A CA 1
ATOM 2502 C C . PRO A 1 343 ? 43.589 82.150 25.293 1.00 89.32 383 PRO A C 1
ATOM 2503 O O . PRO A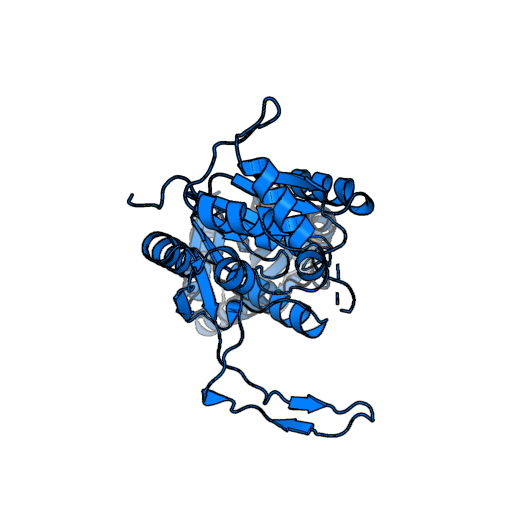 1 343 ? 42.616 81.965 26.029 1.00 85.34 383 PRO A O 1
ATOM 2507 N N . PRO A 1 344 ? 43.766 83.283 24.579 1.00 87.99 384 PRO A N 1
ATOM 2508 C CA . PRO A 1 344 ? 42.808 84.390 24.674 1.00 85.89 384 PRO A CA 1
ATOM 2509 C C . PRO A 1 344 ? 41.369 83.931 24.466 1.00 88.17 384 PRO A C 1
ATOM 2510 O O . PRO A 1 344 ? 41.123 82.994 23.704 1.00 84.62 384 PRO A O 1
ATOM 2514 N N . SER A 1 345 ? 40.439 84.595 25.146 1.00 101.37 385 SER A N 1
ATOM 2515 C CA . SER A 1 345 ? 39.032 84.196 25.159 1.00 92.84 385 SER A CA 1
ATOM 2516 C C . SER A 1 345 ? 38.421 84.063 23.764 1.00 86.43 385 SER A C 1
ATOM 2517 O O . SER A 1 345 ? 37.755 83.068 23.484 1.00 90.07 385 SER A O 1
ATOM 2520 N N . GLN A 1 346 ? 38.646 85.052 22.898 1.00 75.00 386 GLN A N 1
ATOM 2521 C CA . GLN A 1 346 ? 38.009 85.067 21.569 1.00 78.01 386 GLN A CA 1
ATOM 2522 C C . GLN A 1 346 ? 38.495 83.929 20.650 1.00 76.81 386 GLN A C 1
ATOM 2523 O O . GLN A 1 346 ? 37.707 83.387 19.867 1.00 63.53 386 GLN A O 1
ATOM 2529 N N . LYS A 1 347 ? 39.779 83.569 20.756 1.00 75.23 387 LYS A N 1
ATOM 2530 C CA . LYS A 1 347 ? 40.349 82.462 19.985 1.00 70.77 387 LYS A CA 1
ATOM 2531 C C . LYS A 1 347 ? 39.781 81.141 20.495 1.00 76.66 387 LYS A C 1
ATOM 2532 O O . LYS A 1 347 ? 39.423 80.263 19.704 1.00 68.07 387 LYS A O 1
ATOM 2534 N N . MET A 1 348 ? 39.687 81.023 21.820 1.00 68.46 388 MET A N 1
ATOM 2535 C CA . MET A 1 348 ? 39.077 79.865 22.465 1.00 65.04 388 MET A CA 1
ATOM 2536 C C . MET A 1 348 ? 37.625 79.676 22.026 1.00 64.44 388 MET A C 1
ATOM 2537 O O . MET A 1 348 ? 37.194 78.550 21.818 1.00 65.85 388 MET A O 1
ATOM 2542 N N . GLU A 1 349 ? 36.881 80.770 21.868 1.00 69.51 389 GLU A N 1
ATOM 2543 C CA . GLU A 1 349 ? 35.510 80.705 21.342 1.00 77.00 389 GLU A CA 1
ATOM 2544 C C . GLU A 1 349 ? 35.434 80.029 19.962 1.00 72.03 389 GLU A C 1
ATOM 2545 O O . GLU A 1 349 ? 34.468 79.318 19.673 1.00 66.55 389 GLU A O 1
ATOM 2551 N N . ASN A 1 350 ? 36.434 80.274 19.112 1.00 61.23 390 ASN A N 1
ATOM 2552 C CA . ASN A 1 350 ? 36.462 79.709 17.755 1.00 58.63 390 ASN A CA 1
ATOM 2553 C C . ASN A 1 350 ? 36.758 78.218 17.793 1.00 59.31 390 ASN A C 1
ATOM 2554 O O . ASN A 1 350 ? 36.141 77.437 17.079 1.00 61.46 390 ASN A O 1
ATOM 2559 N N . LEU A 1 351 ? 37.717 77.840 18.639 1.00 56.02 391 LEU A N 1
ATOM 2560 C CA . LEU A 1 351 ? 38.109 76.449 18.815 1.00 53.56 391 LEU A CA 1
ATOM 2561 C C . LEU A 1 351 ? 36.966 75.562 19.316 1.00 52.79 391 LEU A C 1
ATOM 2562 O O . LEU A 1 351 ? 36.967 74.364 19.083 1.00 45.02 391 LEU A O 1
ATOM 2567 N N . MET A 1 352 ? 35.984 76.147 19.989 1.00 49.06 392 MET A N 1
ATOM 2568 C CA . MET A 1 352 ? 34.868 75.374 20.524 1.00 46.37 392 MET A CA 1
ATOM 2569 C C . MET A 1 352 ? 33.870 74.882 19.472 1.00 49.03 392 MET A C 1
ATOM 2570 O O . MET A 1 352 ? 32.956 74.128 19.801 1.00 49.28 392 MET A O 1
ATOM 2575 N N . GLN A 1 353 ? 34.053 75.272 18.212 1.00 51.21 393 GLN A N 1
ATOM 2576 C CA . GLN A 1 353 ? 33.319 74.644 17.095 1.00 57.04 393 GLN A CA 1
ATOM 2577 C C . GLN A 1 353 ? 33.594 73.135 17.002 1.00 52.55 393 GLN A C 1
ATOM 2578 O O . GLN A 1 353 ? 32.819 72.394 16.386 1.00 44.62 393 GLN A O 1
ATOM 2584 N N . ILE A 1 354 ? 34.725 72.700 17.570 1.00 48.40 394 ILE A N 1
ATOM 2585 C CA . ILE A 1 354 ? 35.068 71.273 17.688 1.00 44.62 394 ILE A CA 1
ATOM 2586 C C . ILE A 1 354 ? 33.911 70.447 18.263 1.00 38.71 394 ILE A C 1
ATOM 2587 O O . ILE A 1 354 ? 33.691 69.320 17.837 1.00 40.62 394 ILE A O 1
ATOM 2592 N N . ARG A 1 355 ? 33.172 71.010 19.217 1.00 36.95 395 ARG A N 1
ATOM 2593 C CA . ARG A 1 355 ? 32.068 70.294 19.859 1.00 44.45 395 ARG A CA 1
ATOM 2594 C C . ARG A 1 355 ? 31.012 69.925 18.841 1.00 39.95 395 ARG A C 1
ATOM 2595 O O . ARG A 1 355 ? 30.488 68.811 18.859 1.00 45.43 395 ARG A O 1
ATOM 2603 N N . GLU A 1 356 ? 30.708 70.875 17.962 1.00 49.44 396 GLU A N 1
ATOM 2604 C CA . GLU A 1 356 ? 29.663 70.714 16.955 1.00 53.08 396 GLU A CA 1
ATOM 2605 C C . GLU A 1 356 ? 30.078 69.702 15.911 1.00 44.02 396 GLU A C 1
ATOM 2606 O O . GLU A 1 356 ? 29.313 68.801 15.580 1.00 43.35 396 GLU A O 1
ATOM 2612 N N . PHE A 1 357 ? 31.297 69.841 15.401 1.00 40.48 397 PHE A N 1
ATOM 2613 C CA . PHE A 1 357 ? 31.805 68.878 14.436 1.00 45.07 397 PHE A CA 1
ATOM 2614 C C . PHE A 1 357 ? 31.808 67.472 15.024 1.00 42.92 397 PHE A C 1
ATOM 2615 O O . PHE A 1 357 ? 31.389 66.526 14.357 1.00 41.01 397 PHE A O 1
ATOM 2623 N N . ALA A 1 358 ? 32.250 67.334 16.272 1.00 34.84 398 ALA A N 1
ATOM 2624 C CA . ALA A 1 358 ? 32.351 66.012 16.882 1.00 38.68 398 ALA A CA 1
ATOM 2625 C C . ALA A 1 358 ? 30.995 65.340 16.946 1.00 38.25 398 ALA A C 1
ATOM 2626 O O . ALA A 1 358 ? 30.880 64.148 16.653 1.00 34.85 398 ALA A O 1
ATOM 2628 N N . LYS A 1 359 ? 29.980 66.109 17.337 1.00 39.84 399 LYS A N 1
ATOM 2629 C CA . LYS A 1 359 ? 28.605 65.606 17.424 1.00 46.02 399 LYS A CA 1
ATOM 2630 C C . LYS A 1 359 ? 28.114 65.076 16.061 1.00 48.35 399 LYS A C 1
ATOM 2631 O O . LYS A 1 359 ? 27.495 64.013 15.982 1.00 57.88 399 LYS A O 1
ATOM 2634 N N . GLU A 1 360 ? 28.441 65.794 14.993 1.00 46.15 400 GLU A N 1
ATOM 2635 C CA . GLU A 1 360 ? 28.001 65.432 13.645 1.00 50.03 400 GLU A CA 1
ATOM 2636 C C . GLU A 1 360 ? 28.696 64.180 13.138 1.00 45.01 400 GLU A C 1
ATOM 2637 O O . GLU A 1 360 ? 28.048 63.261 12.636 1.00 46.67 400 GLU A O 1
ATOM 2643 N N . VAL A 1 361 ? 30.018 64.144 13.250 1.00 39.52 401 VAL A N 1
ATOM 2644 C CA . VAL A 1 361 ? 30.775 63.028 12.691 1.00 38.52 401 VAL A CA 1
ATOM 2645 C C . VAL A 1 361 ? 30.700 61.754 13.536 1.00 37.88 401 VAL A C 1
ATOM 2646 O O . VAL A 1 361 ? 30.998 60.665 13.038 1.00 36.66 401 VAL A O 1
ATOM 2650 N N . LYS A 1 362 ? 30.300 61.879 14.800 1.00 37.99 402 LYS A N 1
ATOM 2651 C CA . LYS A 1 362 ? 30.052 60.709 15.636 1.00 40.14 402 LYS A CA 1
ATOM 2652 C C . LYS A 1 362 ? 29.046 59.791 14.964 1.00 41.16 402 LYS A C 1
ATOM 2653 O O . LYS A 1 362 ? 29.166 58.571 15.058 1.00 43.48 402 LYS A O 1
ATOM 2659 N N . GLU A 1 363 ? 28.079 60.377 14.257 1.00 45.39 403 GLU A N 1
ATOM 2660 C CA . GLU A 1 363 ? 27.044 59.597 13.562 1.00 55.56 403 GLU A CA 1
ATOM 2661 C C . GLU A 1 363 ? 27.610 58.731 12.442 1.00 52.64 403 GLU A C 1
ATOM 2662 O O . GLU A 1 363 ? 27.031 57.703 12.099 1.00 46.87 403 GLU A O 1
ATOM 2668 N N . ARG A 1 364 ? 28.758 59.135 11.900 1.00 51.15 404 ARG A N 1
ATOM 2669 C CA . ARG A 1 364 ? 29.441 58.372 10.867 1.00 45.83 404 ARG A CA 1
ATOM 2670 C C . ARG A 1 364 ? 30.611 57.567 11.441 1.00 41.80 404 ARG A C 1
ATOM 2671 O O . ARG A 1 364 ? 31.543 57.230 10.719 1.00 40.54 404 ARG A O 1
ATOM 2679 N N . ASN A 1 365 ? 30.567 57.272 12.738 1.00 36.62 405 ASN A N 1
ATOM 2680 C CA . ASN A 1 365 ? 31.603 56.468 13.396 1.00 37.19 405 ASN A CA 1
ATOM 2681 C C . ASN A 1 365 ? 33.006 57.097 13.456 1.00 35.73 405 ASN A C 1
ATOM 2682 O O . ASN A 1 365 ? 34.018 56.383 13.443 1.00 31.29 405 ASN A O 1
ATOM 2687 N N . ILE A 1 366 ? 33.059 58.426 13.534 1.00 29.28 406 ILE A N 1
ATOM 2688 C CA . ILE A 1 366 ? 34.319 59.127 13.708 1.00 30.26 406 ILE A CA 1
ATOM 2689 C C . ILE A 1 366 ? 34.357 59.784 15.088 1.00 30.40 406 ILE A C 1
ATOM 2690 O O . ILE A 1 366 ? 33.394 60.448 15.501 1.00 27.69 406 ILE A O 1
ATOM 2695 N N . LEU A 1 367 ? 35.478 59.596 15.783 1.00 25.38 407 LEU A N 1
ATOM 2696 C CA . LEU A 1 367 ? 35.666 60.123 17.131 1.00 29.73 407 LEU A CA 1
ATOM 2697 C C . LEU A 1 367 ? 36.618 61.303 17.048 1.00 30.27 407 LEU A C 1
ATOM 2698 O O . LEU A 1 367 ? 37.817 61.119 16.839 1.00 31.24 407 LEU A O 1
ATOM 2703 N N . LEU A 1 368 ? 36.069 62.511 17.195 1.00 30.57 408 LEU A N 1
ATOM 2704 C CA . LEU A 1 368 ? 36.833 63.751 17.023 1.00 27.87 408 LEU A CA 1
ATOM 2705 C C . LEU A 1 368 ? 37.167 64.414 18.351 1.00 28.71 408 LEU A C 1
ATOM 2706 O O . LEU A 1 368 ? 36.276 64.705 19.153 1.00 27.01 408 LEU A O 1
ATOM 2711 N N . TYR A 1 369 ? 38.455 64.660 18.557 1.00 25.87 409 TYR A N 1
ATOM 2712 C CA . TYR A 1 369 ? 38.966 65.290 19.745 1.00 27.02 409 TYR A CA 1
ATOM 2713 C C . TYR A 1 369 ? 39.852 66.443 19.323 1.00 31.04 409 TYR A C 1
ATOM 2714 O O . TYR A 1 369 ? 40.367 66.462 18.199 1.00 28.21 409 TYR A O 1
ATOM 2723 N N . GLY A 1 370 ? 40.070 67.372 20.246 1.00 31.12 410 GLY A N 1
ATOM 2724 C CA . GLY A 1 370 ? 40.953 68.508 20.011 1.00 28.59 410 GLY A CA 1
ATOM 2725 C C . GLY A 1 370 ? 42.106 68.543 20.994 1.00 31.02 410 GLY A C 1
ATOM 2726 O O . GLY A 1 370 ? 41.955 68.177 22.162 1.00 31.82 410 GLY A O 1
ATOM 2727 N N . LEU A 1 371 ? 43.258 69.005 20.522 1.00 28.59 411 LEU A N 1
ATOM 2728 C CA . LEU A 1 371 ? 44.435 69.127 21.350 1.00 27.87 411 LEU A CA 1
ATOM 2729 C C . LEU A 1 371 ? 45.149 70.462 21.088 1.00 30.97 411 LEU A C 1
ATOM 2730 O O . LEU A 1 371 ? 45.482 70.774 19.950 1.00 35.46 411 LEU A O 1
ATOM 2735 N N . LEU A 1 372 ? 45.381 71.249 22.132 1.00 34.54 412 LEU A N 1
ATOM 2736 C CA . LEU A 1 372 ? 46.095 72.529 21.996 1.00 31.44 412 LEU A CA 1
ATOM 2737 C C . LEU A 1 372 ? 47.497 72.384 22.516 1.00 29.70 412 LEU A C 1
ATOM 2738 O O . LEU A 1 372 ? 47.716 71.875 23.606 1.00 36.95 412 LEU A O 1
ATOM 2743 N N . ILE A 1 373 ? 48.456 72.811 21.712 1.00 33.90 413 ILE A N 1
ATOM 2744 C CA . ILE A 1 373 ? 49.845 72.793 22.106 1.00 37.67 413 ILE A CA 1
ATOM 2745 C C . ILE A 1 373 ? 50.337 74.235 22.066 1.00 41.91 413 ILE A C 1
ATOM 2746 O O . ILE A 1 373 ? 50.147 74.942 21.065 1.00 39.29 413 ILE A O 1
ATOM 2751 N N . SER A 1 374 ? 50.943 74.667 23.168 1.00 38.57 414 SER A N 1
ATOM 2752 C CA . SER A 1 374 ? 51.410 76.031 23.297 1.00 43.79 414 SER A CA 1
ATOM 2753 C C . SER A 1 374 ? 52.665 76.185 22.465 1.00 41.65 414 SER A C 1
ATOM 2754 O O . SER A 1 374 ? 53.583 75.386 22.590 1.00 41.78 414 SER A O 1
ATOM 2757 N N . TYR A 1 375 ? 52.698 77.216 21.626 1.00 42.22 415 TYR A N 1
ATOM 2758 C CA . TYR A 1 375 ? 53.776 77.389 20.667 1.00 48.12 415 TYR A CA 1
ATOM 2759 C C . TYR A 1 375 ? 53.908 78.860 20.291 1.00 55.44 415 TYR A C 1
ATOM 2760 O O . TYR A 1 375 ? 52.925 79.463 19.885 1.00 50.94 415 TYR A O 1
ATOM 2769 N N . PRO A 1 376 ? 55.122 79.438 20.419 1.00 64.84 416 PRO A N 1
ATOM 2770 C CA . PRO A 1 376 ? 56.364 78.817 20.873 1.00 59.07 416 PRO A CA 1
ATOM 2771 C C . PRO A 1 376 ? 56.480 78.829 22.388 1.00 56.46 416 PRO A C 1
ATOM 2772 O O . PRO A 1 376 ? 55.734 79.540 23.068 1.00 52.10 416 PRO A O 1
ATOM 2776 N N . GLN A 1 377 ? 57.409 78.029 22.898 1.00 49.14 417 GLN A N 1
ATOM 2777 C CA . GLN A 1 377 ? 57.738 78.003 24.319 1.00 51.28 417 GLN A CA 1
ATOM 2778 C C . GLN A 1 377 ? 59.243 77.851 24.401 1.00 56.33 417 GLN A C 1
ATOM 2779 O O . GLN A 1 377 ? 59.896 77.609 23.387 1.00 61.25 417 GLN A O 1
ATOM 2785 N N . ASP A 1 378 ? 59.791 77.949 25.605 1.00 52.99 418 ASP A N 1
ATOM 2786 C CA . ASP A 1 378 ? 61.190 77.588 25.823 1.00 55.89 418 ASP A CA 1
ATOM 2787 C C . ASP A 1 378 ? 61.396 76.131 25.441 1.00 55.64 418 ASP A C 1
ATOM 2788 O O . ASP A 1 378 ? 60.465 75.328 25.499 1.00 56.37 418 ASP A O 1
ATOM 2793 N N . ASP A 1 379 ? 62.620 75.798 25.055 1.00 54.40 419 ASP A N 1
ATOM 2794 C CA . ASP A 1 379 ? 62.928 74.490 24.494 1.00 59.22 419 ASP A CA 1
ATOM 2795 C C . ASP A 1 379 ? 62.326 73.367 25.327 1.00 57.60 419 ASP A C 1
ATOM 2796 O O . ASP A 1 379 ? 61.549 72.566 24.816 1.00 48.84 419 ASP A O 1
ATOM 2801 N N . GLN A 1 380 ? 62.678 73.328 26.607 1.00 50.04 420 GLN A N 1
ATOM 2802 C CA . GLN A 1 380 ? 62.306 72.213 27.473 1.00 57.20 420 GLN A CA 1
ATOM 2803 C C . GLN A 1 380 ? 60.808 72.157 27.729 1.00 52.03 420 GLN A C 1
ATOM 2804 O O . GLN A 1 380 ? 60.235 71.073 27.802 1.00 46.76 420 GLN A O 1
ATOM 2810 N N . LYS A 1 381 ? 60.174 73.317 27.849 1.00 49.85 421 LYS A N 1
ATOM 2811 C CA . LYS A 1 381 ? 58.732 73.353 28.025 1.00 46.64 421 LYS A CA 1
ATOM 2812 C C . LYS A 1 381 ? 58.059 72.765 26.792 1.00 44.00 421 LYS A C 1
ATOM 2813 O O . LYS A 1 381 ? 57.123 71.996 26.926 1.00 43.11 421 LYS A O 1
ATOM 2819 N N . LEU A 1 382 ? 58.557 73.109 25.602 1.00 39.72 422 LEU A N 1
ATOM 2820 C CA . LEU A 1 382 ? 57.973 72.634 24.354 1.00 36.71 422 LEU A CA 1
ATOM 2821 C C . LEU A 1 382 ? 58.197 71.133 24.184 1.00 39.57 422 LEU A C 1
ATOM 2822 O O . LEU A 1 382 ? 57.266 70.403 23.852 1.00 43.02 422 LEU A O 1
ATOM 2827 N N . GLN A 1 383 ? 59.416 70.672 24.434 1.00 35.38 423 GLN A N 1
ATOM 2828 C CA . GLN A 1 383 ? 59.682 69.249 24.448 1.00 37.92 423 GLN A CA 1
ATOM 2829 C C . GLN A 1 383 ? 58.659 68.524 25.315 1.00 37.62 423 GLN A C 1
ATOM 2830 O O . GLN A 1 383 ? 58.052 67.562 24.862 1.00 36.64 423 GLN A O 1
ATOM 2836 N N . GLU A 1 384 ? 58.440 69.009 26.530 1.00 38.42 424 GLU A N 1
ATOM 2837 C CA . GLU A 1 384 ? 57.522 68.355 27.462 1.00 38.86 424 GLU A CA 1
ATOM 2838 C C . GLU A 1 384 ? 56.086 68.329 26.929 1.00 37.05 424 GLU A C 1
ATOM 2839 O O . GLU A 1 384 ? 55.439 67.295 26.954 1.00 37.95 424 GLU A O 1
ATOM 2845 N N . SER A 1 385 ? 55.602 69.464 26.437 1.00 36.90 425 SER A N 1
ATOM 2846 C CA . SER A 1 385 ? 54.299 69.534 25.792 1.00 34.41 425 SER A CA 1
ATOM 2847 C C . SER A 1 385 ? 54.156 68.555 24.617 1.00 33.46 425 SER A C 1
ATOM 2848 O O . SER A 1 385 ? 53.078 68.031 24.375 1.00 37.05 425 SER A O 1
ATOM 2851 N N . LEU A 1 386 ? 55.225 68.343 23.863 1.00 32.08 426 LEU A N 1
ATOM 2852 C CA . LEU A 1 386 ? 55.146 67.447 22.722 1.00 33.99 426 LEU A CA 1
ATOM 2853 C C . LEU A 1 386 ? 55.013 66.017 23.200 1.00 32.08 426 LEU A C 1
ATOM 2854 O O . LEU A 1 386 ? 54.239 65.254 22.634 1.00 35.79 426 LEU A O 1
ATOM 2859 N N . ARG A 1 387 ? 55.762 65.672 24.243 1.00 33.02 427 ARG A N 1
ATOM 2860 C CA A ARG A 1 387 ? 55.697 64.348 24.848 0.50 35.79 427 ARG A CA 1
ATOM 2861 C CA B ARG A 1 387 ? 55.688 64.339 24.809 0.50 33.60 427 ARG A CA 1
ATOM 2862 C C . ARG A 1 387 ? 54.309 64.095 25.428 1.00 34.32 427 ARG A C 1
ATOM 2863 O O . ARG A 1 387 ? 53.705 63.058 25.188 1.00 38.66 427 ARG A O 1
ATOM 2878 N N . GLN A 1 388 ? 53.811 65.057 26.196 1.00 34.87 428 GLN A N 1
ATOM 2879 C CA . GLN A 1 388 ? 52.464 64.963 26.752 1.00 37.31 428 GLN A CA 1
ATOM 2880 C C . GLN A 1 388 ? 51.440 64.812 25.650 1.00 33.64 428 GLN A C 1
ATOM 2881 O O . GLN A 1 388 ? 50.544 64.002 25.761 1.00 34.24 428 GLN A O 1
ATOM 2887 N N . GLY A 1 389 ? 51.586 65.601 24.595 1.00 32.23 429 GLY A N 1
ATOM 2888 C CA . GLY A 1 389 ? 50.749 65.477 23.414 1.00 34.87 429 GLY A CA 1
ATOM 2889 C C . GLY A 1 389 ? 50.706 64.058 22.883 1.00 34.72 429 GLY A C 1
ATOM 2890 O O . GLY A 1 389 ? 49.633 63.520 22.616 1.00 35.92 429 GLY A O 1
ATOM 2891 N N . ALA A 1 390 ? 51.876 63.448 22.746 1.00 36.37 430 ALA A N 1
ATOM 2892 C CA . ALA A 1 390 ? 51.990 62.085 22.240 1.00 35.44 430 ALA A CA 1
ATOM 2893 C C . ALA A 1 390 ? 51.276 61.088 23.152 1.00 33.65 430 ALA A C 1
ATOM 2894 O O . ALA A 1 390 ? 50.617 60.156 22.682 1.00 36.28 430 ALA A O 1
ATOM 2896 N N . ILE A 1 391 ? 51.412 61.289 24.453 1.00 30.99 431 ILE A N 1
ATOM 2897 C CA . ILE A 1 391 ? 50.771 60.419 25.441 1.00 32.32 431 ILE A CA 1
ATOM 2898 C C . ILE A 1 391 ? 49.256 60.578 25.393 1.00 32.21 431 ILE A C 1
ATOM 2899 O O . ILE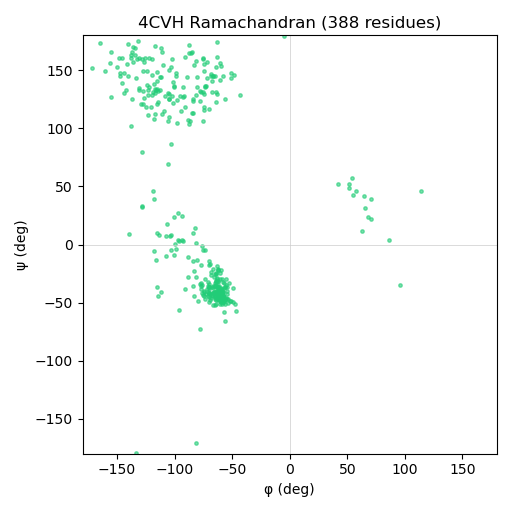 A 1 391 ? 48.525 59.591 25.446 1.00 35.03 431 ILE A O 1
ATOM 2904 N N . ILE A 1 392 ? 48.792 61.817 25.255 1.00 29.18 432 ILE A N 1
ATOM 2905 C CA . ILE A 1 392 ? 47.374 62.076 25.176 1.00 29.92 432 ILE A CA 1
ATOM 2906 C C . ILE A 1 392 ? 46.775 61.408 23.945 1.00 31.11 432 ILE A C 1
ATOM 2907 O O . ILE A 1 392 ? 45.743 60.759 24.017 1.00 36.55 432 ILE A O 1
ATOM 2912 N N . ILE A 1 393 ? 47.430 61.592 22.815 1.00 30.68 433 ILE A N 1
ATOM 2913 C CA . ILE A 1 393 ? 46.982 61.027 21.558 1.00 27.05 433 ILE A CA 1
ATOM 2914 C C . ILE A 1 393 ? 46.936 59.503 21.642 1.00 27.51 433 ILE A C 1
ATOM 2915 O O . ILE A 1 393 ? 45.926 58.900 21.285 1.00 25.32 433 ILE A O 1
ATOM 2920 N N . ALA A 1 394 ? 48.014 58.896 22.129 1.00 28.34 434 ALA A N 1
ATOM 2921 C CA . ALA A 1 394 ? 48.056 57.439 22.349 1.00 30.41 434 ALA A CA 1
ATOM 2922 C C . ALA A 1 394 ? 46.907 56.972 23.223 1.00 30.95 434 ALA A C 1
ATOM 2923 O O . ALA A 1 394 ? 46.286 55.943 22.932 1.00 31.23 434 ALA A O 1
ATOM 2925 N N . SER A 1 395 ? 46.621 57.730 24.282 1.00 27.89 435 SER A N 1
ATOM 2926 C CA . SER A 1 395 ? 45.511 57.406 25.174 1.00 30.38 435 SER A CA 1
ATOM 2927 C C . SER A 1 395 ? 44.164 57.444 24.470 1.00 29.10 435 SER A C 1
ATOM 2928 O O . SER A 1 395 ? 43.325 56.565 24.686 1.00 32.03 435 SER A O 1
ATOM 2931 N N . LEU A 1 396 ? 43.945 58.451 23.634 1.00 29.01 436 LEU A N 1
ATOM 2932 C CA . LEU A 1 396 ? 42.653 58.590 22.967 1.00 30.27 436 LEU A CA 1
ATOM 2933 C C . LEU A 1 396 ? 42.507 57.480 21.947 1.00 29.89 436 LEU A C 1
ATOM 2934 O O . LEU A 1 396 ? 41.424 56.957 21.739 1.00 32.63 436 LEU A O 1
ATOM 2939 N N . ILE A 1 397 ? 43.610 57.140 21.301 1.00 30.37 437 ILE A N 1
ATOM 2940 C CA . ILE A 1 397 ? 43.637 56.035 20.350 1.00 36.66 437 ILE A CA 1
ATOM 2941 C C . ILE A 1 397 ? 43.372 54.693 21.030 1.00 39.24 437 ILE A C 1
ATOM 2942 O O . ILE A 1 397 ? 42.586 53.888 20.532 1.00 40.17 437 ILE A O 1
ATOM 2947 N N . LYS A 1 398 ? 44.024 54.477 22.166 1.00 36.58 438 LYS A N 1
ATOM 2948 C CA . LYS A 1 398 ? 43.923 53.227 22.896 1.00 34.88 438 LYS A CA 1
ATOM 2949 C C . LYS A 1 398 ? 42.487 52.925 23.297 1.00 39.30 438 LYS A C 1
ATOM 2950 O O . LYS A 1 398 ? 41.989 51.816 23.086 1.00 45.63 438 LYS A O 1
ATOM 2956 N N . GLU A 1 399 ? 41.826 53.919 23.868 1.00 37.22 439 GLU A N 1
ATOM 2957 C CA . GLU A 1 399 ? 40.540 53.700 24.491 1.00 41.88 439 GLU A CA 1
ATOM 2958 C C . GLU A 1 399 ? 39.415 53.759 23.466 1.00 39.16 439 GLU A C 1
ATOM 2959 O O . GLU A 1 399 ? 38.444 53.008 23.568 1.00 33.94 439 GLU A O 1
ATOM 2965 N N . ARG A 1 400 ? 39.564 54.639 22.475 1.00 34.42 440 ARG A N 1
ATOM 2966 C CA . ARG A 1 400 ? 38.571 54.819 21.412 1.00 32.97 440 ARG A CA 1
ATOM 2967 C C . ARG A 1 400 ? 37.183 55.024 22.040 1.00 34.86 440 ARG A C 1
ATOM 2968 O O . ARG A 1 400 ? 36.215 54.346 21.705 1.00 38.16 440 ARG A O 1
ATOM 2976 N N . ASN A 1 401 ? 37.104 55.974 22.963 1.00 35.84 441 ASN A N 1
ATOM 2977 C CA . ASN A 1 401 ? 35.922 56.131 23.795 1.00 41.71 441 ASN A CA 1
ATOM 2978 C C . ASN A 1 401 ? 35.110 57.323 23.344 1.00 35.61 441 ASN A C 1
ATOM 2979 O O . ASN A 1 401 ? 35.610 58.442 23.299 1.00 40.72 441 ASN A O 1
ATOM 2984 N N . SER A 1 402 ? 33.840 57.100 23.053 1.00 36.25 442 SER A N 1
ATOM 2985 C CA . SER A 1 402 ? 33.003 58.184 22.541 1.00 46.25 442 SER A CA 1
ATOM 2986 C C . SER A 1 402 ? 32.678 59.263 23.570 1.00 41.28 442 SER A C 1
ATOM 2987 O O . SER A 1 402 ? 32.207 60.323 23.198 1.00 48.34 442 SER A O 1
ATOM 2990 N N . GLY A 1 403 ? 32.920 58.996 24.850 1.00 38.26 443 GLY A N 1
ATOM 2991 C CA . GLY A 1 403 ? 32.513 59.899 25.927 1.00 35.60 443 GLY A CA 1
ATOM 2992 C C . GLY A 1 403 ? 33.213 61.237 25.947 1.00 36.93 443 GLY A C 1
ATOM 2993 O O . GLY A 1 403 ? 32.639 62.236 26.409 1.00 35.08 443 GLY A O 1
ATOM 2994 N N . LEU A 1 404 ? 34.441 61.259 25.431 1.00 35.32 444 LEU A N 1
ATOM 2995 C CA . LEU A 1 404 ? 35.284 62.455 25.428 1.00 35.32 444 LEU A CA 1
ATOM 2996 C C . LEU A 1 404 ? 35.378 63.189 24.084 1.00 34.75 444 LEU A C 1
ATOM 2997 O O . LEU A 1 404 ? 36.141 64.144 23.941 1.00 33.80 444 LEU A O 1
ATOM 3002 N N . ILE A 1 405 ? 34.577 62.791 23.109 1.00 31.18 445 ILE A N 1
ATOM 3003 C CA . ILE A 1 405 ? 34.561 63.524 21.842 1.00 35.47 445 ILE A CA 1
ATOM 3004 C C . ILE A 1 405 ? 34.202 64.997 22.084 1.00 37.27 445 ILE A C 1
ATOM 3005 O O . ILE A 1 405 ? 33.404 65.319 22.977 1.00 32.63 445 ILE A O 1
ATOM 3010 N N . GLY A 1 406 ? 34.809 65.881 21.295 1.00 33.10 446 GLY A N 1
ATOM 3011 C CA . GLY A 1 406 ? 34.447 67.289 21.300 1.00 35.46 446 GLY A CA 1
ATOM 3012 C C . GLY A 1 406 ? 35.169 68.110 22.346 1.00 35.33 446 GLY A C 1
ATOM 3013 O O . GLY A 1 406 ? 34.904 69.304 22.500 1.00 46.02 446 GLY A O 1
ATOM 3014 N N . GLN A 1 407 ? 36.086 67.482 23.063 1.00 35.02 447 GLN A N 1
ATOM 3015 C CA . GLN A 1 407 ? 36.818 68.163 24.115 1.00 29.44 447 GLN A CA 1
ATOM 3016 C C . GLN A 1 407 ? 38.056 68.803 23.530 1.00 32.26 447 GLN A C 1
ATOM 3017 O O . GLN A 1 407 ? 38.681 68.241 22.625 1.00 31.63 447 GLN A O 1
ATOM 3023 N N . LEU A 1 408 ? 38.407 69.973 24.056 1.00 38.20 448 LEU A N 1
ATOM 3024 C CA . LEU A 1 408 ? 39.681 70.618 23.747 1.00 39.41 448 LEU A CA 1
ATOM 3025 C C . LEU A 1 408 ? 40.667 70.333 24.839 1.00 32.48 448 LEU A C 1
ATOM 3026 O O . LEU A 1 408 ? 40.585 70.920 25.914 1.00 37.61 448 LEU A O 1
ATOM 3031 N N . LEU A 1 409 ? 41.603 69.438 24.563 1.00 31.62 449 LEU A N 1
ATOM 3032 C CA . LEU A 1 409 ? 42.637 69.092 25.528 1.00 31.00 449 LEU A CA 1
ATOM 3033 C C . LEU A 1 409 ? 43.862 69.976 25.353 1.00 31.96 449 LEU A C 1
ATOM 3034 O O . LEU A 1 409 ? 44.057 70.602 24.318 1.00 40.63 449 LEU A O 1
ATOM 3039 N N . ILE A 1 410 ? 44.688 70.018 26.381 1.00 30.57 450 ILE A N 1
ATOM 3040 C CA . ILE A 1 410 ? 45.873 70.845 26.385 1.00 37.43 450 ILE A CA 1
ATOM 3041 C C . ILE A 1 410 ? 47.079 69.992 26.742 1.00 37.72 450 ILE A C 1
ATOM 3042 O O . ILE A 1 410 ? 47.041 69.209 27.710 1.00 33.63 450 ILE A O 1
ATOM 3047 N N . ALA A 1 411 ? 48.143 70.140 25.958 1.00 37.62 451 ALA A N 1
ATOM 3048 C CA . ALA A 1 411 ? 49.389 69.421 26.198 1.00 43.73 451 ALA A CA 1
ATOM 3049 C C . ALA A 1 411 ? 50.345 70.184 27.127 1.00 57.56 451 ALA A C 1
ATOM 3050 O O . ALA A 1 411 ? 50.880 69.622 28.095 1.00 66.97 451 ALA A O 1
#

Organism: Homo sapiens (NCBI:txid9606)

Secondary structure (DSSP, 8-state):
--PPSSEEEEEE------TT-EETTEEHHHHHHHHHHTSTTEEEEEEEE-GGGHHHHHHHHHHHT--SEEEEE--SSHHHHHHHHHHHHS--STT--SPPPSEEEE--TT-----HHHHHHHHHHHHHHSEEEEEEE-SS--EEE-TTS-EEEE--GGG-EEEEEEEEEEHHHHHHHHHH--HHHHHH---HHHHHHHHH----EEEE--GGG----SHHHHHHHHHHHHHHTTSEEEEEE-SSHHHHHHHHHHHHHHHHHSTT-EEEEEE-----EEEEEESS-SS-HHHHHHHHHHHHSSHHHHSPEEEEEEEEE--SSS--HHHHHHHTTHHHHHHHHHTTTEEEEEEEEE-S--HHHHHHHHHHHHHHHHHHHHH--GGGTT-EEE-

GO terms:
  GO:0070567 cytidylyltransferase activity (F, IDA)
  GO:0005829 cytosol (C, IDA)
  GO:0042803 protein homodimerization activity (F, IDA)
  GO:0047349 D-ribitol-5-phosphate cytidylyltransferase activity (F, IDA)
  GO:0035269 protein O-linked glycosylation via mannose (P, IMP)
  GO:0005829 cytosol (C, TAS)
  GO:0047349 D-ribitol-5-phosphate cytidylyltransferase activity (F, EXP)

InterPro domains:
  IPR018294 4-diphosphocytidyl-2C-methyl-D-erythritol synthase, conserved site [PS01295] (152-159)
  IPR029044 Nucleotide-diphospho-sugar transferases [G3DSA:3.90.550.10] (42-281)
  IPR029044 Nucleotide-diphospho-sugar transferases [SSF53448] (47-278)
  IPR034683 Cytidylyltransferase IspD/TarI [PF01128] (47-278)
  IPR034683 Cytidylyltransferase IspD/TarI [cd02516] (47-273)
  IPR040635 D-ribitol-5-phosphate cytidylyltransferase, C-terminal [PF18706] (283-430)

Solvent-accessible surface area: 19544 Å² total; per-residue (Å²): 154,185,81,28,139,48,2,2,0,0,0,15,3,51,108,103,87,19,10,56,33,89,7,34,133,4,17,0,0,0,11,0,0,24,19,0,30,142,3,85,18,0,114,18,0,0,0,0,0,46,46,102,43,36,119,72,0,105,68,13,27,145,120,12,88,14,130,84,31,33,46,25,111,9,13,128,20,67,1,103,3,0,27,39,0,0,100,29,0,3,100,82,122,191,123,38,92,30,55,86,5,83,1,0,0,0,0,10,3,13,15,5,16,7,87,70,38,10,0,75,122,0,2,81,15,0,83,106,86,4,0,0,0,0,12,64,69,40,141,75,78,61,80,29,95,33,121,117,61,71,123,89,118,65,66,124,136,77,71,70,113,27,50,27,11,0,0,0,0,48,2,94,34,0,29,75,0,2,102,97,13,47,114,154,25,17,82,130,26,117,42,0,16,92,7,0,75,126,36,38,115,13,163,26,92,82,19,106,11,46,97,53,1,66,88,2,42,99,87,160,10,24,139,42,0,53,69,50,8,37,117,126,18,17,69,47,1,17,0,6,3,35,98,99,138,87,2,74,103,2,0,67,43,0,15,104,28,0,103,75,70,28,101,171,28,126,7,55,37,47,65,70,129,114,12,15,0,19,1,1,0,11,36,63,53,26,46,4,95,8,3,79,114,8,8,55,118,6,62,150,38,44,30,8,58,38,26,11,0,0,0,0,0,0,2,1,28,110,18,130,161,103,2,67,89,113,14,50,126,55,0,85,78,0,119,115,34,0,82,97,5,57,146,131,39,0,5,0,1,0,0,0,0,8,56,90,53,111,112,147,135,26,114,76,9,8,96,57,0,0,77,35,0,28,53,15,4,133,90,10,79,54,61,99,38,4,68,33,55,83,30

Nearest PDB structures (foldseek):
  4cvh-assembly1_A-2  TM=1.003E+00  e=5.835E-81  Homo sapiens
  2vsi-assembly1_A  TM=8.699E-01  e=4.145E-17  Streptococcus pneumoniae
  4kt7-assembly1_B  TM=8.381E-01  e=5.211E-17  Anaerococcus prevotii DSM 20548
  2vsh-assembly1_B  TM=8.589E-01  e=1.637E-16  Streptococcus pneumoniae
  2vsi-assembly1_B  TM=8.588E-01  e=3.862E-16  Streptococcus pneumoniae

B-factor: mean 48.94, std 17.38, range [23.4, 140.67]

Sequence (391 aa):
SMHPQAVAAVLPAGPTPKQFCPILERPLISYTLQALERVCWIKDIVVAVTGENMEVMKSIIQKYQHKRISLVEAGVTRHRSIFNGLKALAEDQINSKLSKPEVVIIHDAVRPFVEEGVLLKVVTAAKEHGAAGAIRPLVSTVVSPSADGCLDYSLERARHRASEMPQAFLFDVIYEAYQQCSDYDLEFGTECLQLALKYCCTKAKLVEGSPDLWKVTYKRDLYAAESIIKERISQEICVVMDTEEDNKHVGHLLEEVLKSELNHVKVTSEALDQCYNFVCVNVTTSDFQETQKLLSMLEESSLCILYPVVVVSVHFLDFKLVPPSQKMENLMQIREFAKEVKERNILLYGLLISYPQDDQKLQESLRRQGAIIIASLIKERNSGLIGQLLIA

CATH classification: 3.90.550.10